Protein 1PQ4 (pdb70)

B-factor: mean 28.03, std 14.91, range [6.1, 89.96]

Structure (mmCIF, N/CA/C/O backbone):
data_1PQ4
#
_entry.id   1PQ4
#
_cell.length_a   64.990
_cell.length_b   78.300
_cell.length_c   68.400
_cell.angle_alpha   90.00
_cell.angle_beta   118.32
_cell.angle_gamma   90.00
#
_symmetry.space_group_name_H-M   'P 1 21 1'
#
loop_
_entity.id
_entity.type
_entity.pdbx_description
1 polymer 'periplasmic binding protein component of an ABC type zinc uptake transporter'
2 non-polymer 'ZINC ION'
3 water water
#
loop_
_atom_site.group_PDB
_atom_site.id
_atom_site.type_symbol
_atom_site.label_atom_id
_atom_site.label_alt_id
_atom_site.label_comp_id
_atom_site.label_asym_id
_atom_site.label_entity_id
_atom_site.label_seq_id
_atom_site.pdbx_PDB_ins_code
_atom_site.Cartn_x
_atom_site.Cartn_y
_atom_site.Cartn_z
_atom_site.occupancy
_atom_site.B_iso_or_equiv
_atom_site.auth_seq_id
_atom_site.auth_comp_id
_atom_site.auth_asym_id
_atom_site.auth_atom_id
_atom_site.pdbx_PDB_model_num
ATOM 1 N N . ASP A 1 1 ? 24.857 -0.275 -1.599 1.00 46.22 47 ASP A N 1
ATOM 2 C CA . ASP A 1 1 ? 23.833 -1.269 -2.025 1.00 47.18 47 ASP A CA 1
ATOM 3 C C . ASP A 1 1 ? 22.591 -1.217 -1.142 1.00 42.11 47 ASP A C 1
ATOM 4 O O . ASP A 1 1 ? 21.494 -1.045 -1.665 1.00 45.81 47 ASP A O 1
ATOM 9 N N . ALA A 1 2 ? 22.748 -1.332 0.179 1.00 31.07 48 ALA A N 1
ATOM 10 C CA . ALA A 1 2 ? 21.583 -1.308 1.069 1.00 28.70 48 ALA A CA 1
ATOM 11 C C . ALA A 1 2 ? 20.779 0.005 1.029 1.00 27.96 48 ALA A C 1
ATOM 12 O O . ALA A 1 2 ? 21.326 1.078 0.805 1.00 24.86 48 ALA A O 1
ATOM 14 N N . MET A 1 3 ? 19.478 -0.092 1.294 1.00 20.35 49 MET A N 1
ATOM 15 C CA . MET A 1 3 ? 18.636 1.082 1.332 1.00 21.09 49 MET A CA 1
ATOM 16 C C . MET A 1 3 ? 18.760 1.732 2.731 1.00 20.83 49 MET A C 1
ATOM 17 O O . MET A 1 3 ? 18.657 1.052 3.742 1.00 18.35 49 MET A O 1
ATOM 22 N N . ASP A 1 4 ? 18.983 3.039 2.775 1.00 17.63 50 ASP A N 1
ATOM 23 C CA . ASP A 1 4 ? 19.036 3.777 4.044 1.00 18.01 50 ASP A CA 1
ATOM 24 C C . ASP A 1 4 ? 17.620 4.112 4.450 1.00 15.49 50 ASP A C 1
ATOM 25 O O . ASP A 1 4 ? 16.904 4.798 3.720 1.00 17.94 50 ASP A O 1
ATOM 30 N N . ILE A 1 5 ? 17.248 3.662 5.643 1.00 16.86 51 ILE A N 1
ATOM 31 C CA . ILE A 1 5 ? 15.900 3.851 6.168 1.00 17.37 51 ILE A CA 1
ATOM 32 C C . ILE A 1 5 ? 16.019 4.349 7.579 1.00 17.95 51 ILE A C 1
ATOM 33 O O . ILE A 1 5 ? 16.851 3.868 8.352 1.00 21.05 51 ILE A O 1
ATOM 38 N N . THR A 1 6 ? 15.189 5.317 7.913 1.00 15.29 52 THR A N 1
ATOM 39 C CA . THR A 1 6 ? 15.175 5.854 9.246 1.00 14.92 52 THR A CA 1
ATOM 40 C C . THR A 1 6 ? 13.854 5.488 9.862 1.00 12.48 52 THR A C 1
ATOM 41 O O . THR A 1 6 ? 12.763 5.502 9.206 1.00 13.22 52 THR A O 1
ATOM 45 N N . VAL A 1 7 ? 13.909 5.122 11.136 1.00 10.89 53 VAL A N 1
ATOM 46 C CA . VAL A 1 7 ? 12.668 4.822 11.826 1.00 10.74 53 VAL A CA 1
ATOM 47 C C . VAL A 1 7 ? 12.591 5.719 13.065 1.00 13.78 53 VAL A C 1
ATOM 48 O O . VAL A 1 7 ? 13.598 6.290 13.483 1.00 16.99 53 VAL A O 1
ATOM 52 N N . SER A 1 8 ? 11.407 5.826 13.641 1.00 14.24 54 SER A N 1
ATOM 53 C CA . SER A 1 8 ? 11.228 6.677 14.812 1.00 13.07 54 SER A CA 1
ATOM 54 C C . SER A 1 8 ? 11.808 6.135 16.110 1.00 15.65 54 SER A C 1
ATOM 55 O O . SER A 1 8 ? 12.535 6.835 16.791 1.00 14.10 54 SER A O 1
ATOM 58 N N . ILE A 1 9 ? 11.550 4.863 16.418 1.00 11.45 55 ILE A N 1
ATOM 59 C CA . ILE A 1 9 ? 11.995 4.351 17.731 1.00 12.27 55 ILE A CA 1
ATOM 60 C C . ILE A 1 9 ? 12.722 3.040 17.616 1.00 15.02 55 ILE A C 1
ATOM 61 O O . ILE A 1 9 ? 12.559 2.316 16.629 1.00 15.49 55 ILE A O 1
ATOM 66 N N . PRO A 1 10 ? 13.555 2.707 18.632 1.00 14.43 56 PRO A N 1
ATOM 67 C CA . PRO A 1 10 ? 14.337 1.468 18.613 1.00 14.43 56 PRO A CA 1
ATOM 68 C C . PRO A 1 10 ? 13.608 0.175 18.246 1.00 10.07 56 PRO A C 1
ATOM 69 O O . PRO A 1 10 ? 14.130 -0.597 17.445 1.00 14.44 56 PRO A O 1
ATOM 73 N N . PRO A 1 11 ? 12.411 -0.073 18.812 1.00 10.73 57 PRO A N 1
ATOM 74 C CA . PRO A 1 11 ? 11.724 -1.331 18.449 1.00 13.94 57 PRO A CA 1
ATOM 75 C C . PRO A 1 11 ? 11.533 -1.470 16.924 1.00 15.92 57 PRO A C 1
ATOM 76 O O . PRO A 1 11 ? 11.528 -2.570 16.382 1.00 13.93 57 PRO A O 1
ATOM 80 N N . GLN A 1 12 ? 11.351 -0.343 16.240 1.00 13.88 58 GLN A N 1
ATOM 81 C CA . GLN A 1 12 ? 11.152 -0.413 14.793 1.00 12.78 58 GLN A CA 1
ATOM 82 C C . GLN A 1 12 ? 12.399 -0.878 14.092 1.00 13.98 58 GLN A C 1
ATOM 83 O O . GLN A 1 12 ? 12.335 -1.396 12.986 1.00 13.57 58 GLN A O 1
ATOM 89 N N . GLN A 1 13 ? 13.557 -0.730 14.728 1.00 11.61 59 GLN A N 1
ATOM 90 C CA . GLN A 1 13 ? 14.758 -1.174 14.053 1.00 12.56 59 GLN A CA 1
ATOM 91 C C . GLN A 1 13 ? 14.722 -2.701 14.047 1.00 12.35 59 GLN A C 1
ATOM 92 O O . GLN A 1 13 ? 15.243 -3.340 13.140 1.00 14.95 59 GLN A O 1
ATOM 98 N N . TYR A 1 14 ? 14.165 -3.272 15.115 1.00 12.08 60 TYR A N 1
ATOM 99 C CA . TYR A 1 14 ? 14.047 -4.724 15.211 1.00 13.58 60 TYR A CA 1
ATOM 100 C C . TYR A 1 14 ? 13.138 -5.230 14.036 1.00 15.44 60 TYR A C 1
ATOM 101 O O . TYR A 1 14 ? 13.452 -6.205 13.355 1.00 13.09 60 TYR A O 1
ATOM 110 N N . PHE A 1 15 ? 12.010 -4.564 13.848 1.00 9.68 61 PHE A N 1
ATOM 111 C CA . PHE A 1 15 ? 11.060 -4.942 12.799 1.00 11.18 61 PHE A CA 1
ATOM 112 C C . PHE A 1 15 ? 11.754 -4.813 11.448 1.00 12.68 61 PHE A C 1
ATOM 113 O O . PHE A 1 15 ? 11.653 -5.695 10.599 1.00 13.09 61 PHE A O 1
ATOM 121 N N . LEU A 1 16 ? 12.444 -3.695 11.232 1.00 14.27 62 LEU A N 1
ATOM 122 C CA . LEU A 1 16 ? 13.118 -3.514 9.955 1.00 13.85 62 LEU A CA 1
ATOM 123 C C . LEU A 1 16 ? 14.208 -4.524 9.703 1.00 20.35 62 LEU A C 1
ATOM 124 O O . LEU A 1 16 ? 14.403 -4.966 8.546 1.00 17.20 62 LEU A O 1
ATOM 129 N N . GLU A 1 17 ? 14.977 -4.835 10.753 1.00 15.25 63 GLU A N 1
ATOM 130 C CA . GLU A 1 17 ? 16.053 -5.839 10.592 1.00 15.05 63 GLU A CA 1
ATOM 131 C C . GLU A 1 17 ? 15.439 -7.193 10.193 1.00 15.78 63 GLU A C 1
ATOM 132 O O . GLU A 1 17 ? 15.977 -7.884 9.357 1.00 14.57 63 GLU A O 1
ATOM 138 N N . LYS A 1 18 ? 14.331 -7.566 10.808 1.00 11.54 64 LYS A N 1
ATOM 139 C CA . LYS A 1 18 ? 13.681 -8.852 10.513 1.00 13.98 64 LYS A CA 1
ATOM 140 C C . LYS A 1 18 ? 13.145 -8.890 9.072 1.00 20.38 64 LYS A C 1
ATOM 141 O O . LYS A 1 18 ? 13.222 -9.898 8.373 1.00 18.66 64 LYS A O 1
ATOM 147 N N . ILE A 1 19 ? 12.612 -7.765 8.635 1.00 14.82 65 ILE A N 1
ATOM 148 C CA . ILE A 1 19 ? 11.997 -7.713 7.298 1.00 14.34 65 ILE A CA 1
ATOM 149 C C . ILE A 1 19 ? 13.013 -7.483 6.200 1.00 16.52 65 ILE A C 1
ATOM 150 O O . ILE A 1 19 ? 12.967 -8.107 5.134 1.00 19.39 65 ILE A O 1
ATOM 155 N N . GLY A 1 20 ? 13.982 -6.622 6.476 1.00 14.49 66 GLY A N 1
ATOM 156 C CA . GLY A 1 20 ? 14.967 -6.260 5.455 1.00 14.99 66 GLY A CA 1
ATOM 157 C C . GLY A 1 20 ? 16.322 -6.922 5.506 1.00 18.82 66 GLY A C 1
ATOM 158 O O . GLY A 1 20 ? 16.973 -7.078 4.466 1.00 18.71 66 GLY A O 1
ATOM 159 N N . GLY A 1 21 ? 16.773 -7.282 6.709 1.00 18.94 67 GLY A N 1
ATOM 160 C CA . GLY A 1 21 ? 18.084 -7.907 6.836 1.00 19.74 67 GLY A CA 1
ATOM 161 C C . GLY A 1 21 ? 19.151 -7.008 6.222 1.00 22.62 67 GLY A C 1
ATOM 162 O O . GLY A 1 21 ? 19.118 -5.810 6.419 1.00 17.66 67 GLY A O 1
ATOM 163 N N . ASP A 1 22 ? 20.081 -7.589 5.465 1.00 20.10 68 ASP A N 1
ATOM 164 C CA . ASP A 1 22 ? 21.176 -6.841 4.853 1.00 21.87 68 ASP A CA 1
ATOM 165 C C . ASP A 1 22 ? 20.772 -5.897 3.738 1.00 20.00 68 ASP A C 1
ATOM 166 O O . ASP A 1 22 ? 21.601 -5.126 3.252 1.00 18.66 68 ASP A O 1
ATOM 171 N N . LEU A 1 23 ? 19.524 -5.969 3.288 1.00 16.76 69 LEU A N 1
ATOM 172 C CA . LEU A 1 23 ? 19.070 -5.064 2.231 1.00 19.34 69 LEU A CA 1
ATOM 173 C C . LEU A 1 23 ? 18.774 -3.647 2.717 1.00 16.72 69 LEU A C 1
ATOM 174 O O . LEU A 1 23 ? 18.516 -2.771 1.908 1.00 17.83 69 LEU A O 1
ATOM 179 N N . VAL A 1 24 ? 18.745 -3.444 4.032 1.00 15.94 70 VAL A N 1
ATOM 180 C CA . VAL A 1 24 ? 18.466 -2.117 4.577 1.00 15.02 70 VAL A CA 1
ATOM 181 C C . VAL A 1 24 ? 19.537 -1.770 5.637 1.00 17.00 70 VAL A C 1
ATOM 182 O O . VAL A 1 24 ? 20.194 -2.637 6.195 1.00 14.17 70 VAL A O 1
ATOM 186 N N . ARG A 1 25 ? 19.708 -0.483 5.880 1.00 14.21 71 ARG A N 1
ATOM 187 C CA . ARG A 1 25 ? 20.659 -0.005 6.875 1.00 12.60 71 ARG A CA 1
ATOM 188 C C . ARG A 1 25 ? 19.786 0.964 7.656 1.00 14.25 71 ARG A C 1
ATOM 189 O O . ARG A 1 25 ? 19.272 1.948 7.113 1.00 16.72 71 ARG A O 1
ATOM 197 N N . VAL A 1 26 ? 19.578 0.646 8.917 1.00 15.74 72 VAL A N 1
ATOM 198 C CA . VAL A 1 26 ? 18.642 1.393 9.741 1.00 13.81 72 VAL A CA 1
ATOM 199 C C . VAL A 1 26 ? 19.223 2.434 10.654 1.00 16.70 72 VAL A C 1
ATOM 200 O O . VAL A 1 26 ? 20.193 2.157 11.382 1.00 13.60 72 VAL A O 1
ATOM 204 N N . SER A 1 27 ? 18.599 3.608 10.644 1.00 14.19 73 SER A N 1
ATOM 205 C CA . SER A 1 27 ? 18.984 4.704 11.553 1.00 16.75 73 SER A CA 1
ATOM 206 C C . SER A 1 27 ? 17.748 4.913 12.441 1.00 16.41 73 SER A C 1
ATOM 207 O O . SER A 1 27 ? 16.629 4.617 12.015 1.00 18.80 73 SER A O 1
ATOM 210 N N . VAL A 1 28 ? 17.941 5.416 13.659 1.00 15.52 74 VAL A N 1
ATOM 211 C CA . VAL A 1 28 ? 16.811 5.617 14.589 1.00 16.07 74 VAL A CA 1
ATOM 212 C C . VAL A 1 28 ? 16.819 7.054 15.118 1.00 17.25 74 VAL A C 1
ATOM 213 O O . VAL A 1 28 ? 17.853 7.574 15.518 1.00 16.74 74 VAL A O 1
ATOM 217 N N . LEU A 1 29 ? 15.641 7.680 15.138 1.00 17.01 75 LEU A N 1
ATOM 218 C CA . LEU A 1 29 ? 15.523 9.071 15.558 1.00 18.13 75 LEU A CA 1
ATOM 219 C C . LEU A 1 29 ? 15.538 9.278 17.073 1.00 18.05 75 LEU A C 1
ATOM 220 O O . LEU A 1 29 ? 16.288 10.125 17.583 1.00 16.96 75 LEU A O 1
ATOM 225 N N . VAL A 1 30 ? 14.684 8.541 17.777 1.00 14.02 76 VAL A N 1
ATOM 226 C CA . VAL A 1 30 ? 14.563 8.671 19.230 1.00 12.23 76 VAL A CA 1
ATOM 227 C C . VAL A 1 30 ? 15.452 7.737 20.062 1.00 15.07 76 VAL A C 1
ATOM 228 O O . VAL A 1 30 ? 15.336 6.505 19.965 1.00 15.00 76 VAL A O 1
ATOM 232 N N . PRO A 1 31 ? 16.317 8.303 20.923 1.00 16.74 77 PRO A N 1
ATOM 233 C CA . PRO A 1 31 ? 17.172 7.439 21.745 1.00 16.43 77 PRO A CA 1
ATOM 234 C C . PRO A 1 31 ? 16.306 6.548 22.627 1.00 15.77 77 PRO A C 1
ATOM 235 O O . PRO A 1 31 ? 15.229 6.967 23.091 1.00 18.38 77 PRO A O 1
ATOM 239 N N . GLY A 1 32 ? 16.800 5.351 22.911 1.00 18.77 78 GLY A N 1
ATOM 240 C CA . GLY A 1 32 ? 16.031 4.428 23.729 1.00 21.99 78 GLY A CA 1
ATOM 241 C C . GLY A 1 32 ? 15.751 4.881 25.151 1.00 26.22 78 GLY A C 1
ATOM 242 O O . GLY A 1 32 ? 14.830 4.358 25.798 1.00 23.30 78 GLY A O 1
ATOM 243 N N . ASN A 1 33 ? 16.515 5.851 25.647 1.00 20.72 79 ASN A N 1
ATOM 244 C CA . ASN A 1 33 ? 16.288 6.318 27.005 1.00 25.59 79 ASN A CA 1
ATOM 245 C C . ASN A 1 33 ? 15.526 7.635 27.093 1.00 25.81 79 ASN A C 1
ATOM 246 O O . ASN A 1 33 ? 15.427 8.194 28.168 1.00 26.29 79 ASN A O 1
ATOM 251 N N . ASN A 1 34 ? 14.989 8.142 25.977 1.00 21.22 80 ASN A N 1
ATOM 252 C CA . ASN A 1 34 ? 14.231 9.394 26.008 1.00 18.56 80 ASN A CA 1
ATOM 253 C C . ASN A 1 34 ? 12.706 9.158 25.918 1.00 20.26 80 ASN A C 1
ATOM 254 O O . ASN A 1 34 ? 12.262 8.157 25.342 1.00 20.01 80 ASN A O 1
ATOM 259 N N . ASP A 1 35 ? 11.916 10.089 26.453 1.00 20.91 81 ASP A N 1
ATOM 260 C CA . ASP A 1 35 ? 10.462 10.027 26.347 1.00 21.46 81 ASP A CA 1
ATOM 261 C C . ASP A 1 35 ? 10.194 10.454 24.891 1.00 23.12 81 ASP A C 1
ATOM 262 O O . ASP A 1 35 ? 10.435 11.608 24.518 1.00 22.21 81 ASP A O 1
ATOM 267 N N . PRO A 1 36 ? 9.666 9.527 24.048 1.00 25.11 82 PRO A N 1
ATOM 268 C CA . PRO A 1 36 ? 9.391 9.830 22.644 1.00 23.84 82 PRO A CA 1
ATOM 269 C C . PRO A 1 36 ? 8.321 10.889 22.451 1.00 22.39 82 PRO A C 1
ATOM 270 O O . PRO A 1 36 ? 8.326 11.610 21.463 1.00 23.05 82 PRO A O 1
ATOM 274 N N . HIS A 1 37 ? 7.403 10.980 23.401 1.00 18.07 83 HIS A N 1
ATOM 275 C CA . HIS A 1 37 ? 6.341 11.961 23.307 1.00 21.73 83 HIS A CA 1
ATOM 276 C C . HIS A 1 37 ? 6.759 13.438 23.413 1.00 23.58 83 HIS A C 1
ATOM 277 O O . HIS A 1 37 ? 5.995 14.315 23.050 1.00 25.17 83 HIS A O 1
ATOM 284 N N . THR A 1 38 ? 7.932 13.714 23.946 1.00 24.19 84 THR A N 1
ATOM 285 C CA . THR A 1 38 ? 8.376 15.089 24.063 1.00 25.58 84 THR A CA 1
ATOM 286 C C . THR A 1 38 ? 9.716 15.258 23.353 1.00 29.06 84 THR A C 1
ATOM 287 O O . THR A 1 38 ? 10.364 16.288 23.484 1.00 27.65 84 THR A O 1
ATOM 291 N N . TYR A 1 39 ? 10.137 14.248 22.595 1.00 26.76 85 TYR A N 1
ATOM 292 C CA . TYR A 1 39 ? 11.406 14.341 21.889 1.00 22.86 85 TYR A CA 1
ATOM 293 C C . TYR A 1 39 ? 11.375 15.343 20.734 1.00 24.10 85 TYR A C 1
ATOM 294 O O . TYR A 1 39 ? 10.383 15.466 20.014 1.00 23.70 85 TYR A O 1
ATOM 303 N N . GLU A 1 40 ? 12.470 16.063 20.556 1.00 25.31 86 GLU A N 1
ATOM 304 C CA . GLU A 1 40 ? 12.546 16.963 19.421 1.00 31.49 86 GLU A CA 1
ATOM 305 C C . GLU A 1 40 ? 13.835 16.580 18.694 1.00 28.86 86 GLU A C 1
ATOM 306 O O . GLU A 1 40 ? 14.911 16.537 19.291 1.00 29.45 86 GLU A O 1
ATOM 312 N N . PRO A 1 41 ? 13.738 16.265 17.397 1.00 24.47 87 PRO A N 1
ATOM 313 C CA . PRO A 1 41 ? 14.958 15.883 16.688 1.00 27.46 87 PRO A CA 1
ATOM 314 C C . PRO A 1 41 ? 16.076 16.926 16.711 1.00 30.28 87 PRO A C 1
ATOM 315 O O . PRO A 1 41 ? 15.832 18.119 16.648 1.00 25.27 87 PRO A O 1
ATOM 319 N N . LYS A 1 42 ? 17.306 16.450 16.850 1.00 31.72 88 LYS A N 1
ATOM 320 C CA . LYS A 1 42 ? 18.465 17.323 16.897 1.00 33.05 88 LYS A CA 1
ATOM 321 C C . LYS A 1 42 ? 18.848 17.774 15.488 1.00 33.81 88 LYS A C 1
ATOM 322 O O . LYS A 1 42 ? 18.628 17.060 14.495 1.00 30.89 88 LYS A O 1
ATOM 328 N N . PRO A 1 43 ? 19.464 18.960 15.380 1.00 33.87 89 PRO A N 1
ATOM 329 C CA . PRO A 1 43 ? 19.863 19.436 14.048 1.00 32.24 89 PRO A CA 1
ATOM 330 C C . PRO A 1 43 ? 20.762 18.441 13.284 1.00 30.80 89 PRO A C 1
ATOM 331 O O . PRO A 1 43 ? 20.585 18.251 12.102 1.00 27.06 89 PRO A O 1
ATOM 335 N N . GLN A 1 44 ? 21.715 17.798 13.965 1.00 29.55 90 GLN A N 1
ATOM 336 C CA . GLN A 1 44 ? 22.584 16.852 13.293 1.00 31.10 90 GLN A CA 1
ATOM 337 C C . GLN A 1 44 ? 21.791 15.680 12.713 1.00 32.92 90 GLN A C 1
ATOM 338 O O . GLN A 1 44 ? 22.212 15.076 11.725 1.00 26.22 90 GLN A O 1
ATOM 344 N N . GLN A 1 45 ? 20.658 15.353 13.345 1.00 29.71 91 GLN A N 1
ATOM 345 C CA . GLN A 1 45 ? 19.810 14.251 12.888 1.00 29.15 91 GLN A CA 1
ATOM 346 C C . GLN A 1 45 ? 19.047 14.657 11.641 1.00 23.60 91 GLN A C 1
ATOM 347 O O . GLN A 1 45 ? 18.966 13.880 10.702 1.00 26.28 91 GLN A O 1
ATOM 353 N N . LEU A 1 46 ? 18.465 15.854 11.649 1.00 24.48 92 LEU A N 1
ATOM 354 C CA . LEU A 1 46 ? 17.714 16.319 10.477 1.00 28.03 92 LEU A CA 1
ATOM 355 C C . LEU A 1 46 ? 18.635 16.393 9.253 1.00 31.63 92 LEU A C 1
ATOM 356 O O . LEU A 1 46 ? 18.196 16.109 8.142 1.00 28.50 92 LEU A O 1
ATOM 361 N N . ALA A 1 47 ? 19.906 16.761 9.462 1.00 29.93 93 ALA A N 1
ATOM 362 C CA . ALA A 1 47 ? 20.878 16.829 8.360 1.00 31.30 93 ALA A CA 1
ATOM 363 C C . ALA A 1 47 ? 21.156 15.438 7.809 1.00 34.84 93 ALA A C 1
ATOM 364 O O . ALA A 1 47 ? 21.253 15.244 6.600 1.00 31.55 93 ALA A O 1
ATOM 366 N N . ALA A 1 48 ? 21.301 14.470 8.704 1.00 28.36 94 ALA A N 1
ATOM 367 C CA . ALA A 1 48 ? 21.595 13.103 8.289 1.00 27.67 94 ALA A CA 1
ATOM 368 C C . ALA A 1 48 ? 20.457 12.521 7.492 1.00 28.11 94 ALA A C 1
ATOM 369 O O . ALA A 1 48 ? 20.653 11.598 6.690 1.00 30.55 94 ALA A O 1
ATOM 371 N N . LEU A 1 49 ? 19.269 13.064 7.702 1.00 25.70 95 LEU A N 1
ATOM 372 C CA . LEU A 1 49 ? 18.073 12.576 7.011 1.00 28.41 95 LEU A CA 1
ATOM 373 C C . LEU A 1 49 ? 18.106 12.725 5.511 1.00 31.80 95 LEU A C 1
ATOM 374 O O . LEU A 1 49 ? 17.322 12.082 4.796 1.00 28.52 95 LEU A O 1
ATOM 379 N N . SER A 1 50 ? 19.001 13.577 5.012 1.00 32.72 96 SER A N 1
ATOM 380 C CA . SER A 1 50 ? 19.048 13.793 3.573 1.00 36.10 96 SER A CA 1
ATOM 381 C C . SER A 1 50 ? 19.444 12.517 2.835 1.00 35.26 96 SER A C 1
ATOM 382 O O . SER A 1 50 ? 19.111 12.357 1.679 1.00 35.42 96 SER A O 1
ATOM 385 N N . GLU A 1 51 ? 20.137 11.610 3.521 1.00 36.44 97 GLU A N 1
ATOM 386 C CA . GLU A 1 51 ? 20.590 10.321 2.977 1.00 34.20 97 GLU A CA 1
ATOM 387 C C . GLU A 1 51 ? 19.468 9.268 2.877 1.00 33.45 97 GLU A C 1
ATOM 388 O O . GLU A 1 51 ? 19.579 8.279 2.137 1.00 29.38 97 GLU A O 1
ATOM 394 N N . ALA A 1 52 ? 18.424 9.447 3.681 1.00 30.87 98 ALA A N 1
ATOM 395 C CA . ALA A 1 52 ? 17.331 8.468 3.765 1.00 26.20 98 ALA A CA 1
ATOM 396 C C . ALA A 1 52 ? 16.466 8.268 2.538 1.00 24.98 98 ALA A C 1
ATOM 397 O O . ALA A 1 52 ? 15.991 9.217 1.928 1.00 24.20 98 ALA A O 1
ATOM 399 N N . GLU A 1 53 ? 16.250 7.009 2.206 1.00 21.37 99 GLU A N 1
ATOM 400 C CA . GLU A 1 53 ? 15.362 6.657 1.106 1.00 24.10 99 GLU A CA 1
ATOM 401 C C . GLU A 1 53 ? 13.924 6.549 1.593 1.00 23.09 99 GLU A C 1
ATOM 402 O O . GLU A 1 53 ? 12.955 6.805 0.849 1.00 23.80 99 GLU A O 1
ATOM 408 N N . ALA A 1 54 ? 13.768 6.165 2.855 1.00 21.95 100 ALA A N 1
ATOM 409 C CA . ALA A 1 54 ? 12.435 6.077 3.426 1.00 20.63 100 ALA A CA 1
ATOM 410 C C . ALA A 1 54 ? 12.469 6.323 4.928 1.00 19.13 100 ALA A C 1
ATOM 411 O O . ALA A 1 54 ? 13.514 6.248 5.587 1.00 18.24 100 ALA A O 1
ATOM 413 N N . TYR A 1 55 ? 11.314 6.611 5.460 1.00 15.96 101 TYR A N 1
ATOM 414 C CA . TYR A 1 55 ? 11.185 6.864 6.884 1.00 17.37 101 TYR A CA 1
ATOM 415 C C . TYR A 1 55 ? 9.976 6.051 7.310 1.00 20.21 101 TYR A C 1
ATOM 416 O O . TYR A 1 55 ? 8.893 6.140 6.696 1.00 18.10 101 TYR A O 1
ATOM 425 N N . VAL A 1 56 ? 10.146 5.228 8.340 1.00 15.27 102 VAL A N 1
ATOM 426 C CA . VAL A 1 56 ? 9.012 4.419 8.788 1.00 12.95 102 VAL A CA 1
ATOM 427 C C . VAL A 1 56 ? 8.330 5.002 10.023 1.00 15.20 102 VAL A C 1
ATOM 428 O O . VAL A 1 56 ? 8.910 5.059 11.106 1.00 16.53 102 VAL A O 1
ATOM 432 N N . LEU A 1 57 ? 7.096 5.466 9.827 1.00 11.19 103 LEU A N 1
ATOM 433 C CA . LEU A 1 57 ? 6.302 6.063 10.875 1.00 13.54 103 LEU A CA 1
ATOM 434 C C . LEU A 1 57 ? 5.564 5.043 11.721 1.00 12.11 103 LEU A C 1
ATOM 435 O O . LEU A 1 57 ? 5.063 4.018 11.209 1.00 11.82 103 LEU A O 1
ATOM 440 N N . ILE A 1 58 ? 5.466 5.331 13.009 1.00 12.87 104 ILE A N 1
ATOM 441 C CA . ILE A 1 58 ? 4.620 4.493 13.847 1.00 15.76 104 ILE A CA 1
ATOM 442 C C . ILE A 1 58 ? 3.188 4.885 13.383 1.00 17.24 104 ILE A C 1
ATOM 443 O O . ILE A 1 58 ? 2.281 4.055 13.279 1.00 16.57 104 ILE A O 1
ATOM 448 N N . GLY A 1 59 ? 2.986 6.175 13.110 1.00 19.40 105 GLY A N 1
ATOM 449 C CA . GLY A 1 59 ? 1.665 6.615 12.674 1.00 19.23 105 GLY A CA 1
ATOM 450 C C . GLY A 1 59 ? 0.777 7.006 13.842 1.00 18.68 105 GLY A C 1
ATOM 451 O O . GLY A 1 59 ? 1.251 7.194 14.962 1.00 18.40 105 GLY A O 1
ATOM 452 N N . LEU A 1 60 ? -0.515 7.101 13.579 1.00 14.66 106 LEU A N 1
ATOM 453 C CA . LEU A 1 60 ? -1.509 7.474 14.581 1.00 18.49 106 LEU A CA 1
ATOM 454 C C . LEU A 1 60 ? -1.165 8.749 15.301 1.00 18.34 106 LEU A C 1
ATOM 455 O O . LEU A 1 60 ? -1.486 8.917 16.471 1.00 21.87 106 LEU A O 1
ATOM 460 N N . GLY A 1 61 ? -0.511 9.664 14.610 1.00 19.06 107 GLY A N 1
ATOM 461 C CA . GLY A 1 61 ? -0.146 10.909 15.261 1.00 16.27 107 GLY A CA 1
ATOM 462 C C . GLY A 1 61 ? 1.119 10.874 16.088 1.00 23.03 107 GLY A C 1
ATOM 463 O O . GLY A 1 61 ? 1.565 11.900 16.598 1.00 20.68 107 GLY A O 1
ATOM 464 N N . PHE A 1 62 ? 1.720 9.707 16.239 1.00 17.48 108 PHE A N 1
ATOM 465 C CA . PHE A 1 62 ? 2.954 9.634 17.057 1.00 17.96 108 PHE A CA 1
ATOM 466 C C . PHE A 1 62 ? 4.024 10.669 16.663 1.00 19.26 108 PHE A C 1
ATOM 467 O O . PHE A 1 62 ? 4.671 11.265 17.518 1.00 22.18 108 PHE A O 1
ATOM 475 N N . GLU A 1 63 ? 4.216 10.851 15.365 1.00 16.84 109 GLU A N 1
ATOM 476 C CA . GLU A 1 63 ? 5.225 11.755 14.814 1.00 19.44 109 GLU A CA 1
ATOM 477 C C . GLU A 1 63 ? 4.716 13.166 14.460 1.00 25.56 109 GLU A C 1
ATOM 478 O O . GLU A 1 63 ? 5.480 13.984 13.935 1.00 27.21 109 GLU A O 1
ATOM 484 N N . GLN A 1 64 ? 3.441 13.433 14.734 1.00 27.18 110 GLN A N 1
ATOM 485 C CA . GLN A 1 64 ? 2.810 14.725 14.397 1.00 31.80 110 GLN A CA 1
ATOM 486 C C . GLN A 1 64 ? 3.718 15.936 14.669 1.00 30.20 110 GLN A C 1
ATOM 487 O O . GLN A 1 64 ? 3.841 16.821 13.833 1.00 30.33 110 GLN A O 1
ATOM 489 N N . PRO A 1 65 ? 4.366 15.976 15.838 1.00 29.54 111 PRO A N 1
ATOM 490 C CA . PRO A 1 65 ? 5.261 17.080 16.215 1.00 34.15 111 PRO A CA 1
ATOM 491 C C . PRO A 1 65 ? 6.489 17.321 15.309 1.00 33.75 111 PRO A C 1
ATOM 492 O O . PRO A 1 65 ? 6.990 18.431 15.225 1.00 35.38 111 PRO A O 1
ATOM 496 N N . TRP A 1 66 ? 6.977 16.281 14.657 1.00 29.15 112 TRP A N 1
ATOM 497 C CA . TRP A 1 66 ? 8.175 16.396 13.840 1.00 27.67 112 TRP A CA 1
ATOM 498 C C . TRP A 1 66 ? 7.872 16.259 12.383 1.00 26.59 112 TRP A C 1
ATOM 499 O O . TRP A 1 66 ? 8.784 16.409 11.559 1.00 25.81 112 TRP A O 1
ATOM 510 N N . LEU A 1 67 ? 6.624 15.937 12.050 1.00 26.19 113 LEU A N 1
ATOM 511 C CA . LEU A 1 67 ? 6.307 15.667 10.656 1.00 28.46 113 LEU A CA 1
ATOM 512 C C . LEU A 1 67 ? 6.768 16.717 9.633 1.00 30.67 113 LEU A C 1
ATOM 513 O O . LEU A 1 67 ? 7.418 16.365 8.632 1.00 26.55 113 LEU A O 1
ATOM 518 N N . GLU A 1 68 ? 6.461 17.991 9.884 1.00 26.79 114 GLU A N 1
ATOM 519 C CA . GLU A 1 68 ? 6.844 19.048 8.949 1.00 29.58 114 GLU A CA 1
ATOM 520 C C . GLU A 1 68 ? 8.349 19.126 8.805 1.00 25.70 114 GLU A C 1
ATOM 521 O O . GLU A 1 68 ? 8.863 19.332 7.698 1.00 24.08 114 GLU A O 1
ATOM 527 N N . LYS A 1 69 ? 9.053 18.931 9.915 1.00 21.85 115 LYS A N 1
ATOM 528 C CA . LYS A 1 69 ? 10.521 19.004 9.886 1.00 23.32 115 LYS A CA 1
ATOM 529 C C . LYS A 1 69 ? 11.128 17.848 9.113 1.00 23.07 115 LYS A C 1
ATOM 530 O O . LYS A 1 69 ? 12.103 18.024 8.397 1.00 22.62 115 LYS A O 1
ATOM 536 N N . LEU A 1 70 ? 10.570 16.651 9.264 1.00 17.80 116 LEU A N 1
ATOM 537 C CA . LEU A 1 70 ? 11.100 15.521 8.488 1.00 18.52 116 LEU A CA 1
ATOM 538 C C . LEU A 1 70 ? 10.948 15.775 6.992 1.00 19.52 116 LEU A C 1
ATOM 539 O O . LEU A 1 70 ? 11.888 15.546 6.223 1.00 24.56 116 LEU A O 1
ATOM 544 N N . LYS A 1 71 ? 9.755 16.196 6.566 1.00 23.62 117 LYS A N 1
ATOM 545 C CA . LYS A 1 71 ? 9.493 16.441 5.144 1.00 27.25 117 LYS A CA 1
ATOM 546 C C . LYS A 1 71 ? 10.395 17.522 4.550 1.00 28.02 117 LYS A C 1
ATOM 547 O O . LYS A 1 71 ? 10.889 17.398 3.434 1.00 24.85 117 LYS A O 1
ATOM 553 N N . ALA A 1 72 ? 10.623 18.581 5.305 1.00 24.98 118 ALA A N 1
ATOM 554 C CA . ALA A 1 72 ? 11.483 19.663 4.845 1.00 25.87 118 ALA A CA 1
ATOM 555 C C . ALA A 1 72 ? 12.933 19.208 4.767 1.00 28.54 118 ALA A C 1
ATOM 556 O O . ALA A 1 72 ? 13.708 19.689 3.918 1.00 25.67 118 ALA A O 1
ATOM 558 N N . ALA A 1 73 ? 13.328 18.291 5.646 1.00 23.95 119 ALA A N 1
ATOM 559 C CA . ALA A 1 73 ? 14.727 17.833 5.641 1.00 27.26 119 ALA A CA 1
ATOM 560 C C . ALA A 1 73 ? 15.045 16.929 4.438 1.00 27.91 119 ALA A C 1
ATOM 561 O O . ALA A 1 73 ? 16.200 16.823 3.973 1.00 28.53 119 ALA A O 1
ATOM 563 N N . ASN A 1 74 ? 14.017 16.263 3.935 1.00 29.37 120 ASN A N 1
ATOM 564 C CA . ASN A 1 74 ? 14.185 15.362 2.807 1.00 29.67 120 ASN A CA 1
ATOM 565 C C . ASN A 1 74 ? 12.838 15.211 2.146 1.00 29.25 120 ASN A C 1
ATOM 566 O O . ASN A 1 74 ? 11.960 14.498 2.636 1.00 27.56 120 ASN A O 1
ATOM 571 N N . ALA A 1 75 ? 12.668 15.881 1.020 1.00 29.39 121 ALA A N 1
ATOM 572 C CA . ALA A 1 75 ? 11.395 15.839 0.318 1.00 32.21 121 ALA A CA 1
ATOM 573 C C . ALA A 1 75 ? 11.266 14.634 -0.587 1.00 31.13 121 ALA A C 1
ATOM 574 O O . ALA A 1 75 ? 10.194 14.340 -1.088 1.00 32.64 121 ALA A O 1
ATOM 576 N N . ASN A 1 76 ? 12.357 13.915 -0.774 1.00 35.15 122 ASN A N 1
ATOM 577 C CA . ASN A 1 76 ? 12.332 12.762 -1.642 1.00 34.65 122 ASN A CA 1
ATOM 578 C C . ASN A 1 76 ? 12.041 11.445 -0.935 1.00 34.67 122 ASN A C 1
ATOM 579 O O . ASN A 1 76 ? 11.525 10.506 -1.555 1.00 31.89 122 ASN A O 1
ATOM 584 N N . MET A 1 77 ? 12.334 11.373 0.357 1.00 30.60 123 MET A N 1
ATOM 585 C CA . MET A 1 77 ? 12.101 10.122 1.070 1.00 29.36 123 MET A CA 1
ATOM 586 C C . MET A 1 77 ? 10.647 9.738 1.217 1.00 27.93 123 MET A C 1
ATOM 587 O O . MET A 1 77 ? 9.774 10.566 1.494 1.00 32.54 123 MET A O 1
ATOM 592 N N . LYS A 1 78 ? 10.396 8.453 1.049 1.00 25.15 124 LYS A N 1
ATOM 593 C CA . LYS A 1 78 ? 9.051 7.940 1.166 1.00 21.95 124 LYS A CA 1
ATOM 594 C C . LYS A 1 78 ? 8.671 7.825 2.637 1.00 22.58 124 LYS A C 1
ATOM 595 O O . LYS A 1 78 ? 9.441 7.315 3.448 1.00 25.59 124 LYS A O 1
ATOM 597 N N . LEU A 1 79 ? 7.495 8.309 2.980 1.00 19.22 125 LEU A N 1
ATOM 598 C CA . LEU A 1 79 ? 6.988 8.172 4.344 1.00 19.47 125 LEU A CA 1
ATOM 599 C C . LEU A 1 79 ? 6.128 6.912 4.375 1.00 23.76 125 LEU A C 1
ATOM 600 O O . LEU A 1 79 ? 5.089 6.834 3.697 1.00 24.11 125 LEU A O 1
ATOM 605 N N . ILE A 1 80 ? 6.548 5.916 5.138 1.00 18.31 126 ILE A N 1
ATOM 606 C CA . ILE A 1 80 ? 5.767 4.680 5.242 1.00 14.93 126 ILE A CA 1
ATOM 607 C C . ILE A 1 80 ? 4.940 4.730 6.513 1.00 20.69 126 ILE A C 1
ATOM 608 O O . ILE A 1 80 ? 5.482 4.742 7.607 1.00 17.77 126 ILE A O 1
ATOM 613 N N . ASP A 1 81 ? 3.616 4.736 6.367 1.00 14.01 127 ASP A N 1
ATOM 614 C CA . ASP A 1 81 ? 2.730 4.795 7.519 1.00 17.00 127 ASP A CA 1
ATOM 615 C C . ASP A 1 81 ? 2.457 3.370 7.994 1.00 17.99 127 ASP A C 1
ATOM 616 O O . ASP A 1 81 ? 1.611 2.659 7.433 1.00 21.05 127 ASP A O 1
ATOM 621 N N . SER A 1 82 ? 3.158 2.933 9.039 1.00 16.94 128 SER A N 1
ATOM 622 C CA . SER A 1 82 ? 2.982 1.537 9.436 1.00 16.88 128 SER A CA 1
ATOM 623 C C . SER A 1 82 ? 1.694 1.207 10.139 1.00 15.31 128 SER A C 1
ATOM 624 O O . SER A 1 82 ? 1.373 0.032 10.304 1.00 18.16 128 SER A O 1
ATOM 627 N N . ALA A 1 83 ? 0.918 2.224 10.516 1.00 14.94 129 ALA A N 1
ATOM 628 C CA . ALA A 1 83 ? -0.339 1.979 11.189 1.00 15.89 129 ALA A CA 1
ATOM 629 C C . ALA A 1 83 ? -1.515 1.784 10.206 1.00 17.76 129 ALA A C 1
ATOM 630 O O . ALA A 1 83 ? -2.664 1.621 10.648 1.00 19.01 129 ALA A O 1
ATOM 632 N N . GLN A 1 84 ? -1.245 1.765 8.905 1.00 17.89 130 GLN A N 1
ATOM 633 C CA . GLN A 1 84 ? -2.381 1.624 7.967 1.00 20.51 130 GLN A CA 1
ATOM 634 C C . GLN A 1 84 ? -3.296 0.440 8.237 1.00 20.45 130 GLN A C 1
ATOM 635 O O . GLN A 1 84 ? -2.851 -0.698 8.433 1.00 18.09 130 GLN A O 1
ATOM 641 N N . GLY A 1 85 ? -4.595 0.738 8.309 1.00 16.36 131 GLY A N 1
ATOM 642 C CA . GLY A 1 85 ? -5.582 -0.305 8.473 1.00 18.67 131 GLY A CA 1
ATOM 643 C C . GLY A 1 85 ? -5.848 -0.695 9.899 1.00 18.09 131 GLY A C 1
ATOM 644 O O . GLY A 1 85 ? -6.754 -1.463 10.164 1.00 21.23 131 GLY A O 1
ATOM 645 N N . ILE A 1 86 ? -5.102 -0.137 10.854 1.00 20.12 132 ILE A N 1
ATOM 646 C CA . ILE A 1 86 ? -5.296 -0.532 12.244 1.00 17.19 132 ILE A CA 1
ATOM 647 C C . ILE A 1 86 ? -6.313 0.325 12.985 1.00 16.87 132 ILE A C 1
ATOM 648 O O . ILE A 1 86 ? -6.236 1.559 12.951 1.00 19.49 132 ILE A O 1
ATOM 653 N N . THR A 1 87 ? -7.250 -0.316 13.690 1.00 15.02 133 THR A N 1
ATOM 654 C CA . THR A 1 87 ? -8.251 0.440 14.449 1.00 18.20 133 THR A CA 1
ATOM 655 C C . THR A 1 87 ? -7.605 0.730 15.821 1.00 23.24 133 THR A C 1
ATOM 656 O O . THR A 1 87 ? -7.306 -0.200 16.575 1.00 21.89 133 THR A O 1
ATOM 660 N N . PRO A 1 88 ? -7.428 2.003 16.172 1.00 22.29 134 PRO A N 1
ATOM 661 C CA . PRO A 1 88 ? -6.801 2.324 17.453 1.00 26.14 134 PRO A CA 1
ATOM 662 C C . PRO A 1 88 ? -7.718 2.370 18.644 1.00 28.51 134 PRO A C 1
ATOM 663 O O . PRO A 1 88 ? -8.937 2.399 18.515 1.00 20.29 134 PRO A O 1
ATOM 667 N N . LEU A 1 89 ? -7.085 2.393 19.815 1.00 21.61 135 LEU A N 1
ATOM 668 C CA . LEU A 1 89 ? -7.793 2.556 21.058 1.00 20.67 135 LEU A CA 1
ATOM 669 C C . LEU A 1 89 ? -7.655 4.061 21.251 1.00 25.97 135 LEU A C 1
ATOM 670 O O . LEU A 1 89 ? -6.750 4.675 20.708 1.00 18.86 135 LEU A O 1
ATOM 675 N N . GLU A 1 90 ? -8.525 4.659 22.045 1.00 35.61 136 GLU A N 1
ATOM 676 C CA . GLU A 1 90 ? -8.393 6.082 22.285 1.00 47.55 136 GLU A CA 1
ATOM 677 C C . GLU A 1 90 ? -7.823 6.331 23.680 1.00 54.18 136 GLU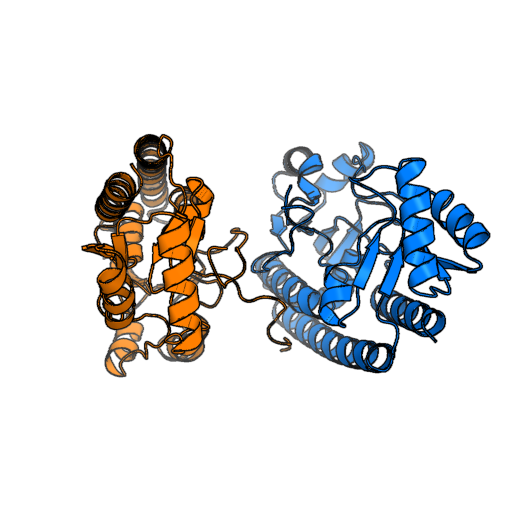 A C 1
ATOM 678 O O . GLU A 1 90 ? -8.010 5.521 24.590 1.00 55.73 136 GLU A O 1
ATOM 684 N N . MET A 1 91 ? -7.070 7.415 23.830 1.00 59.16 137 MET A N 1
ATOM 685 C CA . MET A 1 91 ? -6.540 7.791 25.129 1.00 65.03 137 MET A CA 1
ATOM 686 C C . MET A 1 91 ? -7.458 8.927 25.556 1.00 70.93 137 MET A C 1
ATOM 687 O O . MET A 1 91 ? -7.254 10.086 25.170 1.00 72.53 137 MET A O 1
ATOM 692 N N . GLU A 1 92 ? -8.495 8.569 26.315 1.00 76.26 138 GLU A N 1
ATOM 693 C CA . GLU A 1 92 ? -9.489 9.517 26.827 1.00 80.44 138 GLU A CA 1
ATOM 694 C C . GLU A 1 92 ? -10.344 10.136 25.727 1.00 82.40 138 GLU A C 1
ATOM 695 O O . GLU A 1 92 ? -10.822 11.260 25.877 1.00 84.07 138 GLU A O 1
ATOM 697 N N . LYS A 1 93 ? -10.536 9.406 24.628 1.00 85.16 139 LYS A N 1
ATOM 698 C CA . LYS A 1 93 ? -11.336 9.902 23.505 1.00 87.04 139 LYS A CA 1
ATOM 699 C C . LYS A 1 93 ? -10.684 11.154 22.895 1.00 87.41 139 LYS A C 1
ATOM 700 O O . LYS A 1 93 ? -11.237 11.799 21.996 1.00 87.82 139 LYS A O 1
ATOM 706 N N . MET A 1 128 ? -7.592 12.977 24.295 1.00 73.04 174 MET A N 1
ATOM 707 C CA . MET A 1 128 ? -8.140 13.326 22.978 1.00 72.99 174 MET A CA 1
ATOM 708 C C . MET A 1 128 ? -7.309 12.757 21.800 1.00 69.32 174 MET A C 1
ATOM 709 O O . MET A 1 128 ? -6.347 13.378 21.328 1.00 69.93 174 MET A O 1
ATOM 711 N N . VAL A 1 129 ? -7.679 11.572 21.325 1.00 61.75 175 VAL A N 1
ATOM 712 C CA . VAL A 1 129 ? -6.932 10.997 20.226 1.00 51.53 175 VAL A CA 1
ATOM 713 C C . VAL A 1 129 ? -6.693 9.499 20.328 1.00 41.51 175 VAL A C 1
ATOM 714 O O . VAL A 1 129 ? -7.161 8.815 21.237 1.00 36.89 175 VAL A O 1
ATOM 715 N N . ALA A 1 130 ? -5.937 9.006 19.361 1.00 35.61 176 ALA A N 1
ATOM 716 C CA . ALA A 1 130 ? -5.596 7.607 19.261 1.00 22.11 176 ALA A CA 1
ATOM 717 C C . ALA A 1 130 ? -4.400 7.272 20.150 1.00 20.78 176 ALA A C 1
ATOM 718 O O . ALA A 1 130 ? -3.510 8.086 20.352 1.00 20.14 176 ALA A O 1
ATOM 720 N N . ASP A 1 131 ? -4.398 6.062 20.687 1.00 22.31 177 ASP A N 1
ATOM 721 C CA . ASP A 1 131 ? -3.278 5.598 21.523 1.00 20.35 177 ASP A CA 1
ATOM 722 C C . ASP A 1 131 ? -2.297 5.094 20.487 1.00 15.25 177 ASP A C 1
ATOM 723 O O . ASP A 1 131 ? -2.596 4.183 19.728 1.00 16.64 177 ASP A O 1
ATOM 728 N N . PRO A 1 132 ? -1.092 5.651 20.467 1.00 12.94 178 PRO A N 1
ATOM 729 C CA . PRO A 1 132 ? -0.127 5.211 19.465 1.00 15.53 178 PRO A CA 1
ATOM 730 C C . PRO A 1 132 ? 0.775 4.004 19.797 1.00 11.09 178 PRO A C 1
ATOM 731 O O . PRO A 1 132 ? 1.573 3.609 18.971 1.00 12.35 178 PRO A O 1
ATOM 735 N N . HIS A 1 133 ? 0.588 3.401 20.963 1.00 13.29 179 HIS A N 1
ATOM 736 C CA . HIS A 1 133 ? 1.521 2.362 21.389 1.00 12.99 179 HIS A CA 1
ATOM 737 C C . HIS A 1 133 ? 1.289 1.006 20.758 1.00 11.98 179 HIS A C 1
ATOM 738 O O . HIS A 1 133 ? 1.274 -0.044 21.434 1.00 12.60 179 HIS A O 1
ATOM 745 N N . ILE A 1 134 ? 1.090 1.023 19.445 1.00 10.74 180 ILE A N 1
ATOM 746 C CA . ILE A 1 134 ? 0.759 -0.223 18.755 1.00 13.30 180 ILE A CA 1
ATOM 747 C C . ILE A 1 134 ? 1.954 -1.175 18.564 1.00 11.98 180 ILE A C 1
ATOM 748 O O . ILE A 1 134 ? 1.767 -2.331 18.171 1.00 13.28 180 ILE A O 1
ATOM 753 N N . TRP A 1 135 ? 3.161 -0.712 18.881 1.00 12.27 181 TRP A N 1
ATOM 754 C CA . TRP A 1 135 ? 4.321 -1.572 18.632 1.00 14.22 181 TRP A CA 1
ATOM 755 C C . TRP A 1 135 ? 4.553 -2.609 19.714 1.00 14.75 181 TRP A C 1
ATOM 756 O O . TRP A 1 135 ? 5.501 -3.408 19.617 1.00 15.87 181 TRP A O 1
ATOM 767 N N . LEU A 1 136 ? 3.699 -2.585 20.741 1.00 12.76 182 LEU A N 1
ATOM 768 C CA . LEU A 1 136 ? 3.872 -3.540 21.833 1.00 14.50 182 LEU A CA 1
ATOM 769 C C . LEU A 1 136 ? 2.845 -4.658 21.786 1.00 17.55 182 LEU A C 1
ATOM 770 O O . LEU A 1 136 ? 2.685 -5.405 22.743 1.00 13.85 182 LEU A O 1
ATOM 775 N N . SER A 1 137 ? 2.110 -4.745 20.672 1.00 17.87 183 SER A N 1
ATOM 776 C CA . SER A 1 137 ? 1.123 -5.820 20.471 1.00 14.01 183 SER A CA 1
ATOM 777 C C . SER A 1 137 ? 1.633 -6.727 19.351 1.00 15.80 183 SER A C 1
ATOM 778 O O . SER A 1 137 ? 1.695 -6.291 18.182 1.00 15.14 183 SER A O 1
ATOM 781 N N . PRO A 1 138 ? 2.013 -7.992 19.653 1.00 13.70 184 PRO A N 1
ATOM 782 C CA . PRO A 1 138 ? 2.496 -8.860 18.544 1.00 14.40 184 PRO A CA 1
ATOM 783 C C . PRO A 1 138 ? 1.440 -8.956 17.407 1.00 13.49 184 PRO A C 1
ATOM 784 O O . PRO A 1 138 ? 1.785 -9.032 16.234 1.00 14.90 184 PRO A O 1
ATOM 788 N N . THR A 1 139 ? 0.180 -8.955 17.793 1.00 12.79 185 THR A N 1
ATOM 789 C CA . THR A 1 139 ? -0.921 -9.064 16.816 1.00 17.74 185 THR A CA 1
ATOM 790 C C . THR A 1 139 ? -0.902 -7.871 15.861 1.00 15.37 185 THR A C 1
ATOM 791 O O . THR A 1 139 ? -0.952 -8.035 14.650 1.00 16.86 185 THR A O 1
ATOM 795 N N . LEU A 1 140 ? -0.788 -6.673 16.414 1.00 13.41 186 LEU A N 1
ATOM 796 C CA . LEU A 1 140 ? -0.760 -5.480 15.582 1.00 13.74 186 LEU A CA 1
ATOM 797 C C . LEU A 1 140 ? 0.576 -5.357 14.865 1.00 16.86 186 LEU A C 1
ATOM 798 O O . LEU A 1 140 ? 0.658 -4.777 13.784 1.00 15.06 186 LEU A O 1
ATOM 803 N N . VAL A 1 141 ? 1.641 -5.937 15.418 1.00 13.68 187 VAL A N 1
ATOM 804 C CA . VAL A 1 141 ? 2.898 -5.830 14.691 1.00 12.15 187 VAL A CA 1
ATOM 805 C C . VAL A 1 141 ? 2.857 -6.653 13.414 1.00 9.89 187 VAL A C 1
ATOM 806 O O . VAL A 1 141 ? 3.590 -6.367 12.481 1.00 13.72 187 VAL A O 1
ATOM 810 N N . LYS A 1 142 ? 2.082 -7.744 13.413 1.00 13.04 188 LYS A N 1
ATOM 811 C CA . LYS A 1 142 ? 1.914 -8.475 12.143 1.00 15.43 188 LYS A CA 1
ATOM 812 C C . LYS A 1 142 ? 1.434 -7.526 11.051 1.00 15.80 188 LYS A C 1
ATOM 813 O O . LYS A 1 142 ? 1.895 -7.609 9.935 1.00 13.57 188 LYS A O 1
ATOM 819 N N . ARG A 1 143 ? 0.471 -6.676 11.378 1.00 16.81 189 ARG A N 1
ATOM 820 C CA . ARG A 1 143 ? -0.045 -5.703 10.388 1.00 19.45 189 ARG A CA 1
ATOM 821 C C . ARG A 1 143 ? 1.013 -4.693 10.040 1.00 17.29 189 ARG A C 1
ATOM 822 O O . ARG A 1 143 ? 1.167 -4.362 8.861 1.00 15.89 189 ARG A O 1
ATOM 830 N N . GLN A 1 144 ? 1.758 -4.177 11.051 1.00 14.74 190 GLN A N 1
ATOM 831 C CA . GLN A 1 144 ? 2.803 -3.193 10.720 1.00 12.38 190 GLN A CA 1
ATOM 832 C C . GLN A 1 144 ? 3.843 -3.804 9.814 1.00 14.43 190 GLN A C 1
ATOM 833 O O . GLN A 1 144 ? 4.289 -3.181 8.848 1.00 14.84 190 GLN A O 1
ATOM 839 N N . ALA A 1 145 ? 4.239 -5.035 10.130 1.00 12.75 191 ALA A N 1
ATOM 840 C CA . ALA A 1 145 ? 5.246 -5.704 9.339 1.00 10.95 191 ALA A CA 1
ATOM 841 C C . ALA A 1 145 ? 4.810 -5.899 7.882 1.00 12.50 191 ALA A C 1
ATOM 842 O O . ALA A 1 145 ? 5.628 -5.754 6.970 1.00 14.23 191 ALA A O 1
ATOM 844 N N . THR A 1 146 ? 3.559 -6.314 7.703 1.00 13.48 192 THR A N 1
ATOM 845 C CA . THR A 1 146 ? 3.036 -6.532 6.338 1.00 13.79 192 THR A CA 1
ATOM 846 C C . THR A 1 146 ? 3.092 -5.225 5.518 1.00 15.75 192 THR A C 1
ATOM 847 O O . THR A 1 146 ? 3.568 -5.205 4.402 1.00 16.42 192 THR A O 1
ATOM 851 N N . THR A 1 147 ? 2.666 -4.124 6.127 1.00 15.54 193 THR A N 1
ATOM 852 C CA . THR A 1 147 ? 2.652 -2.816 5.479 1.00 17.36 193 THR A CA 1
ATOM 853 C C . THR A 1 147 ? 4.071 -2.441 5.149 1.00 17.74 193 THR A C 1
ATOM 854 O O . THR A 1 147 ? 4.376 -2.008 4.039 1.00 15.61 193 THR A O 1
ATOM 858 N N . ILE A 1 148 ? 4.982 -2.609 6.107 1.00 14.51 194 ILE A N 1
ATOM 859 C CA . ILE A 1 148 ? 6.358 -2.239 5.811 1.00 13.30 194 ILE A CA 1
ATOM 860 C C . ILE A 1 148 ? 6.983 -3.041 4.660 1.00 12.09 194 ILE A C 1
ATOM 861 O O . ILE A 1 148 ? 7.637 -2.470 3.759 1.00 14.67 194 ILE A O 1
ATOM 866 N N . ALA A 1 149 ? 6.809 -4.364 4.684 1.00 13.34 195 ALA A N 1
ATOM 867 C CA . ALA A 1 149 ? 7.409 -5.207 3.648 1.00 16.33 195 ALA A CA 1
ATOM 868 C C . ALA A 1 149 ? 6.832 -4.823 2.276 1.00 16.29 195 ALA A C 1
ATOM 869 O O . ALA A 1 149 ? 7.561 -4.709 1.303 1.00 19.15 195 ALA A O 1
ATOM 871 N N . LYS A 1 150 ? 5.515 -4.638 2.227 1.00 16.31 196 LYS A N 1
ATOM 872 C CA . LYS A 1 150 ? 4.842 -4.260 0.967 1.00 20.47 196 LYS A CA 1
ATOM 873 C C . LYS A 1 150 ? 5.444 -2.941 0.471 1.00 21.21 196 LYS A C 1
ATOM 874 O O . LYS A 1 150 ? 5.768 -2.809 -0.711 1.00 21.80 196 LYS A O 1
ATOM 880 N N . GLU A 1 151 ? 5.629 -1.953 1.358 1.00 22.25 197 GLU A N 1
ATOM 881 C CA . GLU A 1 151 ? 6.213 -0.704 0.890 1.00 20.87 197 GLU A CA 1
ATOM 882 C C . GLU A 1 151 ? 7.652 -0.820 0.494 1.00 24.98 197 GLU A C 1
ATOM 883 O O . GLU A 1 151 ? 8.076 -0.166 -0.473 1.00 23.71 197 GLU A O 1
ATOM 889 N N . LEU A 1 152 ? 8.433 -1.637 1.210 1.00 22.99 198 LEU A N 1
ATOM 890 C CA . LEU A 1 152 ? 9.856 -1.804 0.852 1.00 18.24 198 LEU A CA 1
ATOM 891 C C . LEU A 1 152 ? 10.005 -2.518 -0.507 1.00 16.33 198 LEU A C 1
ATOM 892 O O . LEU A 1 152 ? 10.973 -2.268 -1.274 1.00 21.11 198 LEU A O 1
ATOM 897 N N . ALA A 1 153 ? 9.096 -3.456 -0.783 1.00 20.58 199 ALA A N 1
ATOM 898 C CA . ALA A 1 153 ? 9.152 -4.184 -2.064 1.00 23.23 199 ALA A CA 1
ATOM 899 C C . ALA A 1 153 ? 8.841 -3.220 -3.232 1.00 27.03 199 ALA A C 1
ATOM 900 O O . ALA A 1 153 ? 9.344 -3.407 -4.331 1.00 28.05 199 ALA A O 1
ATOM 902 N N . GLU A 1 154 ? 8.029 -2.188 -2.970 1.00 29.68 200 GLU A N 1
ATOM 903 C CA . GLU A 1 154 ? 7.693 -1.184 -3.983 1.00 29.17 200 GLU A CA 1
ATOM 904 C C . GLU A 1 154 ? 8.891 -0.283 -4.231 1.00 32.65 200 GLU A C 1
ATOM 905 O O . GLU A 1 154 ? 9.120 0.181 -5.335 1.00 27.76 200 GLU A O 1
ATOM 911 N N . LEU A 1 155 ? 9.678 -0.040 -3.198 1.00 27.70 201 LEU A N 1
ATOM 912 C CA . LEU A 1 155 ? 10.847 0.804 -3.325 1.00 25.25 201 LEU A CA 1
ATOM 913 C C . LEU A 1 155 ? 12.027 0.058 -3.918 1.00 27.68 201 LEU A C 1
ATOM 914 O O . LEU A 1 155 ? 12.918 0.657 -4.549 1.00 27.57 201 LEU A O 1
ATOM 919 N N . ASP A 1 156 ? 12.051 -1.255 -3.728 1.00 21.91 202 ASP A N 1
ATOM 920 C CA . ASP A 1 156 ? 13.204 -2.041 -4.158 1.00 24.70 202 ASP A CA 1
ATOM 921 C C . ASP A 1 156 ? 12.688 -3.361 -4.745 1.00 26.51 202 ASP A C 1
ATOM 922 O O . ASP A 1 156 ? 12.907 -4.450 -4.199 1.00 18.72 202 ASP A O 1
ATOM 927 N N . PRO A 1 157 ? 11.987 -3.265 -5.899 1.00 28.57 203 PRO A N 1
ATOM 928 C CA . PRO A 1 157 ? 11.385 -4.370 -6.644 1.00 25.98 203 PRO A CA 1
ATOM 929 C C . PRO A 1 157 ? 12.305 -5.530 -6.901 1.00 25.58 203 PRO A C 1
ATOM 930 O O . PRO A 1 157 ? 11.849 -6.655 -6.898 1.00 24.20 203 PRO A O 1
ATOM 934 N N . ASP A 1 158 ? 13.589 -5.264 -7.131 1.00 22.45 204 ASP A N 1
ATOM 935 C CA . ASP A 1 158 ? 14.508 -6.352 -7.399 1.00 26.08 204 ASP A CA 1
ATOM 936 C C . ASP A 1 158 ? 14.617 -7.380 -6.282 1.00 30.49 204 ASP A C 1
ATOM 937 O O . ASP A 1 158 ? 15.005 -8.531 -6.547 1.00 24.97 204 ASP A O 1
ATOM 942 N N . ASN A 1 159 ? 14.301 -6.979 -5.046 1.00 25.74 205 ASN A N 1
ATOM 943 C CA . ASN A 1 159 ? 14.421 -7.909 -3.908 1.00 23.76 205 ASN A CA 1
ATOM 944 C C . ASN A 1 159 ? 13.083 -8.294 -3.297 1.00 24.56 205 ASN A C 1
ATOM 945 O O . ASN A 1 159 ? 13.004 -8.815 -2.176 1.00 23.74 205 ASN A O 1
ATOM 950 N N . ARG A 1 160 ? 12.025 -8.050 -4.056 1.00 20.84 206 ARG A N 1
ATOM 951 C CA . ARG A 1 160 ? 10.696 -8.356 -3.609 1.00 20.24 206 ARG A CA 1
ATOM 952 C C . ARG A 1 160 ? 10.585 -9.755 -3.031 1.00 21.09 206 ARG A C 1
ATOM 953 O O . ARG A 1 160 ? 10.002 -9.926 -1.969 1.00 20.54 206 ARG A O 1
ATOM 961 N N . ASP A 1 161 ? 11.147 -10.757 -3.709 1.00 19.59 207 ASP A N 1
ATOM 962 C CA . ASP A 1 161 ? 10.998 -12.111 -3.195 1.00 18.22 207 ASP A CA 1
ATOM 963 C C . ASP A 1 161 ? 11.607 -12.280 -1.805 1.00 20.48 207 ASP A C 1
ATOM 964 O O . ASP A 1 161 ? 11.073 -13.036 -0.970 1.00 20.77 207 ASP A O 1
ATOM 969 N N . GLN A 1 162 ? 12.727 -11.599 -1.560 1.00 19.82 208 GLN A N 1
ATOM 970 C CA . GLN A 1 162 ? 13.397 -11.721 -0.265 1.00 20.16 208 GLN A CA 1
ATOM 971 C C . GLN A 1 162 ? 12.582 -11.006 0.819 1.00 17.98 208 GLN A C 1
ATOM 972 O O . GLN A 1 162 ? 12.431 -11.529 1.914 1.00 17.71 208 GLN A O 1
ATOM 978 N N . TYR A 1 163 ? 12.042 -9.828 0.524 1.00 18.95 209 TYR A N 1
ATOM 979 C CA . TYR A 1 163 ? 11.223 -9.152 1.548 1.00 17.59 209 TYR A CA 1
ATOM 980 C C . TYR A 1 163 ? 10.012 -9.991 1.919 1.00 20.46 209 TYR A C 1
ATOM 981 O O . TYR A 1 163 ? 9.581 -9.992 3.084 1.00 16.27 209 TYR A O 1
ATOM 990 N N . GLU A 1 164 ? 9.409 -10.663 0.927 1.00 16.61 210 GLU A N 1
ATOM 991 C CA . GLU A 1 164 ? 8.241 -11.513 1.184 1.00 17.20 210 GLU A CA 1
ATOM 992 C C . GLU A 1 164 ? 8.595 -12.714 2.018 1.00 12.62 210 GLU A C 1
ATOM 993 O O . GLU A 1 164 ? 7.847 -13.096 2.916 1.00 15.23 210 GLU A O 1
ATOM 999 N N . ALA A 1 165 ? 9.703 -13.362 1.683 1.00 14.22 211 ALA A N 1
ATOM 1000 C CA . ALA A 1 165 ? 10.100 -14.526 2.475 1.00 14.73 211 ALA A CA 1
ATOM 1001 C C . ALA A 1 165 ? 10.464 -14.045 3.902 1.00 13.67 211 ALA A C 1
ATOM 1002 O O . ALA A 1 165 ? 10.110 -14.706 4.923 1.00 15.48 211 ALA A O 1
ATOM 1004 N N . ASN A 1 166 ? 11.198 -12.929 3.983 1.00 12.45 212 ASN A N 1
ATOM 1005 C CA . ASN A 1 166 ? 11.566 -12.428 5.338 1.00 19.99 212 ASN A CA 1
ATOM 1006 C C . ASN A 1 166 ? 10.295 -12.066 6.109 1.00 16.42 212 ASN A C 1
ATOM 1007 O O . ASN A 1 166 ? 10.214 -12.290 7.303 1.00 18.37 212 ASN A O 1
ATOM 1012 N N . LEU A 1 167 ? 9.286 -11.521 5.427 1.00 14.24 213 LEU A N 1
ATOM 1013 C CA . LEU A 1 167 ? 8.041 -11.148 6.117 1.00 11.82 213 LEU A CA 1
ATOM 1014 C C . LEU A 1 167 ? 7.382 -12.388 6.651 1.00 16.73 213 LEU A C 1
ATOM 1015 O O . LEU A 1 167 ? 6.918 -12.438 7.803 1.00 12.94 213 LEU A O 1
ATOM 1020 N N . ALA A 1 168 ? 7.317 -13.404 5.794 1.00 15.25 214 ALA A N 1
ATOM 1021 C CA . ALA A 1 168 ? 6.669 -14.660 6.218 1.00 14.29 214 ALA A CA 1
ATOM 1022 C C . ALA A 1 168 ? 7.361 -15.238 7.471 1.00 13.50 214 ALA A C 1
ATOM 1023 O O . ALA A 1 168 ? 6.682 -15.717 8.391 1.00 11.89 214 ALA A O 1
ATOM 1025 N N . ALA A 1 169 ? 8.698 -15.199 7.485 1.00 14.61 215 ALA A N 1
ATOM 1026 C CA . ALA A 1 169 ? 9.455 -15.692 8.627 1.00 14.64 215 ALA A CA 1
ATOM 1027 C C . ALA A 1 169 ? 9.077 -14.881 9.862 1.00 15.81 215 ALA A C 1
ATOM 1028 O O . ALA A 1 169 ? 8.776 -15.417 10.935 1.00 16.26 215 ALA A O 1
ATOM 1030 N N . PHE A 1 170 ? 9.092 -13.559 9.725 1.00 13.57 216 PHE A N 1
ATOM 1031 C CA . PHE A 1 170 ? 8.730 -12.737 10.889 1.00 11.61 216 PHE A CA 1
ATOM 1032 C C . PHE A 1 170 ? 7.269 -12.942 11.329 1.00 11.12 216 PHE A C 1
ATOM 1033 O O . PHE A 1 170 ? 7.013 -12.975 12.526 1.00 12.42 216 PHE A O 1
ATOM 1041 N N . LEU A 1 171 ? 6.287 -13.077 10.408 1.00 13.56 217 LEU A N 1
ATOM 1042 C CA . LEU A 1 171 ? 4.899 -13.294 10.877 1.00 11.01 217 LEU A CA 1
ATOM 1043 C C . LEU A 1 171 ? 4.772 -14.605 11.666 1.00 15.46 217 LEU A C 1
ATOM 1044 O O . LEU A 1 171 ? 4.038 -14.677 12.650 1.00 15.62 217 LEU A O 1
ATOM 1049 N N . ALA A 1 172 ? 5.485 -15.649 11.235 1.00 16.16 218 ALA A N 1
ATOM 1050 C CA . ALA A 1 172 ? 5.404 -16.943 11.956 1.00 16.95 218 ALA A CA 1
ATOM 1051 C C . ALA A 1 172 ? 6.035 -16.811 13.361 1.00 15.88 218 ALA A C 1
ATOM 1052 O O . ALA A 1 172 ? 5.563 -17.413 14.332 1.00 15.18 218 ALA A O 1
ATOM 1054 N N . GLU A 1 173 ? 7.138 -16.069 13.451 1.00 14.48 219 GLU A N 1
ATOM 1055 C CA . GLU A 1 173 ? 7.777 -15.824 14.738 1.00 15.62 219 GLU A CA 1
ATOM 1056 C C . GLU A 1 173 ? 6.790 -15.062 15.616 1.00 15.22 219 GLU A C 1
ATOM 1057 O O . GLU A 1 173 ? 6.688 -15.305 16.816 1.00 15.34 219 GLU A O 1
ATOM 1063 N N . LEU A 1 174 ? 6.090 -14.092 15.035 1.00 15.15 220 LEU A N 1
ATOM 1064 C CA . LEU A 1 174 ? 5.145 -13.321 15.850 1.00 14.25 220 LEU A CA 1
ATOM 1065 C C . LEU A 1 174 ? 4.020 -14.198 16.421 1.00 16.93 220 LEU A C 1
ATOM 1066 O O . LEU A 1 174 ? 3.562 -13.961 17.542 1.00 14.35 220 LEU A O 1
ATOM 1071 N N . GLU A 1 175 ? 3.520 -15.171 15.641 1.00 17.53 221 GLU A N 1
ATOM 1072 C CA . GLU A 1 175 ? 2.449 -16.041 16.146 1.00 18.22 221 GLU A CA 1
ATOM 1073 C C . GLU A 1 175 ? 2.984 -16.895 17.263 1.00 15.31 221 GLU A C 1
ATOM 1074 O O . GLU A 1 175 ? 2.320 -17.118 18.264 1.00 17.36 221 GLU A O 1
ATOM 1080 N N . ARG A 1 176 ? 4.199 -17.375 17.096 1.00 18.23 222 ARG A N 1
ATOM 1081 C CA . ARG A 1 176 ? 4.815 -18.206 18.141 1.00 19.93 222 ARG A CA 1
ATOM 1082 C C . ARG A 1 176 ? 5.012 -17.358 19.428 1.00 19.52 222 ARG A C 1
ATOM 1083 O O . ARG A 1 176 ? 4.655 -17.777 20.521 1.00 17.78 222 ARG A O 1
ATOM 1091 N N . LEU A 1 177 ? 5.494 -16.125 19.269 1.00 16.91 223 LEU A N 1
ATOM 1092 C CA . LEU A 1 177 ? 5.650 -15.219 20.415 1.00 13.41 223 LEU A CA 1
ATOM 1093 C C . LEU A 1 177 ? 4.309 -14.963 21.073 1.00 13.09 223 LEU A C 1
ATOM 1094 O O . LEU A 1 177 ? 4.171 -14.982 22.304 1.00 19.07 223 LEU A O 1
ATOM 1099 N N . ASN A 1 178 ? 3.287 -14.714 20.249 1.00 15.86 224 ASN A N 1
ATOM 1100 C CA . ASN A 1 178 ? 1.958 -14.475 20.779 1.00 16.63 224 ASN A CA 1
ATOM 1101 C C . ASN A 1 178 ? 1.437 -15.633 21.642 1.00 21.44 224 ASN A C 1
ATOM 1102 O O . ASN A 1 178 ? 0.819 -15.421 22.709 1.00 20.54 224 ASN A O 1
ATOM 1107 N N . GLN A 1 179 ? 1.621 -16.859 21.157 1.00 18.02 225 GLN A N 1
ATOM 1108 C CA . GLN A 1 179 ? 1.194 -18.045 21.919 1.00 22.32 225 GLN A CA 1
ATOM 1109 C C . GLN A 1 179 ? 1.997 -18.131 23.242 1.00 20.43 225 GLN A C 1
ATOM 1110 O O . GLN A 1 179 ? 1.454 -18.454 24.313 1.00 22.52 225 GLN A O 1
ATOM 1116 N N . GLU A 1 180 ? 3.295 -17.876 23.142 1.00 17.48 226 GLU A N 1
ATOM 1117 C CA . GLU A 1 180 ? 4.177 -17.950 24.303 1.00 24.59 226 GLU A CA 1
ATOM 1118 C C . GLU A 1 180 ? 3.752 -16.925 25.362 1.00 25.27 226 GLU A C 1
ATOM 1119 O O . GLU A 1 180 ? 3.650 -17.251 26.543 1.00 21.17 226 GLU A O 1
ATOM 1125 N N . LEU A 1 181 ? 3.495 -15.684 24.953 1.00 17.97 227 LEU A N 1
ATOM 1126 C CA . LEU A 1 181 ? 3.072 -14.660 25.927 1.00 16.02 227 LEU A CA 1
ATOM 1127 C C . LEU A 1 181 ? 1.724 -15.017 26.533 1.00 18.85 227 LEU A C 1
ATOM 1128 O O . LEU A 1 181 ? 1.504 -14.832 27.732 1.00 18.84 227 LEU A O 1
ATOM 1133 N N . GLY A 1 182 ? 0.822 -15.554 25.713 1.00 22.65 228 GLY A N 1
ATOM 1134 C CA . GLY A 1 182 ? -0.485 -15.945 26.214 1.00 18.79 228 GLY A CA 1
ATOM 1135 C C . GLY A 1 182 ? -0.372 -17.065 27.251 1.00 21.94 228 GLY A C 1
ATOM 1136 O O . GLY A 1 182 ? -1.127 -17.091 28.227 1.00 20.82 228 GLY A O 1
ATOM 1137 N N . GLN A 1 183 ? 0.573 -17.988 27.060 1.00 23.67 229 GLN A N 1
ATOM 1138 C CA . GLN A 1 183 ? 0.749 -19.087 28.009 1.00 27.46 229 GLN A CA 1
ATOM 1139 C C . GLN A 1 183 ? 1.252 -18.539 29.367 1.00 25.51 229 GLN A C 1
ATOM 1140 O O . GLN A 1 183 ? 0.815 -18.957 30.434 1.00 24.35 229 GLN A O 1
ATOM 1146 N N . ILE A 1 184 ? 2.181 -17.610 29.307 1.00 21.67 230 ILE A N 1
ATOM 1147 C CA . ILE A 1 184 ? 2.699 -16.971 30.515 1.00 21.78 230 ILE A CA 1
ATOM 1148 C C . ILE A 1 184 ? 1.601 -16.217 31.263 1.00 21.50 230 ILE A C 1
ATOM 1149 O O . ILE A 1 184 ? 1.497 -16.327 32.478 1.00 22.57 230 ILE A O 1
ATOM 1154 N N . LEU A 1 185 ? 0.752 -15.472 30.544 1.00 17.39 231 LEU A N 1
ATOM 1155 C CA . LEU A 1 185 ? -0.253 -14.639 31.201 1.00 18.39 231 LEU A CA 1
ATOM 1156 C C . LEU A 1 185 ? -1.646 -15.198 31.439 1.00 24.17 231 LEU A C 1
ATOM 1157 O O . LEU A 1 185 ? -2.369 -14.681 32.278 1.00 25.70 231 LEU A O 1
ATOM 1162 N N . GLN A 1 186 ? -2.068 -16.228 30.725 1.00 26.51 232 GLN A N 1
ATOM 1163 C CA . GLN A 1 186 ? -3.449 -16.653 30.963 1.00 34.80 232 GLN A CA 1
ATOM 1164 C C . GLN A 1 186 ? -3.852 -17.163 32.353 1.00 30.16 232 GLN A C 1
ATOM 1165 O O . GLN A 1 186 ? -4.968 -16.892 32.788 1.00 28.58 232 GLN A O 1
ATOM 1171 N N . PRO A 1 187 ? -2.935 -17.819 33.099 1.00 28.89 233 PRO A N 1
ATOM 1172 C CA . PRO A 1 187 ? -3.330 -18.324 34.421 1.00 29.83 233 PRO A CA 1
ATOM 1173 C C . PRO A 1 187 ? -3.377 -17.343 35.595 1.00 31.59 233 PRO A C 1
ATOM 1174 O O . PRO A 1 187 ? -3.820 -17.698 36.662 1.00 34.21 233 PRO A O 1
ATOM 1178 N N . LEU A 1 188 ? -2.930 -16.115 35.411 1.00 28.03 234 LEU A N 1
ATOM 1179 C CA . LEU A 1 188 ? -2.959 -15.160 36.511 1.00 27.14 234 LEU A CA 1
ATOM 1180 C C . LEU A 1 188 ? -4.349 -14.859 37.030 1.00 26.50 234 LEU A C 1
ATOM 1181 O O . LEU A 1 188 ? -5.249 -14.571 36.268 1.00 29.27 234 LEU A O 1
ATOM 1186 N N . PRO A 1 189 ? -4.555 -14.938 38.353 1.00 32.66 235 PRO A N 1
ATOM 1187 C CA . PRO A 1 189 ? -5.889 -14.632 38.893 1.00 27.14 235 PRO A CA 1
ATOM 1188 C C . PRO A 1 189 ? -5.992 -13.120 38.973 1.00 30.39 235 PRO A C 1
ATOM 1189 O O . PRO A 1 189 ? -7.075 -12.580 38.888 1.00 36.75 235 PRO A O 1
ATOM 1193 N N . GLN A 1 190 ? -4.856 -12.452 39.172 1.00 23.21 236 GLN A N 1
ATOM 1194 C CA . GLN A 1 190 ? -4.794 -10.998 39.277 1.00 29.19 236 GLN A CA 1
ATOM 1195 C C . GLN A 1 190 ? -4.446 -10.500 37.871 1.00 29.98 236 GLN A C 1
ATOM 1196 O O . GLN A 1 190 ? -3.382 -10.807 37.306 1.00 28.77 236 GLN A O 1
ATOM 1202 N N . ARG A 1 191 ? -5.355 -9.740 37.296 1.00 21.58 237 ARG A N 1
ATOM 1203 C CA . ARG A 1 191 ? -5.139 -9.270 35.928 1.00 27.72 237 ARG A CA 1
ATOM 1204 C C . ARG A 1 191 ? -4.659 -7.828 35.854 1.00 23.56 237 ARG A C 1
ATOM 1205 O O . ARG A 1 191 ? -4.296 -7.323 34.797 1.00 19.55 237 ARG A O 1
ATOM 1213 N N . LYS A 1 192 ? -4.644 -7.170 36.989 1.00 23.41 238 LYS A N 1
ATOM 1214 C CA . LYS A 1 192 ? -4.272 -5.762 37.043 1.00 23.68 238 LYS A CA 1
ATOM 1215 C C . LYS A 1 192 ? -2.786 -5.515 37.284 1.00 23.26 238 LYS A C 1
ATOM 1216 O O . LYS A 1 192 ? -2.155 -6.306 37.992 1.00 25.56 238 LYS A O 1
ATOM 1222 N N . PHE A 1 193 ? -2.208 -4.472 36.660 1.00 19.39 239 PHE A N 1
ATOM 1223 C CA . PHE A 1 193 ? -0.792 -4.107 36.946 1.00 18.25 239 PHE A CA 1
ATOM 1224 C C . PHE A 1 193 ? -0.706 -2.582 36.910 1.00 19.15 239 PHE A C 1
ATOM 1225 O O . PHE A 1 193 ? -1.433 -1.922 36.170 1.00 19.40 239 PHE A O 1
ATOM 1233 N N . ILE A 1 194 ? 0.143 -2.015 37.758 1.00 19.67 240 ILE A N 1
ATOM 1234 C CA . ILE A 1 194 ? 0.275 -0.546 37.832 1.00 16.39 240 ILE A CA 1
ATOM 1235 C C . ILE A 1 194 ? 1.574 -0.178 37.193 1.00 18.28 240 ILE A C 1
ATOM 1236 O O . ILE A 1 194 ? 2.594 -0.774 37.488 1.00 15.44 240 ILE A O 1
ATOM 1241 N N . VAL A 1 195 ? 1.542 0.841 36.344 1.00 12.53 241 VAL A N 1
ATOM 1242 C CA . VAL A 1 195 ? 2.715 1.303 35.633 1.00 15.70 241 VAL A CA 1
ATOM 1243 C C . VAL A 1 195 ? 2.670 2.802 35.678 1.00 14.78 241 VAL A C 1
ATOM 1244 O O . VAL A 1 195 ? 1.631 3.404 35.939 1.00 21.39 241 VAL A O 1
ATOM 1248 N N . PHE A 1 196 ? 3.805 3.401 35.441 1.00 15.85 242 PHE A N 1
ATOM 1249 C CA . PHE A 1 196 ? 3.798 4.838 35.492 1.00 15.72 242 PHE A CA 1
ATOM 1250 C C . PHE A 1 196 ? 3.183 5.380 34.206 1.00 18.12 242 PHE A C 1
ATOM 1251 O O . PHE A 1 196 ? 2.115 5.959 34.249 1.00 19.35 242 PHE A O 1
ATOM 1259 N N . HIS A 1 197 ? 3.857 5.143 33.078 1.00 16.64 243 HIS A N 1
ATOM 1260 C CA . HIS A 1 197 ? 3.391 5.678 31.776 1.00 17.46 243 HIS A CA 1
ATOM 1261 C C . HIS A 1 197 ? 2.600 4.576 31.060 1.00 14.94 243 HIS A C 1
ATOM 1262 O O . HIS A 1 197 ? 3.096 3.457 30.888 1.00 14.98 243 HIS A O 1
ATOM 1269 N N . PRO A 1 198 ? 1.362 4.889 30.629 1.00 16.88 244 PRO A N 1
ATOM 1270 C CA . PRO A 1 198 ? 0.509 3.906 29.968 1.00 16.71 244 PRO A CA 1
ATOM 1271 C C . PRO A 1 198 ? 0.896 3.593 28.549 1.00 19.27 244 PRO A C 1
ATOM 1272 O O . PRO A 1 198 ? 0.288 4.056 27.596 1.00 19.90 244 PRO A O 1
ATOM 1276 N N . SER A 1 199 ? 1.931 2.818 28.375 1.00 14.84 245 SER A N 1
ATOM 1277 C CA . SER A 1 199 ? 2.243 2.475 27.005 1.00 17.95 245 SER A CA 1
ATOM 1278 C C . SER A 1 199 ? 1.784 1.060 26.694 1.00 14.73 245 SER A C 1
ATOM 1279 O O . SER A 1 199 ? 2.064 0.541 25.608 1.00 15.06 245 SER A O 1
ATOM 1282 N N . TRP A 1 200 ? 1.070 0.427 27.624 1.00 12.68 246 TRP A N 1
ATOM 1283 C CA . TRP A 1 200 ? 0.741 -0.987 27.426 1.00 14.39 246 TRP A CA 1
ATOM 1284 C C . TRP A 1 200 ? -0.733 -1.314 27.168 1.00 15.52 246 TRP A C 1
ATOM 1285 O O . TRP A 1 200 ? -1.149 -2.459 27.388 1.00 15.34 246 TRP A O 1
ATOM 1296 N N . ALA A 1 201 ? -1.525 -0.346 26.692 1.00 14.37 247 ALA A N 1
ATOM 1297 C CA . ALA A 1 201 ? -2.957 -0.639 26.495 1.00 14.35 247 ALA A CA 1
ATOM 1298 C C . ALA A 1 201 ? -3.207 -1.738 25.436 1.00 8.25 247 ALA A C 1
ATOM 1299 O O . ALA A 1 201 ? -4.087 -2.560 25.587 1.00 13.73 247 ALA A O 1
ATOM 1301 N N . TYR A 1 202 ? -2.444 -1.751 24.344 1.00 10.80 248 TYR A N 1
ATOM 1302 C CA . TYR A 1 202 ? -2.688 -2.772 23.323 1.00 14.02 248 TYR A CA 1
ATOM 1303 C C . TYR A 1 202 ? -2.234 -4.132 23.819 1.00 17.79 248 TYR A C 1
ATOM 1304 O O . TYR A 1 202 ? -2.901 -5.145 23.647 1.00 13.42 248 TYR A O 1
ATOM 1313 N N . PHE A 1 203 ? -1.068 -4.131 24.456 1.00 16.18 249 PHE A N 1
ATOM 1314 C CA . PHE A 1 203 ? -0.505 -5.371 25.012 1.00 13.49 249 PHE A CA 1
ATOM 1315 C C . PHE A 1 203 ? -1.522 -5.905 26.002 1.00 7.23 249 PHE A C 1
ATOM 1316 O O . PHE A 1 203 ? -1.872 -7.088 26.013 1.00 13.76 249 PHE A O 1
ATOM 1324 N N . ALA A 1 204 ? -2.060 -5.016 26.814 1.00 10.58 250 ALA A N 1
ATOM 1325 C CA . ALA A 1 204 ? -3.014 -5.444 27.833 1.00 9.47 250 ALA A CA 1
ATOM 1326 C C . ALA A 1 204 ? -4.322 -6.014 27.209 1.00 16.23 250 ALA A C 1
ATOM 1327 O O . ALA A 1 204 ? -4.893 -7.022 27.694 1.00 16.20 250 ALA A O 1
ATOM 1329 N N . ARG A 1 205 ? -4.779 -5.374 26.136 1.00 17.19 251 ARG A N 1
ATOM 1330 C CA . ARG A 1 205 ? -6.014 -5.850 25.493 1.00 20.25 251 ARG A CA 1
ATOM 1331 C C . ARG A 1 205 ? -5.743 -7.245 24.945 1.00 21.29 251 ARG A C 1
ATOM 1332 O O . ARG A 1 205 ? -6.557 -8.140 25.119 1.00 24.70 251 ARG A O 1
ATOM 1340 N N . ASP A 1 206 ? -4.583 -7.433 24.326 1.00 17.64 252 ASP A N 1
ATOM 1341 C CA . ASP A 1 206 ? -4.242 -8.727 23.743 1.00 15.84 252 ASP A CA 1
ATOM 1342 C C . ASP A 1 206 ? -4.297 -9.891 24.716 1.00 23.25 252 ASP A C 1
ATOM 1343 O O . ASP A 1 206 ? -4.741 -10.994 24.357 1.00 21.36 252 ASP A O 1
ATOM 1348 N N . TYR A 1 207 ? -3.805 -9.641 25.927 1.00 16.85 253 TYR A N 1
ATOM 1349 C CA . TYR A 1 207 ? -3.712 -10.666 26.945 1.00 18.43 253 TYR A CA 1
ATOM 1350 C C . TYR A 1 207 ? -4.651 -10.505 28.108 1.00 19.56 253 TYR A C 1
ATOM 1351 O O . TYR A 1 207 ? -4.417 -11.062 29.171 1.00 20.52 253 TYR A O 1
ATOM 1360 N N . ASN A 1 208 ? -5.700 -9.725 27.929 1.00 15.89 254 ASN A N 1
ATOM 1361 C CA . ASN A 1 208 ? -6.707 -9.575 28.971 1.00 16.03 254 ASN A CA 1
ATOM 1362 C C . ASN A 1 208 ? -6.164 -9.151 30.332 1.00 21.60 254 ASN A C 1
ATOM 1363 O O . ASN A 1 208 ? -6.446 -9.773 31.354 1.00 21.68 254 ASN A O 1
ATOM 1368 N N . LEU A 1 209 ? -5.371 -8.091 30.321 1.00 19.21 255 LEU A N 1
ATOM 1369 C CA . LEU A 1 209 ? -4.804 -7.528 31.538 1.00 21.51 255 LEU A CA 1
ATOM 1370 C C . LEU A 1 209 ? -5.452 -6.171 31.643 1.00 22.51 255 LEU A C 1
ATOM 1371 O O . LEU A 1 209 ? -6.067 -5.687 30.681 1.00 19.10 255 LEU A O 1
ATOM 1376 N N . VAL A 1 210 ? -5.328 -5.564 32.819 1.00 21.25 256 VAL A N 1
ATOM 1377 C CA . VAL A 1 210 ? -5.872 -4.247 33.066 1.00 21.74 256 VAL A CA 1
ATOM 1378 C C . VAL A 1 210 ? -4.692 -3.395 33.472 1.00 20.71 256 VAL A C 1
ATOM 1379 O O . VAL A 1 210 ? -4.058 -3.646 34.485 1.00 18.38 256 VAL A O 1
ATOM 1383 N N . GLN A 1 211 ? -4.383 -2.397 32.671 1.00 15.30 257 GLN A N 1
ATOM 1384 C CA . GLN A 1 211 ? -3.251 -1.543 32.978 1.00 15.83 257 GLN A CA 1
ATOM 1385 C C . GLN A 1 211 ? -3.781 -0.402 33.818 1.00 21.91 257 GLN A C 1
ATOM 1386 O O . GLN A 1 211 ? -4.745 0.220 33.427 1.00 19.90 257 GLN A O 1
ATOM 1392 N N . ILE A 1 212 ? -3.163 -0.123 34.960 1.00 18.03 258 ILE A N 1
ATOM 1393 C CA . ILE A 1 212 ? -3.596 0.973 35.837 1.00 20.54 258 ILE A CA 1
ATOM 1394 C C . ILE A 1 212 ? -2.438 1.965 35.787 1.00 20.01 258 ILE A C 1
ATOM 1395 O O . ILE A 1 212 ? -1.339 1.714 36.303 1.00 20.43 258 ILE A O 1
ATOM 1400 N N . PRO A 1 213 ? -2.653 3.097 35.138 1.00 18.54 259 PRO A N 1
ATOM 1401 C CA . PRO A 1 213 ? -1.548 4.047 35.064 1.00 19.93 259 PRO A CA 1
ATOM 1402 C C . PRO A 1 213 ? -1.476 5.033 36.199 1.00 19.06 259 PRO A C 1
ATOM 1403 O O . PRO A 1 213 ? -2.495 5.395 36.790 1.00 21.64 259 PRO A O 1
ATOM 1407 N N . ILE A 1 214 ? -0.258 5.447 36.509 1.00 16.13 260 ILE A N 1
ATOM 1408 C CA . ILE A 1 214 ? -0.044 6.439 37.563 1.00 19.62 260 ILE A CA 1
ATOM 1409 C C . ILE A 1 214 ? -0.046 7.851 36.921 1.00 22.78 260 ILE A C 1
ATOM 1410 O O . ILE A 1 214 ? -0.636 8.784 37.462 1.00 26.83 260 ILE A O 1
ATOM 1415 N N . GLU A 1 215 ? 0.666 8.028 35.816 1.00 20.32 261 GLU A N 1
ATOM 1416 C CA . GLU A 1 215 ? 0.668 9.362 35.202 1.00 30.72 261 GLU A CA 1
ATOM 1417 C C . GLU A 1 215 ? -0.737 9.733 34.754 1.00 36.29 261 GLU A C 1
ATOM 1418 O O . GLU A 1 215 ? -1.541 8.868 34.421 1.00 39.72 261 GLU A O 1
ATOM 1424 N N . VAL A 1 216 ? -1.045 11.021 34.773 1.00 43.05 262 VAL A N 1
ATOM 1425 C CA . VAL A 1 216 ? -2.353 11.498 34.331 1.00 51.49 262 VAL A CA 1
ATOM 1426 C C . VAL A 1 216 ? -2.123 12.571 33.284 1.00 53.49 262 VAL A C 1
ATOM 1427 O O . VAL A 1 216 ? -1.447 13.561 33.555 1.00 55.64 262 VAL A O 1
ATOM 1431 N N . GLU A 1 217 ? -2.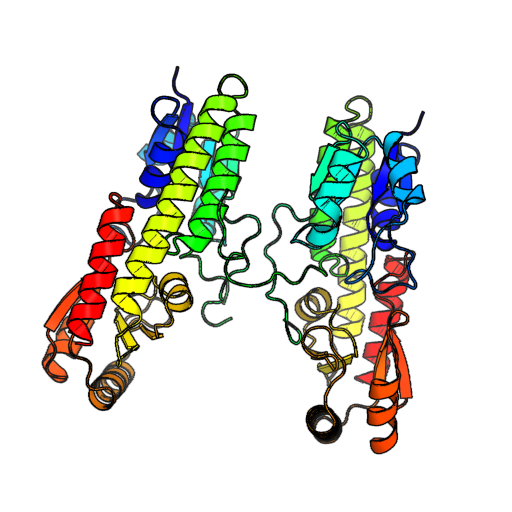662 12.356 32.086 1.00 56.90 263 GLU A N 1
ATOM 1432 C CA . GLU A 1 217 ? -2.498 13.320 31.015 1.00 56.76 263 GLU A CA 1
ATOM 1433 C C . GLU A 1 217 ? -1.049 13.728 30.840 1.00 57.80 263 GLU A C 1
ATOM 1434 O O . GLU A 1 217 ? -0.734 14.918 30.757 1.00 59.00 263 GLU A O 1
ATOM 1435 N N . GLY A 1 218 ? -0.160 12.743 30.804 1.00 55.84 264 GLY A N 1
ATOM 1436 C CA . GLY A 1 218 ? 1.252 13.030 30.632 1.00 52.79 264 GLY A CA 1
ATOM 1437 C C . GLY A 1 218 ? 1.833 13.798 31.802 1.00 52.53 264 GLY A C 1
ATOM 1438 O O . GLY A 1 218 ? 2.934 14.343 31.716 1.00 51.56 264 GLY A O 1
ATOM 1439 N N . GLN A 1 219 ? 1.112 13.813 32.915 1.00 52.25 265 GLN A N 1
ATOM 1440 C CA . GLN A 1 219 ? 1.566 14.544 34.089 1.00 55.66 265 GLN A CA 1
ATOM 1441 C C . GLN A 1 219 ? 1.658 13.712 35.390 1.00 52.06 265 GLN A C 1
ATOM 1442 O O . GLN A 1 219 ? 0.928 12.745 35.592 1.00 47.22 265 GLN A O 1
ATOM 1448 N N . GLU A 1 220 ? 2.579 14.104 36.258 1.00 52.02 266 GLU A N 1
ATOM 1449 C CA . GLU A 1 220 ? 2.766 13.470 37.553 1.00 54.19 266 GLU A CA 1
ATOM 1450 C C . GLU A 1 220 ? 1.415 13.515 38.288 1.00 56.05 266 GLU A C 1
ATOM 1451 O O . GLU A 1 220 ? 0.628 14.426 38.083 1.00 57.09 266 GLU A O 1
ATOM 1457 N N . PRO A 1 221 ? 1.130 12.544 39.164 1.00 57.66 267 PRO A N 1
ATOM 1458 C CA . PRO A 1 221 ? -0.154 12.565 39.871 1.00 59.98 267 PRO A CA 1
ATOM 1459 C C . PRO A 1 221 ? -0.283 13.679 40.906 1.00 63.65 267 PRO A C 1
ATOM 1460 O O . PRO A 1 221 ? 0.717 14.166 41.424 1.00 61.94 267 PRO A O 1
ATOM 1464 N N . SER A 1 222 ? -1.527 14.057 41.205 1.00 67.63 268 SER A N 1
ATOM 1465 C CA . SER A 1 222 ? -1.816 15.059 42.230 1.00 69.27 268 SER A CA 1
ATOM 1466 C C . SER A 1 222 ? -1.499 14.361 43.547 1.00 69.58 268 SER A C 1
ATOM 1467 O O . SER A 1 222 ? -1.268 13.147 43.576 1.00 65.68 268 SER A O 1
ATOM 1470 N N . ALA A 1 223 ? -1.489 15.117 44.636 1.00 70.21 269 ALA A N 1
ATOM 1471 C CA . ALA A 1 223 ? -1.212 14.520 45.934 1.00 69.74 269 ALA A CA 1
ATOM 1472 C C . ALA A 1 223 ? -2.401 13.644 46.305 1.00 68.03 269 ALA A C 1
ATOM 1473 O O . ALA A 1 223 ? -2.242 12.590 46.923 1.00 64.17 269 ALA A O 1
ATOM 1475 N N . GLN A 1 224 ? -3.590 14.086 45.905 1.00 68.70 270 GLN A N 1
ATOM 1476 C CA . GLN A 1 224 ? -4.823 13.350 46.180 1.00 71.43 270 GLN A CA 1
ATOM 1477 C C . GLN A 1 224 ? -4.825 12.074 45.354 1.00 70.80 270 GLN A C 1
ATOM 1478 O O . GLN A 1 224 ? -4.929 10.962 45.888 1.00 69.82 270 GLN A O 1
ATOM 1484 N N . GLU A 1 225 ? -4.722 12.254 44.039 1.00 69.43 271 GLU A N 1
ATOM 1485 C CA . GLU A 1 225 ? -4.703 11.140 43.097 1.00 66.18 271 GLU A CA 1
ATOM 1486 C C . GLU A 1 225 ? -3.727 10.062 43.555 1.00 63.10 271 GLU A C 1
ATOM 1487 O O . GLU A 1 225 ? -4.041 8.872 43.539 1.00 59.60 271 GLU A O 1
ATOM 1493 N N . LEU A 1 226 ? -2.540 10.489 43.973 1.00 60.28 272 LEU A N 1
ATOM 1494 C CA . LEU A 1 226 ? -1.529 9.557 44.434 1.00 59.77 272 LEU A CA 1
ATOM 1495 C C . LEU A 1 226 ? -2.112 8.668 45.529 1.00 59.82 272 LEU A C 1
ATOM 1496 O O . LEU A 1 226 ? -1.944 7.449 45.523 1.00 59.16 272 LEU A O 1
ATOM 1501 N N . LYS A 1 227 ? -2.813 9.284 46.469 1.00 63.21 273 LYS A N 1
ATOM 1502 C CA . LYS A 1 227 ? -3.413 8.539 47.566 1.00 63.28 273 LYS A CA 1
ATOM 1503 C C . LYS A 1 227 ? -4.474 7.609 47.023 1.00 61.58 273 LYS A C 1
ATOM 1504 O O . LYS A 1 227 ? -4.481 6.417 47.327 1.00 60.39 273 LYS A O 1
ATOM 1506 N N . GLN A 1 228 ? -5.370 8.166 46.217 1.00 60.23 274 GLN A N 1
ATOM 1507 C CA . GLN A 1 228 ? -6.446 7.391 45.626 1.00 62.03 274 GLN A CA 1
ATOM 1508 C C . GLN A 1 228 ? -5.856 6.182 44.897 1.00 60.53 274 GLN A C 1
ATOM 1509 O O . GLN A 1 228 ? -6.380 5.063 44.968 1.00 57.29 274 GLN A O 1
ATOM 1515 N N . LEU A 1 229 ? -4.745 6.422 44.209 1.00 56.82 275 LEU A N 1
ATOM 1516 C CA . LEU A 1 229 ? -4.058 5.380 43.476 1.00 53.99 275 LEU A CA 1
ATOM 1517 C C . LEU A 1 229 ? -3.506 4.381 44.475 1.00 51.69 275 LEU A C 1
ATOM 1518 O O . LEU A 1 229 ? -3.494 3.177 44.225 1.00 49.10 275 LEU A O 1
ATOM 1523 N N . ILE A 1 230 ? -3.047 4.886 45.615 1.00 51.46 276 ILE A N 1
ATOM 1524 C CA . ILE A 1 230 ? -2.516 4.021 46.666 1.00 50.72 276 ILE A CA 1
ATOM 1525 C C . ILE A 1 230 ? -3.606 3.083 47.214 1.00 50.64 276 ILE A C 1
ATOM 1526 O O . ILE A 1 230 ? -3.364 1.883 47.421 1.00 45.34 276 ILE A O 1
ATOM 1531 N N . ASP A 1 231 ? -4.800 3.629 47.439 1.00 54.33 277 ASP A N 1
ATOM 1532 C CA . ASP A 1 231 ? -5.920 2.827 47.942 1.00 59.49 277 ASP A CA 1
ATOM 1533 C C . ASP A 1 231 ? -6.268 1.766 46.910 1.00 59.42 277 ASP A C 1
ATOM 1534 O O . ASP A 1 231 ? -6.324 0.578 47.224 1.00 60.68 277 ASP A O 1
ATOM 1539 N N . THR A 1 232 ? -6.487 2.215 45.675 1.00 59.12 278 THR A N 1
ATOM 1540 C CA . THR A 1 232 ? -6.782 1.335 44.545 1.00 56.35 278 THR A CA 1
ATOM 1541 C C . THR A 1 232 ? -5.850 0.128 44.572 1.00 53.07 278 THR A C 1
ATOM 1542 O O . THR A 1 232 ? -6.272 -1.013 44.450 1.00 51.16 278 THR A O 1
ATOM 1546 N N . ALA A 1 233 ? -4.569 0.421 44.728 1.00 52.91 279 ALA A N 1
ATOM 1547 C CA . ALA A 1 233 ? -3.529 -0.587 44.753 1.00 55.66 279 ALA A CA 1
ATOM 1548 C C . ALA A 1 233 ? -3.630 -1.470 45.989 1.00 58.16 279 ALA A C 1
ATOM 1549 O O . ALA A 1 233 ? -3.332 -2.677 45.934 1.00 57.68 279 ALA A O 1
ATOM 1551 N N . LYS A 1 234 ? -4.028 -0.866 47.110 1.00 56.21 280 LYS A N 1
ATOM 1552 C CA . LYS A 1 234 ? -4.168 -1.627 48.348 1.00 55.55 280 LYS A CA 1
ATOM 1553 C C . LYS A 1 234 ? -5.375 -2.553 48.200 1.00 54.51 280 LYS A C 1
ATOM 1554 O O . LYS A 1 234 ? -5.268 -3.756 48.439 1.00 54.55 280 LYS A O 1
ATOM 1556 N N . GLU A 1 235 ? -6.504 -1.990 47.771 1.00 50.06 281 GLU A N 1
ATOM 1557 C CA . GLU A 1 235 ? -7.742 -2.755 47.612 1.00 51.22 281 GLU A CA 1
ATOM 1558 C C . GLU A 1 235 ? -7.654 -3.893 46.599 1.00 52.32 281 GLU A C 1
ATOM 1559 O O . GLU A 1 235 ? -8.566 -4.706 46.517 1.00 52.61 281 GLU A O 1
ATOM 1561 N N . ASN A 1 236 ? -6.566 -3.943 45.828 1.00 52.19 282 ASN A N 1
ATOM 1562 C CA . ASN A 1 236 ? -6.373 -4.989 44.825 1.00 49.89 282 ASN A CA 1
ATOM 1563 C C . ASN A 1 236 ? -5.170 -5.861 45.160 1.00 47.34 282 ASN A C 1
ATOM 1564 O O . ASN A 1 236 ? -4.746 -6.684 44.357 1.00 48.30 282 ASN A O 1
ATOM 1569 N N . ASN A 1 237 ? -4.617 -5.688 46.351 1.00 48.56 283 ASN A N 1
ATOM 1570 C CA . ASN A 1 237 ? -3.458 -6.477 46.759 1.00 49.25 283 ASN A CA 1
ATOM 1571 C C . ASN A 1 237 ? -2.303 -6.503 45.757 1.00 47.17 283 ASN A C 1
ATOM 1572 O O . ASN A 1 237 ? -1.634 -7.534 45.621 1.00 47.43 283 ASN A O 1
ATOM 1577 N N . LEU A 1 238 ? -2.025 -5.391 45.077 1.00 45.20 284 LEU A N 1
ATOM 1578 C CA . LEU A 1 238 ? -0.917 -5.412 44.109 1.00 45.64 284 LEU A CA 1
ATOM 1579 C C . LEU A 1 238 ? 0.460 -5.589 44.789 1.00 43.46 284 LEU A C 1
ATOM 1580 O O . LEU A 1 238 ? 0.754 -4.993 45.815 1.00 47.62 284 LEU A O 1
ATOM 1585 N N . THR A 1 239 ? 1.282 -6.432 44.195 1.00 37.30 285 THR A N 1
ATOM 1586 C CA . THR A 1 239 ? 2.588 -6.813 44.717 1.00 37.08 285 THR A CA 1
ATOM 1587 C C . THR A 1 239 ? 3.804 -6.060 44.194 1.00 36.61 285 THR A C 1
ATOM 1588 O O . THR A 1 239 ? 4.896 -6.111 44.775 1.00 33.40 285 THR A O 1
ATOM 1592 N N . MET A 1 240 ? 3.619 -5.371 43.081 1.00 32.19 286 MET A N 1
ATOM 1593 C CA . MET A 1 240 ? 4.734 -4.718 42.461 1.00 32.31 286 MET A CA 1
ATOM 1594 C C . MET A 1 240 ? 4.257 -3.483 41.763 1.00 26.75 286 MET A C 1
ATOM 1595 O O . MET A 1 240 ? 3.096 -3.409 41.354 1.00 27.20 286 MET A O 1
ATOM 1600 N N . VAL A 1 241 ? 5.128 -2.496 41.644 1.00 20.10 287 VAL A N 1
ATOM 1601 C CA . VAL A 1 241 ? 4.735 -1.286 40.941 1.00 21.27 287 VAL A CA 1
ATOM 1602 C C . VAL A 1 241 ? 5.782 -1.142 39.855 1.00 21.53 287 VAL A C 1
ATOM 1603 O O . VAL A 1 241 ? 6.982 -1.284 40.123 1.00 25.23 287 VAL A O 1
ATOM 1607 N N . PHE A 1 242 ? 5.333 -0.915 38.620 1.00 15.44 288 PHE A N 1
ATOM 1608 C CA . PHE A 1 242 ? 6.282 -0.804 37.539 1.00 15.69 288 PHE A CA 1
ATOM 1609 C C . PHE A 1 242 ? 6.508 0.637 37.162 1.00 16.18 288 PHE A C 1
ATOM 1610 O O . PHE A 1 242 ? 5.618 1.462 37.264 1.00 23.66 288 PHE A O 1
ATOM 1618 N N . GLY A 1 243 ? 7.731 0.921 36.756 1.00 14.50 289 GLY A N 1
ATOM 1619 C CA . GLY A 1 243 ? 8.070 2.264 36.303 1.00 15.91 289 GLY A CA 1
ATOM 1620 C C . GLY A 1 243 ? 8.706 2.013 34.950 1.00 19.63 289 GLY A C 1
ATOM 1621 O O . GLY A 1 243 ? 8.865 0.871 34.522 1.00 20.05 289 GLY A O 1
ATOM 1622 N N . GLU A 1 244 ? 9.072 3.067 34.265 1.00 22.60 290 GLU A N 1
ATOM 1623 C CA . GLU A 1 244 ? 9.674 2.923 32.947 1.00 24.72 290 GLU A CA 1
ATOM 1624 C C . GLU A 1 244 ? 10.975 3.696 32.963 1.00 28.44 290 GLU A C 1
ATOM 1625 O O . GLU A 1 244 ? 11.074 4.739 33.634 1.00 29.18 290 GLU A O 1
ATOM 1631 N N . THR A 1 245 ? 11.971 3.197 32.234 1.00 31.67 291 THR A N 1
ATOM 1632 C CA . THR A 1 245 ? 13.290 3.849 32.203 1.00 37.68 291 THR A CA 1
ATOM 1633 C C . THR A 1 245 ? 13.281 5.262 31.702 1.00 35.07 291 THR A C 1
ATOM 1634 O O . THR A 1 245 ? 14.101 6.057 32.119 1.00 35.89 291 THR A O 1
ATOM 1638 N N . GLN A 1 246 ? 12.361 5.568 30.788 1.00 27.17 292 GLN A N 1
ATOM 1639 C CA . GLN A 1 246 ? 12.321 6.907 30.194 1.00 22.47 292 GLN A CA 1
ATOM 1640 C C . GLN A 1 246 ? 11.641 7.953 31.054 1.00 19.99 292 GLN A C 1
ATOM 1641 O O . GLN A 1 246 ? 11.615 9.110 30.689 1.00 20.99 292 GLN A O 1
ATOM 1647 N N . PHE A 1 247 ? 11.063 7.550 32.178 1.00 18.89 293 PHE A N 1
ATOM 1648 C CA . PHE A 1 247 ? 10.379 8.516 33.027 1.00 24.21 293 PHE A CA 1
ATOM 1649 C C . PHE A 1 247 ? 10.882 8.342 34.449 1.00 26.06 293 PHE A C 1
ATOM 1650 O O . PHE A 1 247 ? 11.411 7.299 34.809 1.00 31.36 293 PHE A O 1
ATOM 1658 N N . SER A 1 248 ? 10.724 9.374 35.256 1.00 28.55 294 SER A N 1
ATOM 1659 C CA . SER A 1 248 ? 11.155 9.305 36.637 1.00 31.55 294 SER A CA 1
ATOM 1660 C C . SER A 1 248 ? 10.357 8.182 37.310 1.00 26.50 294 SER A C 1
ATOM 1661 O O . SER A 1 248 ? 9.165 7.998 37.010 1.00 25.25 294 SER A O 1
ATOM 1664 N N . THR A 1 249 ? 10.997 7.425 38.188 1.00 23.09 295 THR A N 1
ATOM 1665 C CA . THR A 1 249 ? 10.268 6.363 38.898 1.00 22.01 295 THR A CA 1
ATOM 1666 C C . THR A 1 249 ? 9.914 6.833 40.300 1.00 20.78 295 THR A C 1
ATOM 1667 O O . THR A 1 249 ? 9.469 6.041 41.118 1.00 21.82 295 THR A O 1
ATOM 1671 N N . LYS A 1 250 ? 10.096 8.129 40.569 1.00 24.93 296 LYS A N 1
ATOM 1672 C CA . LYS A 1 250 ? 9.822 8.669 41.898 1.00 25.10 296 LYS A CA 1
ATOM 1673 C C . LYS A 1 250 ? 8.437 8.307 42.447 1.00 25.49 296 LYS A C 1
ATOM 1674 O O . LYS A 1 250 ? 8.336 7.825 43.569 1.00 20.66 296 LYS A O 1
ATOM 1680 N N . SER A 1 251 ? 7.352 8.510 41.694 1.00 24.29 297 SER A N 1
ATOM 1681 C CA . SER A 1 251 ? 6.066 8.140 42.275 1.00 24.30 297 SER A CA 1
ATOM 1682 C C . SER A 1 251 ? 5.800 6.646 42.350 1.00 20.62 297 SER A C 1
ATOM 1683 O O . SER A 1 251 ? 5.086 6.199 43.246 1.00 23.05 297 SER A O 1
ATOM 1686 N N . SER A 1 252 ? 6.382 5.858 41.457 1.00 17.88 298 SER A N 1
ATOM 1687 C CA . SER A 1 252 ? 6.197 4.423 41.525 1.00 23.84 298 SER A CA 1
ATOM 1688 C C . SER A 1 252 ? 6.843 3.940 42.831 1.00 18.91 298 SER A C 1
ATOM 1689 O O . SER A 1 252 ? 6.297 3.092 43.512 1.00 18.70 298 SER A O 1
ATOM 1692 N N . GLU A 1 253 ? 8.013 4.507 43.142 1.00 19.03 299 GLU A N 1
ATOM 1693 C CA . GLU A 1 253 ? 8.754 4.141 44.364 1.00 20.07 299 GLU A CA 1
ATOM 1694 C C . GLU A 1 253 ? 7.985 4.538 45.625 1.00 17.62 299 GLU A C 1
ATOM 1695 O O . GLU A 1 253 ? 7.924 3.783 46.582 1.00 21.01 299 GLU A O 1
ATOM 1701 N N . ALA A 1 254 ? 7.363 5.704 45.602 1.00 17.57 300 ALA A N 1
ATOM 1702 C CA . ALA A 1 254 ? 6.622 6.159 46.778 1.00 18.51 300 ALA A CA 1
ATOM 1703 C C . ALA A 1 254 ? 5.416 5.276 46.971 1.00 21.73 300 ALA A C 1
ATOM 1704 O O . ALA A 1 254 ? 5.078 4.910 48.090 1.00 21.50 300 ALA A O 1
ATOM 1706 N N . ILE A 1 255 ? 4.749 4.926 45.872 1.00 23.63 301 ILE A N 1
ATOM 1707 C CA . ILE A 1 255 ? 3.593 4.069 45.975 1.00 22.63 301 ILE A CA 1
ATOM 1708 C C . ILE A 1 255 ? 3.979 2.718 46.489 1.00 23.87 301 ILE A C 1
ATOM 1709 O O . ILE A 1 255 ? 3.300 2.177 47.369 1.00 25.63 301 ILE A O 1
ATOM 1714 N N . ALA A 1 256 ? 5.066 2.169 45.952 1.00 22.11 302 ALA A N 1
ATOM 1715 C CA . ALA A 1 256 ? 5.492 0.852 46.364 1.00 20.11 302 ALA A CA 1
ATOM 1716 C C . ALA A 1 256 ? 5.810 0.851 47.859 1.00 24.25 302 ALA A C 1
ATOM 1717 O O . ALA A 1 256 ? 5.483 -0.084 48.570 1.00 23.90 302 ALA A O 1
ATOM 1719 N N . ALA A 1 257 ? 6.448 1.908 48.330 1.00 23.29 303 ALA A N 1
ATOM 1720 C CA . ALA A 1 257 ? 6.810 1.970 49.757 1.00 28.96 303 ALA A CA 1
ATOM 1721 C C . ALA A 1 257 ? 5.571 2.061 50.637 1.00 27.29 303 ALA A C 1
ATOM 1722 O O . ALA A 1 257 ? 5.558 1.565 51.765 1.00 40.54 303 ALA A O 1
ATOM 1724 N N . GLU A 1 258 ? 4.546 2.741 50.143 1.00 34.98 304 GLU A N 1
ATOM 1725 C CA . GLU A 1 258 ? 3.307 2.925 50.900 1.00 37.56 304 GLU A CA 1
ATOM 1726 C C . GLU A 1 258 ? 2.358 1.756 50.918 1.00 41.84 304 GLU A C 1
ATOM 1727 O O . GLU A 1 258 ? 1.623 1.576 51.891 1.00 42.00 304 GLU A O 1
ATOM 1733 N N . ILE A 1 259 ? 2.332 0.965 49.846 1.00 43.38 305 ILE A N 1
ATOM 1734 C CA . ILE A 1 259 ? 1.407 -0.171 49.818 1.00 41.43 305 ILE A CA 1
ATOM 1735 C C . ILE A 1 259 ? 2.084 -1.508 49.973 1.00 38.82 305 ILE A C 1
ATOM 1736 O O . ILE A 1 259 ? 1.457 -2.519 49.715 1.00 45.38 305 ILE A O 1
ATOM 1741 N N . GLY A 1 260 ? 3.358 -1.519 50.365 1.00 29.50 306 GLY A N 1
ATOM 1742 C CA . GLY A 1 260 ? 4.032 -2.782 50.574 1.00 26.94 306 GLY A CA 1
ATOM 1743 C C . GLY A 1 260 ? 4.394 -3.604 49.351 1.00 36.79 306 GLY A C 1
ATOM 1744 O O . GLY A 1 260 ? 4.305 -4.831 49.410 1.00 36.89 306 GLY A O 1
ATOM 1745 N N . ALA A 1 261 ? 4.825 -2.947 48.262 1.00 33.63 307 ALA A N 1
ATOM 1746 C CA . ALA A 1 261 ? 5.229 -3.641 47.020 1.00 37.89 307 ALA A CA 1
ATOM 1747 C C . ALA A 1 261 ? 6.699 -3.406 46.636 1.00 35.92 307 ALA A C 1
ATOM 1748 O O . ALA A 1 261 ? 7.386 -2.604 47.254 1.00 42.31 307 ALA A O 1
ATOM 1750 N N . GLY A 1 262 ? 7.164 -4.096 45.598 1.00 33.40 308 GLY A N 1
ATOM 1751 C CA . GLY A 1 262 ? 8.516 -3.912 45.083 1.00 27.93 308 GLY A CA 1
ATOM 1752 C C . GLY A 1 262 ? 8.438 -2.999 43.819 1.00 27.58 308 GLY A C 1
ATOM 1753 O O . GLY A 1 262 ? 7.328 -2.642 43.412 1.00 24.99 308 GLY A O 1
ATOM 1754 N N . VAL A 1 263 ? 9.574 -2.625 43.220 1.00 24.51 309 VAL A N 1
ATOM 1755 C CA . VAL A 1 263 ? 9.605 -1.731 42.044 1.00 22.68 309 VAL A CA 1
ATOM 1756 C C . VAL A 1 263 ? 10.403 -2.330 40.890 1.00 27.32 309 VAL A C 1
ATOM 1757 O O . VAL A 1 263 ? 11.586 -2.637 41.038 1.00 27.54 309 VAL A O 1
ATOM 1761 N N . GLU A 1 264 ? 9.773 -2.501 39.729 1.00 22.27 310 GLU A N 1
ATOM 1762 C CA . GLU A 1 264 ? 10.486 -3.079 38.568 1.00 22.83 310 GLU A CA 1
ATOM 1763 C C . GLU A 1 264 ? 10.359 -2.130 37.395 1.00 22.95 310 GLU A C 1
ATOM 1764 O O . GLU A 1 264 ? 9.424 -1.321 37.366 1.00 22.89 310 GLU A O 1
ATOM 1770 N N . LEU A 1 265 ? 11.292 -2.231 36.453 1.00 21.26 311 LEU A N 1
ATOM 1771 C CA . LEU A 1 265 ? 11.288 -1.398 35.265 1.00 23.99 311 LEU A CA 1
ATOM 1772 C C . LEU A 1 265 ? 10.735 -2.148 34.079 1.00 24.24 311 LEU A C 1
ATOM 1773 O O . LEU A 1 265 ? 10.992 -3.343 33.911 1.00 24.20 311 LEU A O 1
ATOM 1778 N N . LEU A 1 266 ? 9.943 -1.463 33.264 1.00 21.08 312 LEU A N 1
ATOM 1779 C CA . LEU A 1 266 ? 9.462 -2.089 32.019 1.00 19.69 312 LEU A CA 1
ATOM 1780 C C . LEU A 1 266 ? 10.029 -1.105 30.992 1.00 24.10 312 LEU A C 1
ATOM 1781 O O . LEU A 1 266 ? 10.101 0.111 31.259 1.00 27.97 312 LEU A O 1
ATOM 1786 N N . ASP A 1 267 ? 10.509 -1.594 29.867 1.00 17.62 313 ASP A N 1
ATOM 1787 C CA . ASP A 1 267 ? 11.080 -0.688 28.876 1.00 15.33 313 ASP A CA 1
ATOM 1788 C C . ASP A 1 267 ? 10.238 -0.773 27.593 1.00 16.05 313 ASP A C 1
ATOM 1789 O O . ASP A 1 267 ? 10.380 -1.720 26.813 1.00 17.79 313 ASP A O 1
ATOM 1794 N N . PRO A 1 268 ? 9.345 0.183 27.380 1.00 14.75 314 PRO A N 1
ATOM 1795 C CA . PRO A 1 268 ? 8.541 0.108 26.139 1.00 13.40 314 PRO A CA 1
ATOM 1796 C C . PRO A 1 268 ? 9.362 0.364 24.861 1.00 14.78 314 PRO A C 1
ATOM 1797 O O . PRO A 1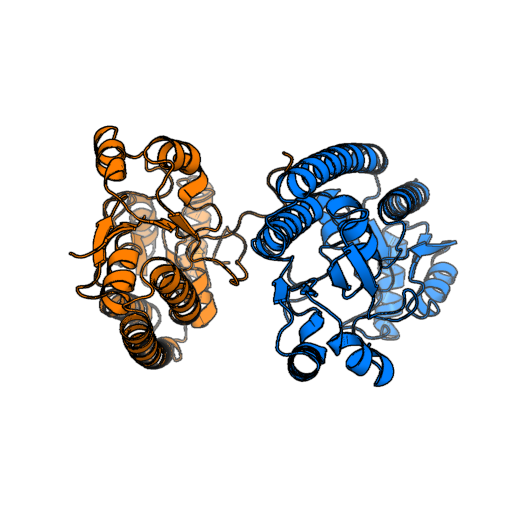 268 ? 8.897 0.061 23.758 1.00 15.55 314 PRO A O 1
ATOM 1801 N N . LEU A 1 269 ? 10.594 0.888 24.998 1.00 12.24 315 LEU A N 1
ATOM 1802 C CA . LEU A 1 269 ? 11.419 1.216 23.829 1.00 14.20 315 LEU A CA 1
ATOM 1803 C C . LEU A 1 269 ? 12.616 0.309 23.604 1.00 14.92 315 LEU A C 1
ATOM 1804 O O . LEU A 1 269 ? 13.525 0.649 22.837 1.00 14.38 315 LEU A O 1
ATOM 1809 N N . ALA A 1 270 ? 12.620 -0.846 24.246 1.00 14.49 316 ALA A N 1
ATOM 1810 C CA . ALA A 1 270 ? 13.730 -1.793 24.066 1.00 12.83 316 ALA A CA 1
ATOM 1811 C C . ALA A 1 270 ? 13.892 -2.195 22.591 1.00 17.18 316 ALA A C 1
ATOM 1812 O O . ALA A 1 270 ? 12.898 -2.502 21.927 1.00 15.35 316 ALA A O 1
ATOM 1814 N N . ALA A 1 271 ? 15.132 -2.234 22.100 1.00 11.92 317 ALA A N 1
ATOM 1815 C CA . ALA A 1 271 ? 15.386 -2.620 20.719 1.00 13.43 317 ALA A CA 1
ATOM 1816 C C . ALA A 1 271 ? 15.329 -4.147 20.568 1.00 17.45 317 ALA A C 1
ATOM 1817 O O . ALA A 1 271 ? 15.038 -4.643 19.495 1.00 15.81 317 ALA A O 1
ATOM 1819 N N . ASP A 1 272 ? 15.596 -4.881 21.651 1.00 10.21 318 ASP A N 1
ATOM 1820 C CA . ASP A 1 272 ? 15.626 -6.376 21.629 1.00 17.12 318 ASP A CA 1
ATOM 1821 C C . ASP A 1 272 ? 14.191 -6.691 21.934 1.00 17.67 318 ASP A C 1
ATOM 1822 O O . ASP A 1 272 ? 13.849 -7.265 22.961 1.00 16.52 318 ASP A O 1
ATOM 1827 N N . TRP A 1 273 ? 13.330 -6.308 20.978 1.00 16.62 319 TRP A N 1
ATOM 1828 C CA . TRP A 1 273 ? 11.877 -6.347 21.147 1.00 15.07 319 TRP A CA 1
ATOM 1829 C C . TRP A 1 273 ? 11.217 -7.624 21.591 1.00 10.93 319 TRP A C 1
ATOM 1830 O O . TRP A 1 273 ? 10.365 -7.598 22.464 1.00 12.11 319 TRP A O 1
ATOM 1841 N N . SER A 1 274 ? 11.583 -8.734 20.966 1.00 12.03 320 SER A N 1
ATOM 1842 C CA . SER A 1 274 ? 10.939 -9.996 21.311 1.00 14.86 320 SER A CA 1
ATOM 1843 C C . SER A 1 274 ? 11.316 -10.486 22.720 1.00 13.45 320 SER A C 1
ATOM 1844 O O . SER A 1 274 ? 10.462 -10.850 23.529 1.00 15.54 320 SER A O 1
ATOM 1847 N N . SER A 1 275 ? 12.604 -10.507 23.017 1.00 15.69 321 SER A N 1
ATOM 1848 C CA . SER A 1 275 ? 12.999 -10.952 24.355 1.00 19.39 321 SER A CA 1
ATOM 1849 C C . SER A 1 275 ? 12.522 -9.962 25.402 1.00 15.73 321 SER A C 1
ATOM 1850 O O . SER A 1 275 ? 12.171 -10.359 26.499 1.00 16.19 321 SER A O 1
ATOM 1853 N N . ASN A 1 276 ? 12.465 -8.663 25.080 1.00 12.33 322 ASN A N 1
ATOM 1854 C CA . ASN A 1 276 ? 11.928 -7.694 26.070 1.00 12.46 322 ASN A CA 1
ATOM 1855 C C . ASN A 1 276 ? 10.468 -7.980 26.383 1.00 16.05 322 ASN A C 1
ATOM 1856 O O . ASN A 1 276 ? 10.053 -7.962 27.549 1.00 15.40 322 ASN A O 1
ATOM 1861 N N . LEU A 1 277 ? 9.656 -8.267 25.354 1.00 15.86 323 LEU A N 1
ATOM 1862 C CA . LEU A 1 277 ? 8.243 -8.531 25.612 1.00 13.50 323 LEU A CA 1
ATOM 1863 C C . LEU A 1 277 ? 8.063 -9.776 26.497 1.00 17.84 323 LEU A C 1
ATOM 1864 O O . LEU A 1 277 ? 7.157 -9.821 27.312 1.00 14.75 323 LEU A O 1
ATOM 1869 N N . LYS A 1 278 ? 8.900 -10.788 26.301 1.00 14.87 324 LYS A N 1
ATOM 1870 C CA . LYS A 1 278 ? 8.781 -11.976 27.142 1.00 21.22 324 LYS A CA 1
ATOM 1871 C C . LYS A 1 278 ? 9.193 -11.627 28.569 1.00 16.10 324 LYS A C 1
ATOM 1872 O O . LYS A 1 278 ? 8.566 -12.076 29.520 1.00 19.75 324 LYS A O 1
ATOM 1878 N N . ALA A 1 279 ? 10.230 -10.811 28.725 1.00 19.36 325 ALA A N 1
ATOM 1879 C CA . ALA A 1 279 ? 10.627 -10.412 30.088 1.00 17.33 325 ALA A CA 1
ATOM 1880 C C . ALA A 1 279 ? 9.492 -9.630 30.738 1.00 20.45 325 ALA A C 1
ATOM 1881 O O . ALA A 1 279 ? 9.219 -9.789 31.942 1.00 20.44 325 ALA A O 1
ATOM 1883 N N . VAL A 1 280 ? 8.820 -8.766 29.955 1.00 17.23 326 VAL A N 1
ATOM 1884 C CA . VAL A 1 280 ? 7.709 -7.981 30.495 1.00 13.33 326 VAL A CA 1
ATOM 1885 C C . VAL A 1 280 ? 6.597 -8.864 31.011 1.00 15.02 326 VAL A C 1
ATOM 1886 O O . VAL A 1 280 ? 6.058 -8.666 32.133 1.00 17.15 326 VAL A O 1
ATOM 1890 N N . ALA A 1 281 ? 6.259 -9.859 30.210 1.00 14.91 327 ALA A N 1
ATOM 1891 C CA . ALA A 1 281 ? 5.192 -10.773 30.586 1.00 18.66 327 ALA A CA 1
ATOM 1892 C C . ALA A 1 281 ? 5.582 -11.550 31.880 1.00 13.48 327 ALA A C 1
ATOM 1893 O O . ALA A 1 281 ? 4.770 -11.724 32.794 1.00 18.34 327 ALA A O 1
ATOM 1895 N N . GLN A 1 282 ? 6.821 -12.022 31.927 1.00 15.28 328 GLN A N 1
ATOM 1896 C CA . GLN A 1 282 ? 7.290 -12.743 33.122 1.00 19.30 328 GLN A CA 1
ATOM 1897 C C . GLN A 1 282 ? 7.274 -11.830 34.351 1.00 17.89 328 GLN A C 1
ATOM 1898 O O . GLN A 1 282 ? 6.939 -12.277 35.476 1.00 16.59 328 GLN A O 1
ATOM 1904 N N . LYS A 1 283 ? 7.657 -10.560 34.157 1.00 14.34 329 LYS A N 1
ATOM 1905 C CA . LYS A 1 283 ? 7.594 -9.622 35.292 1.00 17.61 329 LYS A CA 1
ATOM 1906 C C . LYS A 1 283 ? 6.200 -9.435 35.799 1.00 19.33 329 LYS A C 1
ATOM 1907 O O . LYS A 1 283 ? 5.940 -9.364 37.014 1.00 18.91 329 LYS A O 1
ATOM 1913 N N . ILE A 1 284 ? 5.258 -9.350 34.873 1.00 19.29 330 ILE A N 1
ATOM 1914 C CA . ILE A 1 284 ? 3.886 -9.163 35.294 1.00 16.20 330 ILE A CA 1
ATOM 1915 C C . ILE A 1 284 ? 3.380 -10.423 35.969 1.00 18.08 330 ILE A C 1
ATOM 1916 O O . ILE A 1 284 ? 2.682 -10.356 36.982 1.00 14.83 330 ILE A O 1
ATOM 1921 N N . ALA A 1 285 ? 3.712 -11.568 35.388 1.00 12.86 331 ALA A N 1
ATOM 1922 C CA . ALA A 1 285 ? 3.264 -12.824 35.992 1.00 19.51 331 ALA A CA 1
ATOM 1923 C C . ALA A 1 285 ? 3.872 -12.965 37.411 1.00 24.69 331 ALA A C 1
ATOM 1924 O O . ALA A 1 285 ? 3.190 -13.357 38.361 1.00 24.33 331 ALA A O 1
ATOM 1926 N N . ASN A 1 286 ? 5.146 -12.640 37.556 1.00 27.66 332 ASN A N 1
ATOM 1927 C CA . ASN A 1 286 ? 5.766 -12.769 38.868 1.00 34.27 332 ASN A CA 1
ATOM 1928 C C . ASN A 1 286 ? 5.106 -11.896 39.902 1.00 34.80 332 ASN A C 1
ATOM 1929 O O . ASN A 1 286 ? 5.014 -12.258 41.073 1.00 34.68 332 ASN A O 1
ATOM 1934 N N . ALA A 1 287 ? 4.636 -10.745 39.467 1.00 33.68 333 ALA A N 1
ATOM 1935 C CA . ALA A 1 287 ? 4.030 -9.814 40.381 1.00 36.88 333 ALA A CA 1
ATOM 1936 C C . ALA A 1 287 ? 2.623 -10.163 40.783 1.00 39.51 333 ALA A C 1
ATOM 1937 O O . ALA A 1 287 ? 2.196 -9.788 41.860 1.00 40.46 333 ALA A O 1
ATOM 1939 N N . ASN A 1 288 ? 1.883 -10.860 39.933 1.00 44.10 334 ASN A N 1
ATOM 1940 C CA . ASN A 1 288 ? 0.499 -11.156 40.291 1.00 51.81 334 ASN A CA 1
ATOM 1941 C C . ASN A 1 288 ? 0.425 -12.519 40.922 1.00 54.56 334 ASN A C 1
ATOM 1942 O O . ASN A 1 288 ? -0.653 -12.982 41.300 1.00 59.43 334 ASN A O 1
ATOM 1947 N N . SER A 1 289 ? 1.588 -13.150 41.038 1.00 58.38 335 SER A N 1
ATOM 1948 C CA . SER A 1 289 ? 1.680 -14.482 41.604 1.00 60.79 335 SER A CA 1
ATOM 1949 C C . SER A 1 289 ? 1.798 -14.395 43.098 1.00 64.45 335 SER A C 1
ATOM 1950 O O . SER A 1 289 ? 1.749 -13.277 43.643 1.00 28.05 335 SER A O 1
ATOM 1952 N N . ASP B 1 1 ? -12.703 3.497 -25.492 1.00 56.45 47 ASP B N 1
ATOM 1953 C CA . ASP B 1 1 ? -11.454 4.258 -25.193 1.00 53.53 47 ASP B CA 1
ATOM 1954 C C . ASP B 1 1 ? -11.342 4.408 -23.662 1.00 50.00 47 ASP B C 1
ATOM 1955 O O . ASP B 1 1 ? -10.247 4.437 -23.103 1.00 51.95 47 ASP B O 1
ATOM 1960 N N . ALA B 1 2 ? -12.482 4.482 -22.985 1.00 37.92 48 ALA B N 1
ATOM 1961 C CA . ALA B 1 2 ? -12.503 4.624 -21.532 1.00 32.67 48 ALA B CA 1
ATOM 1962 C C . ALA B 1 2 ? -12.028 3.35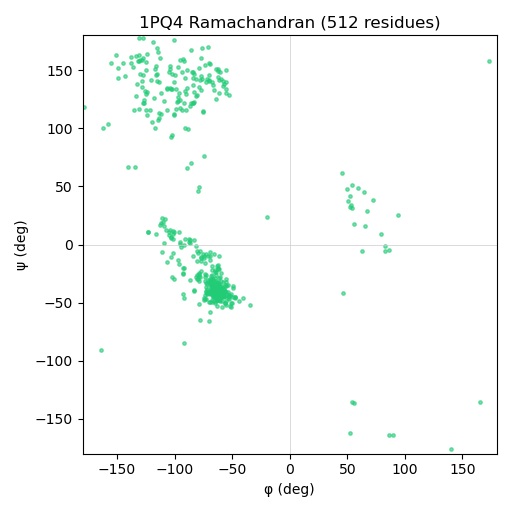3 -20.826 1.00 27.70 48 ALA B C 1
ATOM 1963 O O . ALA B 1 2 ? -12.134 2.268 -21.364 1.00 27.11 48 ALA B O 1
ATOM 1965 N N . MET B 1 3 ? -11.523 3.483 -19.608 1.00 20.92 49 MET B N 1
ATOM 1966 C CA . MET B 1 3 ? -11.137 2.306 -18.827 1.00 22.96 49 MET B CA 1
ATOM 1967 C C . MET B 1 3 ? -12.354 1.725 -18.101 1.00 22.24 49 MET B C 1
ATOM 1968 O O . MET B 1 3 ? -13.141 2.463 -17.482 1.00 21.33 49 MET B O 1
ATOM 1973 N N . ASP B 1 4 ? -12.476 0.404 -18.121 1.00 20.05 50 ASP B N 1
ATOM 1974 C CA . ASP B 1 4 ? -13.558 -0.306 -17.425 1.00 17.36 50 ASP B CA 1
ATOM 1975 C C . ASP B 1 4 ? -13.084 -0.472 -15.992 1.00 19.16 50 ASP B C 1
ATOM 1976 O O . ASP B 1 4 ? -12.001 -1.010 -15.734 1.00 21.63 50 ASP B O 1
ATOM 1981 N N . ILE B 1 5 ? -13.871 0.067 -15.074 1.00 17.24 51 ILE B N 1
ATOM 1982 C CA . ILE B 1 5 ? -13.535 0.009 -13.673 1.00 19.23 51 ILE B CA 1
ATOM 1983 C C . ILE B 1 5 ? -14.756 -0.547 -12.956 1.00 21.00 51 ILE B C 1
ATOM 1984 O O . ILE B 1 5 ? -15.897 -0.249 -13.332 1.00 20.37 51 ILE B O 1
ATOM 1989 N N . THR B 1 6 ? -14.529 -1.402 -11.967 1.00 18.53 52 THR B N 1
ATOM 1990 C CA . THR B 1 6 ? -15.671 -1.922 -11.220 1.00 18.44 52 THR B CA 1
ATOM 1991 C C . THR B 1 6 ? -15.504 -1.404 -9.819 1.00 18.52 52 THR B C 1
ATOM 1992 O O . THR B 1 6 ? -14.373 -1.229 -9.366 1.00 16.36 52 THR B O 1
ATOM 1996 N N . VAL B 1 7 ? -16.610 -1.121 -9.141 1.00 13.22 53 VAL B N 1
ATOM 1997 C CA . VAL B 1 7 ? -16.481 -0.638 -7.786 1.00 12.82 53 VAL B CA 1
ATOM 1998 C C . VAL B 1 7 ? -17.439 -1.495 -6.996 1.00 15.62 53 VAL B C 1
ATOM 1999 O O . VAL B 1 7 ? -18.327 -2.125 -7.587 1.00 15.89 53 VAL B O 1
ATOM 2003 N N . SER B 1 8 ? -17.289 -1.525 -5.671 1.00 12.88 54 SER B N 1
ATOM 2004 C CA . SER B 1 8 ? -18.183 -2.359 -4.861 1.00 16.64 54 SER B CA 1
ATOM 2005 C C . SER B 1 8 ? -19.616 -1.870 -4.700 1.00 17.82 54 SER B C 1
ATOM 2006 O O . SER B 1 8 ? -20.549 -2.655 -4.849 1.00 15.99 54 SER B O 1
ATOM 2009 N N . ILE B 1 9 ? -19.806 -0.585 -4.383 1.00 12.90 55 ILE B N 1
ATOM 2010 C CA . ILE B 1 9 ? -21.162 -0.111 -4.100 1.00 9.87 55 ILE B CA 1
ATOM 2011 C C . ILE B 1 9 ? -21.553 1.127 -4.890 1.00 11.88 55 ILE B C 1
ATOM 2012 O O . ILE B 1 9 ? -20.663 1.857 -5.330 1.00 14.49 55 ILE B O 1
ATOM 2017 N N . PRO B 1 10 ? -22.892 1.398 -5.049 1.00 12.13 56 PRO B N 1
ATOM 2018 C CA . PRO B 1 10 ? -23.351 2.552 -5.836 1.00 11.81 56 PRO B CA 1
ATOM 2019 C C . PRO B 1 10 ? -22.716 3.917 -5.547 1.00 12.35 56 PRO B C 1
ATOM 2020 O O . PRO B 1 10 ? -22.338 4.618 -6.479 1.00 14.67 56 PRO B O 1
ATOM 2024 N N . PRO B 1 11 ? -22.564 4.306 -4.256 1.00 13.71 57 PRO B N 1
ATOM 2025 C CA . PRO B 1 11 ? -21.947 5.616 -3.978 1.00 13.34 57 PRO B CA 1
ATOM 2026 C C . PRO B 1 11 ? -20.599 5.755 -4.673 1.00 12.93 57 PRO B C 1
ATOM 2027 O O . PRO B 1 11 ? -20.228 6.832 -5.084 1.00 14.34 57 PRO B O 1
ATOM 2031 N N . GLN B 1 12 ? -19.844 4.665 -4.778 1.00 11.75 58 GLN B N 1
ATOM 2032 C CA . GLN B 1 12 ? -18.547 4.763 -5.415 1.00 10.86 58 GLN B CA 1
ATOM 2033 C C . GLN B 1 12 ? -18.618 5.135 -6.898 1.00 13.86 58 GLN B C 1
ATOM 2034 O O . GLN B 1 12 ? -17.666 5.669 -7.445 1.00 14.08 58 GLN B O 1
ATOM 2040 N N . GLN B 1 13 ? -19.739 4.809 -7.538 1.00 15.35 59 GLN B N 1
ATOM 2041 C CA . GLN B 1 13 ? -19.931 5.159 -8.952 1.00 14.45 59 GLN B CA 1
ATOM 2042 C C . GLN B 1 13 ? -19.996 6.706 -9.030 1.00 10.74 59 GLN B C 1
ATOM 2043 O O . GLN B 1 13 ? -19.486 7.286 -9.973 1.00 13.53 59 GLN B O 1
ATOM 2049 N N . TYR B 1 14 ? -20.614 7.337 -8.032 1.00 12.33 60 TYR B N 1
ATOM 2050 C CA . TYR B 1 14 ? -20.649 8.798 -7.988 1.00 10.97 60 TYR B CA 1
ATOM 2051 C C . TYR B 1 14 ? -19.215 9.343 -7.890 1.00 14.56 60 TYR B C 1
ATOM 2052 O O . TYR B 1 14 ? -18.812 10.311 -8.602 1.00 10.21 60 TYR B O 1
ATOM 2061 N N . PHE B 1 15 ? -18.408 8.737 -7.007 1.00 12.10 61 PHE B N 1
ATOM 2062 C CA . PHE B 1 15 ? -17.029 9.242 -6.839 1.00 14.66 61 PHE B CA 1
ATOM 2063 C C . PHE B 1 15 ? -16.228 9.061 -8.141 1.00 16.94 61 PHE B C 1
ATOM 2064 O O . PHE B 1 15 ? -15.497 9.955 -8.581 1.00 13.95 61 PHE B O 1
ATOM 2072 N N . LEU B 1 16 ? -16.334 7.879 -8.753 1.00 10.47 62 LEU B N 1
ATOM 2073 C CA . LEU B 1 16 ? -15.568 7.646 -9.966 1.00 13.45 62 LEU B CA 1
ATOM 2074 C C . LEU B 1 16 ? -16.016 8.562 -11.124 1.00 12.85 62 LEU B C 1
ATOM 2075 O O . LEU B 1 16 ? -15.185 8.994 -11.905 1.00 16.92 62 LEU B O 1
ATOM 2080 N N . GLU B 1 17 ? -17.315 8.839 -11.215 1.00 13.95 63 GLU B N 1
ATOM 2081 C CA . GLU B 1 17 ? -17.832 9.715 -12.295 1.00 14.99 63 GLU B CA 1
ATOM 2082 C C . GLU B 1 17 ? -17.218 11.124 -12.127 1.00 16.75 63 GLU B C 1
ATOM 2083 O O . GLU B 1 17 ? -16.792 11.728 -13.084 1.00 16.50 63 GLU B O 1
ATOM 2089 N N . LYS B 1 18 ? -17.129 11.587 -10.888 1.00 16.45 64 LYS B N 1
ATOM 2090 C CA . LYS B 1 18 ? -16.560 12.892 -10.555 1.00 16.99 64 LYS B CA 1
ATOM 2091 C C . LYS B 1 18 ? -15.046 12.967 -10.848 1.00 16.28 64 LYS B C 1
ATOM 2092 O O . LYS B 1 18 ? -14.532 13.945 -11.381 1.00 19.29 64 LYS B O 1
ATOM 2098 N N . ILE B 1 19 ? -14.334 11.911 -10.523 1.00 14.17 65 ILE B N 1
ATOM 2099 C CA . ILE B 1 19 ? -12.897 11.900 -10.724 1.00 13.61 65 ILE B CA 1
ATOM 2100 C C . ILE B 1 19 ? -12.474 11.529 -12.140 1.00 19.25 65 ILE B C 1
ATOM 2101 O O . ILE B 1 19 ? -11.529 12.086 -12.682 1.00 18.52 65 ILE B O 1
ATOM 2106 N N . GLY B 1 20 ? -13.178 10.575 -12.736 1.00 15.33 66 GLY B N 1
ATOM 2107 C CA . GLY B 1 20 ? -12.780 10.101 -14.052 1.00 16.59 66 GLY B CA 1
ATOM 2108 C C . GLY B 1 20 ? -13.604 10.622 -15.194 1.00 19.23 66 GLY B C 1
ATOM 2109 O O . GLY B 1 20 ? -13.102 10.752 -16.303 1.00 21.01 66 GLY B O 1
ATOM 2110 N N . GLY B 1 21 ? -14.860 10.938 -14.939 1.00 17.30 67 GLY B N 1
ATOM 2111 C CA . GLY B 1 21 ? -15.685 11.437 -16.023 1.00 20.08 67 GLY B CA 1
ATOM 2112 C C . GLY B 1 21 ? -15.671 10.473 -17.198 1.00 22.07 67 GLY B C 1
ATOM 2113 O O . GLY B 1 21 ? -15.735 9.279 -17.009 1.00 18.30 67 GLY B O 1
ATOM 2114 N N . ASP B 1 22 ? -15.529 10.987 -18.411 1.00 23.33 68 ASP B N 1
ATOM 2115 C CA . ASP B 1 22 ? -15.561 10.139 -19.602 1.00 25.24 68 ASP B CA 1
ATOM 2116 C C . ASP B 1 22 ? -14.399 9.215 -19.800 1.00 20.85 68 ASP B C 1
ATOM 2117 O O . ASP B 1 22 ? -14.409 8.396 -20.727 1.00 21.84 68 ASP B O 1
ATOM 2122 N N . LEU B 1 23 ? -13.389 9.335 -18.953 1.00 17.03 69 LEU B N 1
ATOM 2123 C CA . LEU B 1 23 ? -12.204 8.514 -19.067 1.00 14.90 69 LEU B CA 1
ATOM 2124 C C . LEU B 1 23 ? -12.395 7.140 -18.484 1.00 19.22 69 LEU B C 1
ATOM 2125 O O . LEU B 1 23 ? -11.570 6.250 -18.714 1.00 22.00 69 LEU B O 1
ATOM 2130 N N . VAL B 1 24 ? -13.468 6.982 -17.715 1.00 17.66 70 VAL B N 1
ATOM 2131 C CA . VAL B 1 24 ? -13.774 5.697 -17.091 1.00 17.33 70 VAL B CA 1
ATOM 2132 C C . VAL B 1 24 ? -15.213 5.255 -17.406 1.00 16.21 70 VAL B C 1
ATOM 2133 O O . VAL B 1 24 ? -16.050 6.073 -17.756 1.00 16.01 70 VAL B O 1
ATOM 2137 N N . ARG B 1 25 ? -15.483 3.959 -17.250 1.00 17.83 71 ARG B N 1
ATOM 2138 C CA . ARG B 1 25 ? -16.820 3.408 -17.472 1.00 18.21 71 ARG B CA 1
ATOM 2139 C C . ARG B 1 25 ? -16.979 2.490 -16.260 1.00 18.57 71 ARG B C 1
ATOM 2140 O O . ARG B 1 25 ? -16.255 1.513 -16.115 1.00 19.67 71 ARG B O 1
ATOM 2148 N N . VAL B 1 26 ? -17.937 2.816 -15.402 1.00 17.95 72 VAL B N 1
ATOM 2149 C CA . VAL B 1 26 ? -18.105 2.109 -14.136 1.00 15.06 72 VAL B CA 1
ATOM 2150 C C . VAL B 1 26 ? -19.245 1.103 -14.029 1.00 17.68 72 VAL B C 1
ATOM 2151 O O . VAL B 1 26 ? -20.362 1.389 -14.424 1.00 18.61 72 VAL B O 1
ATOM 2155 N N . SER B 1 27 ? -18.926 -0.063 -13.464 1.00 18.73 73 SER B N 1
ATOM 2156 C CA . SER B 1 27 ? -19.895 -1.097 -13.157 1.00 20.50 73 SER B CA 1
ATOM 2157 C C . SER B 1 27 ? -19.880 -1.225 -11.615 1.00 20.13 73 SER B C 1
ATOM 2158 O O . SER B 1 27 ? -18.845 -1.084 -10.958 1.00 21.52 73 SER B O 1
ATOM 2161 N N . VAL B 1 28 ? -21.033 -1.507 -11.047 1.00 18.65 74 VAL B N 1
ATOM 2162 C CA . VAL B 1 28 ? -21.158 -1.629 -9.603 1.00 18.11 74 VAL B CA 1
ATOM 2163 C C . VAL B 1 28 ? -21.433 -3.075 -9.276 1.00 19.65 74 VAL B C 1
ATOM 2164 O O . VAL B 1 28 ? -22.310 -3.662 -9.891 1.00 18.35 74 VAL B O 1
ATOM 2168 N N . LEU B 1 29 ? -20.682 -3.642 -8.322 1.00 16.09 75 LEU B N 1
ATOM 2169 C CA . LEU B 1 29 ? -20.876 -5.044 -7.966 1.00 17.54 75 LEU B CA 1
ATOM 2170 C C . LEU B 1 29 ? -22.127 -5.313 -7.140 1.00 20.15 75 LEU B C 1
ATOM 2171 O O . LEU B 1 29 ? -22.922 -6.202 -7.452 1.00 19.86 75 LEU B O 1
ATOM 2176 N N . VAL B 1 30 ? -22.339 -4.524 -6.096 1.00 16.53 76 VAL B N 1
ATOM 2177 C CA . VAL B 1 30 ? -23.479 -4.725 -5.211 1.00 18.74 76 VAL B CA 1
ATOM 2178 C C . VAL B 1 30 ? -24.647 -3.828 -5.527 1.00 20.85 76 VAL B C 1
ATOM 2179 O O . VAL B 1 30 ? -24.499 -2.612 -5.509 1.00 25.03 76 VAL B O 1
ATOM 2183 N N . PRO B 1 31 ? -25.830 -4.407 -5.809 1.00 19.37 77 PRO B N 1
ATOM 2184 C CA . PRO B 1 31 ? -27.044 -3.642 -6.117 1.00 24.14 77 PRO B CA 1
ATOM 2185 C C . PRO B 1 31 ? -27.411 -2.778 -4.882 1.00 21.14 77 PRO B C 1
ATOM 2186 O O . PRO B 1 31 ? -27.292 -3.221 -3.743 1.00 24.94 77 PRO B O 1
ATOM 2190 N N . GLY B 1 32 ? -27.927 -1.589 -5.108 1.00 19.85 78 GLY B N 1
ATOM 2191 C CA . GLY B 1 32 ? -28.246 -0.740 -3.972 1.00 23.57 78 GLY B CA 1
ATOM 2192 C C . GLY B 1 32 ? -29.353 -1.221 -3.047 1.00 28.37 78 GLY B C 1
ATOM 2193 O O . GLY B 1 32 ? -29.548 -0.640 -1.991 1.00 27.14 78 GLY B O 1
ATOM 2194 N N . ASN B 1 33 ? -30.075 -2.281 -3.399 1.00 25.26 79 ASN B N 1
ATOM 2195 C CA . ASN B 1 33 ? -31.165 -2.703 -2.535 1.00 25.03 79 ASN B CA 1
ATOM 2196 C C . ASN B 1 33 ? -30.791 -3.915 -1.719 1.00 25.29 79 ASN B C 1
ATOM 2197 O O . ASN B 1 33 ? -31.601 -4.459 -0.982 1.00 26.78 79 ASN B O 1
ATOM 2202 N N . ASN B 1 34 ? -29.540 -4.309 -1.826 1.00 21.83 80 ASN B N 1
ATOM 2203 C CA . ASN B 1 34 ? -29.041 -5.462 -1.088 1.00 22.04 80 ASN B CA 1
ATOM 2204 C C . ASN B 1 34 ? -28.184 -5.046 0.109 1.00 24.10 80 ASN B C 1
ATOM 2205 O O . ASN B 1 34 ? -27.527 -4.022 0.066 1.00 21.95 80 ASN B O 1
ATOM 2210 N N . ASP B 1 35 ? -28.176 -5.869 1.148 1.00 19.62 81 ASP B N 1
ATOM 2211 C CA . ASP B 1 35 ? -27.316 -5.619 2.290 1.00 18.16 81 ASP B CA 1
ATOM 2212 C C . ASP B 1 35 ? -25.952 -6.021 1.783 1.00 20.75 81 ASP B C 1
ATOM 2213 O O . ASP B 1 35 ? -25.699 -7.191 1.495 1.00 20.91 81 ASP B O 1
ATOM 2218 N N . PRO B 1 36 ? -25.028 -5.060 1.679 1.00 19.01 82 PRO B N 1
ATOM 2219 C CA . PRO B 1 36 ? -23.701 -5.369 1.180 1.00 18.10 82 PRO B CA 1
ATOM 2220 C C . PRO B 1 36 ? -22.872 -6.307 2.063 1.00 21.62 82 PRO B C 1
ATOM 2221 O O . PRO B 1 36 ? -21.987 -6.976 1.566 1.00 23.24 82 PRO B O 1
ATOM 2225 N N . HIS B 1 37 ? -23.196 -6.410 3.347 1.00 16.38 83 HIS B N 1
ATOM 2226 C CA . HIS B 1 37 ? -22.374 -7.231 4.236 1.00 22.58 83 HIS B CA 1
ATOM 2227 C C . HIS B 1 37 ? -22.604 -8.730 4.106 1.00 25.60 83 HIS B C 1
ATOM 2228 O O . HIS B 1 37 ? -21.828 -9.522 4.642 1.00 31.54 83 HIS B O 1
ATOM 2235 N N . THR B 1 38 ? -23.680 -9.125 3.447 1.00 25.93 84 THR B N 1
ATOM 2236 C CA . THR B 1 38 ? -23.943 -10.550 3.284 1.00 27.24 84 THR B CA 1
ATOM 2237 C C . THR B 1 38 ? -24.061 -10.882 1.805 1.00 30.32 84 THR B C 1
ATOM 2238 O O . THR B 1 38 ? -24.458 -11.984 1.431 1.00 30.49 84 THR B O 1
ATOM 2242 N N . TYR B 1 39 ? -23.704 -9.927 0.956 1.00 27.77 85 TYR B N 1
ATOM 2243 C CA . TYR B 1 39 ? -23.815 -10.122 -0.478 1.00 28.04 85 TYR B CA 1
ATOM 2244 C C . TYR B 1 39 ? -22.808 -11.123 -1.025 1.00 30.16 85 TYR B C 1
ATOM 2245 O O . TYR B 1 39 ? -21.647 -11.128 -0.637 1.00 29.23 85 TYR B O 1
ATOM 2254 N N . GLU B 1 40 ? -23.260 -11.931 -1.972 1.00 30.91 86 GLU B N 1
ATOM 2255 C CA . GLU B 1 40 ? -22.386 -12.921 -2.596 1.00 36.78 86 GLU B CA 1
ATOM 2256 C C . GLU B 1 40 ? -22.493 -12.613 -4.066 1.00 33.50 86 GLU B C 1
ATOM 2257 O O . GLU B 1 40 ? -23.585 -12.699 -4.664 1.00 34.04 86 GLU B O 1
ATOM 2263 N N . PRO B 1 41 ? -21.378 -12.191 -4.671 1.00 32.23 87 PRO B N 1
ATOM 2264 C CA . PRO B 1 41 ? -21.379 -11.856 -6.098 1.00 30.87 87 PRO B CA 1
ATOM 2265 C C . PRO B 1 41 ? -21.838 -13.020 -7.002 1.00 39.05 87 PRO B C 1
ATOM 2266 O O . PRO B 1 41 ? -21.488 -14.180 -6.763 1.00 33.95 87 PRO B O 1
ATOM 2270 N N . LYS B 1 42 ? -22.659 -12.687 -8.003 1.00 44.14 88 LYS B N 1
ATOM 2271 C CA . LYS B 1 42 ? -23.186 -13.653 -8.969 1.00 51.52 88 LYS B CA 1
ATOM 2272 C C . LYS B 1 42 ? -22.047 -14.274 -9.808 1.00 52.42 88 LYS B C 1
ATOM 2273 O O . LYS B 1 42 ? -21.006 -13.635 -10.050 1.00 43.87 88 LYS B O 1
ATOM 2279 N N . PRO B 1 43 ? -22.240 -15.533 -10.267 1.00 54.10 89 PRO B N 1
ATOM 2280 C CA . PRO B 1 43 ? -21.208 -16.200 -11.072 1.00 48.14 89 PRO B CA 1
ATOM 2281 C C . PRO B 1 43 ? -20.944 -15.326 -12.256 1.00 42.18 89 PRO B C 1
ATOM 2282 O O . PRO B 1 43 ? -19.794 -15.095 -12.618 1.00 41.27 89 PRO B O 1
ATOM 2286 N N . GLN B 1 44 ? -22.035 -14.791 -12.795 1.00 41.07 90 GLN B N 1
ATOM 2287 C CA . GLN B 1 44 ? -21.991 -13.931 -13.954 1.00 40.25 90 GLN B CA 1
ATOM 2288 C C . GLN B 1 44 ? -21.335 -12.589 -13.759 1.00 42.41 90 GLN B C 1
ATOM 2289 O O . GLN B 1 44 ? -20.777 -12.034 -14.720 1.00 42.20 90 GLN B O 1
ATOM 2290 N N . GLN B 1 45 ? -21.402 -12.032 -12.547 1.00 36.91 91 GLN B N 1
ATOM 2291 C CA . GLN B 1 45 ? -20.748 -10.745 -12.343 1.00 31.93 91 GLN B CA 1
ATOM 2292 C C . GLN B 1 45 ? -19.284 -10.982 -12.334 1.00 30.31 91 GLN B C 1
ATOM 2293 O O . GLN B 1 45 ? -18.503 -10.158 -12.821 1.00 32.01 91 GLN B O 1
ATOM 2299 N N . LEU B 1 46 ? -18.888 -12.121 -11.771 1.00 29.24 92 LEU B N 1
ATOM 2300 C CA . LEU B 1 46 ? -17.469 -12.424 -11.697 1.00 27.64 92 LEU B CA 1
ATOM 2301 C C . LEU B 1 46 ? -16.939 -12.567 -13.105 1.00 27.98 92 LEU B C 1
ATOM 2302 O O . LEU B 1 46 ? -15.801 -12.216 -13.401 1.00 30.14 92 LEU B O 1
ATOM 2307 N N . ALA B 1 47 ? -17.782 -13.065 -13.989 1.00 29.57 93 ALA B N 1
ATOM 2308 C CA . ALA B 1 47 ? -17.367 -13.243 -15.365 1.00 26.89 93 ALA B CA 1
ATOM 2309 C C . ALA B 1 47 ? -17.029 -11.895 -15.992 1.00 28.28 93 ALA B C 1
ATOM 2310 O O . ALA B 1 47 ? -15.995 -11.748 -16.653 1.00 36.36 93 ALA B O 1
ATOM 2312 N N . ALA B 1 48 ? -17.874 -10.897 -15.772 1.00 27.93 94 ALA B N 1
ATOM 2313 C CA . ALA B 1 48 ? -17.617 -9.589 -16.368 1.00 31.01 94 ALA B CA 1
ATOM 2314 C C . ALA B 1 48 ? -16.323 -8.973 -15.871 1.00 30.65 94 ALA B C 1
ATOM 2315 O O . ALA B 1 48 ? -15.761 -8.125 -16.540 1.00 32.49 94 ALA B O 1
ATOM 2317 N N . LEU B 1 49 ? -15.820 -9.407 -14.719 1.00 30.04 95 LEU B N 1
ATOM 2318 C CA . LEU B 1 49 ? -14.579 -8.828 -14.208 1.00 31.29 95 LEU B CA 1
ATOM 2319 C C . LEU B 1 49 ? -13.382 -9.052 -15.105 1.00 34.37 95 LEU B C 1
ATOM 2320 O O . LEU B 1 49 ? -12.376 -8.344 -15.002 1.00 34.52 95 LEU B O 1
ATOM 2325 N N . SER B 1 50 ? -13.458 -10.041 -15.986 1.00 32.86 96 SER B N 1
ATOM 2326 C CA . SER B 1 50 ? -12.316 -10.282 -16.845 1.00 31.83 96 SER B CA 1
ATOM 2327 C C . SER B 1 50 ? -12.033 -9.062 -17.725 1.00 31.92 96 SER B C 1
ATOM 2328 O O . SER B 1 50 ? -10.934 -8.914 -18.211 1.00 36.70 96 SER B O 1
ATOM 2331 N N . GLU B 1 51 ? -13.016 -8.190 -17.933 1.00 28.35 97 GLU B N 1
ATOM 2332 C CA . GLU B 1 51 ? -12.780 -7.010 -18.760 1.00 33.13 97 GLU B CA 1
ATOM 2333 C C . GLU B 1 51 ? -12.393 -5.769 -17.940 1.00 35.06 97 GLU B C 1
ATOM 2334 O O . GLU B 1 51 ? -12.110 -4.715 -18.496 1.00 30.66 97 GLU B O 1
ATOM 2340 N N . ALA B 1 52 ? -12.361 -5.889 -16.623 1.00 29.67 98 ALA B N 1
ATOM 2341 C CA . ALA B 1 52 ? -12.047 -4.726 -15.807 1.00 29.40 98 ALA B CA 1
ATOM 2342 C C . ALA B 1 52 ? -10.558 -4.394 -15.760 1.00 26.41 98 ALA B C 1
ATOM 2343 O O . ALA B 1 52 ? -9.725 -5.286 -15.723 1.00 27.17 98 ALA B O 1
ATOM 2345 N N . GLU B 1 53 ? -10.218 -3.112 -15.782 1.00 21.79 99 GLU B N 1
ATOM 2346 C CA . GLU B 1 53 ? -8.833 -2.732 -15.648 1.00 21.47 99 GLU B CA 1
ATOM 2347 C C . GLU B 1 53 ? -8.508 -2.463 -14.187 1.00 19.25 99 GLU B C 1
ATOM 2348 O O . GLU B 1 53 ? -7.380 -2.598 -13.769 1.00 22.61 99 GLU B O 1
ATOM 2354 N N . ALA B 1 54 ? -9.498 -2.098 -13.393 1.00 17.59 100 ALA B N 1
ATOM 2355 C CA . ALA B 1 54 ? -9.211 -1.864 -11.980 1.00 20.20 100 ALA B CA 1
ATOM 2356 C C . ALA B 1 54 ? -10.474 -2.068 -11.196 1.00 15.71 100 ALA B C 1
ATOM 2357 O O . ALA B 1 54 ? -11.568 -1.983 -11.750 1.00 19.37 100 ALA B O 1
ATOM 2359 N N . TYR B 1 55 ? -10.315 -2.382 -9.911 1.00 16.48 101 TYR B N 1
ATOM 2360 C CA . TYR B 1 55 ? -11.463 -2.581 -9.018 1.00 17.05 101 TYR B CA 1
ATOM 2361 C C . TYR B 1 55 ? -11.217 -1.608 -7.867 1.00 17.73 101 TYR B C 1
ATOM 2362 O O . TYR B 1 55 ? -10.139 -1.596 -7.315 1.00 17.12 101 TYR B O 1
ATOM 2371 N N . VAL B 1 56 ? -12.203 -0.798 -7.522 1.00 16.52 102 VAL B N 1
ATOM 2372 C CA . VAL B 1 56 ? -12.001 0.158 -6.449 1.00 13.64 102 VAL B CA 1
ATOM 2373 C C . VAL B 1 56 ? -12.637 -0.394 -5.212 1.00 16.09 102 VAL B C 1
ATOM 2374 O O . VAL B 1 56 ? -13.849 -0.503 -5.122 1.00 15.11 102 VAL B O 1
ATOM 2378 N N . LEU B 1 57 ? -11.792 -0.755 -4.256 1.00 16.78 103 LEU B N 1
ATOM 2379 C CA . LEU B 1 57 ? -12.275 -1.285 -2.978 1.00 16.36 103 LEU B CA 1
ATOM 2380 C C . LEU B 1 57 ? -12.622 -0.144 -1.975 1.00 15.33 103 LEU B C 1
ATOM 2381 O O . LEU B 1 57 ? -11.977 0.911 -1.963 1.00 18.32 103 LEU B O 1
ATOM 2386 N N . ILE B 1 58 ? -13.611 -0.405 -1.131 1.00 14.40 104 ILE B N 1
ATOM 2387 C CA . ILE B 1 58 ? -13.946 0.474 -0.017 1.00 14.50 104 ILE B CA 1
ATOM 2388 C C . ILE B 1 58 ? -12.748 0.220 0.966 1.00 18.22 104 ILE B C 1
ATOM 2389 O O . ILE B 1 58 ? -12.227 1.121 1.594 1.00 18.28 104 ILE B O 1
ATOM 2394 N N . GLY B 1 59 ? -12.329 -1.034 1.066 1.00 15.50 105 GLY B N 1
ATOM 2395 C CA . GLY B 1 59 ? -11.225 -1.396 1.939 1.00 18.59 105 GLY B CA 1
ATOM 2396 C C . GLY B 1 59 ? -11.703 -1.669 3.358 1.00 16.17 105 GLY B C 1
ATOM 2397 O O . GLY B 1 59 ? -12.897 -1.870 3.605 1.00 16.49 105 GLY B O 1
ATOM 2398 N N . LEU B 1 60 ? -10.756 -1.687 4.294 1.00 18.52 106 LEU B N 1
ATOM 2399 C CA . LEU B 1 60 ? -11.076 -1.925 5.684 1.00 18.36 106 LEU B CA 1
ATOM 2400 C C . LEU B 1 60 ? -11.857 -3.216 5.878 1.00 20.48 106 LEU B C 1
ATOM 2401 O O . LEU B 1 60 ? -12.710 -3.311 6.772 1.00 22.68 106 LEU B O 1
ATOM 2406 N N . GLY B 1 61 ? -11.589 -4.190 5.021 1.00 17.50 107 GLY B N 1
ATOM 2407 C CA . GLY B 1 61 ? -12.252 -5.464 5.172 1.00 19.40 107 GLY B CA 1
ATOM 2408 C C . GLY B 1 61 ? -13.631 -5.576 4.595 1.00 22.62 107 GLY B C 1
ATOM 2409 O O . GLY B 1 61 ? -14.245 -6.653 4.625 1.00 24.71 107 GLY B O 1
ATOM 2410 N N . PHE B 1 62 ? -14.121 -4.480 4.027 1.00 19.06 108 PHE B N 1
ATOM 2411 C CA . PHE B 1 62 ? -15.451 -4.492 3.438 1.00 17.94 108 PHE B CA 1
ATOM 2412 C C . PHE B 1 62 ? -15.636 -5.618 2.437 1.00 16.54 108 PHE B C 1
ATOM 2413 O O . PHE B 1 62 ? -16.649 -6.276 2.439 1.00 19.76 108 PHE B O 1
ATOM 2421 N N . GLU B 1 63 ? -14.647 -5.816 1.587 1.00 13.95 109 GLU B N 1
ATOM 2422 C CA . GLU B 1 63 ? -14.707 -6.816 0.530 1.00 21.68 109 GLU B CA 1
ATOM 2423 C C . GLU B 1 63 ? -14.127 -8.182 0.937 1.00 24.68 109 GLU B C 1
ATOM 2424 O O . GLU B 1 63 ? -14.134 -9.103 0.130 1.00 23.22 109 GLU B O 1
ATOM 2430 N N . GLN B 1 64 ? -13.642 -8.285 2.177 1.00 29.07 110 GLN B N 1
ATOM 2431 C CA . GLN B 1 64 ? -13.017 -9.515 2.706 1.00 37.29 110 GLN B CA 1
ATOM 2432 C C . GLN B 1 64 ? -13.640 -10.818 2.190 1.00 36.81 110 GLN B C 1
ATOM 2433 O O . GLN B 1 64 ? -12.952 -11.677 1.681 1.00 40.03 110 GLN B O 1
ATOM 2435 N N . PRO B 1 65 ? -14.955 -10.966 2.301 1.00 39.57 111 PRO B N 1
ATOM 2436 C CA . PRO B 1 65 ? -15.610 -12.189 1.835 1.00 41.56 111 PRO B CA 1
ATOM 2437 C C . PRO B 1 65 ? -15.419 -12.562 0.355 1.00 43.14 111 PRO B C 1
ATOM 2438 O O . PRO B 1 65 ? -15.402 -13.747 0.022 1.00 41.10 111 PRO B O 1
ATOM 2442 N N . TRP B 1 66 ? -15.283 -11.570 -0.526 1.00 38.03 112 TRP B N 1
ATOM 2443 C CA . TRP B 1 66 ? -15.149 -11.868 -1.943 1.00 37.39 112 TRP B CA 1
ATOM 2444 C C . TRP B 1 66 ? -13.778 -11.621 -2.510 1.00 31.73 112 TRP B C 1
ATOM 2445 O O . TRP B 1 66 ? -13.591 -11.852 -3.696 1.00 31.34 112 TRP B O 1
ATOM 2456 N N . LEU B 1 67 ? -12.818 -11.191 -1.689 1.00 25.53 113 LEU B N 1
ATOM 2457 C CA . LEU B 1 67 ? -11.521 -10.841 -2.239 1.00 29.00 113 LEU B CA 1
ATOM 2458 C C . LEU B 1 67 ? -10.894 -11.874 -3.133 1.00 27.79 113 LEU B C 1
ATOM 2459 O O . LEU B 1 67 ? -10.495 -11.562 -4.258 1.00 28.54 113 LEU B O 1
ATOM 2464 N N . GLU B 1 68 ? -10.786 -13.099 -2.619 1.00 27.36 114 GLU B N 1
ATOM 2465 C CA . GLU B 1 68 ? -10.186 -14.184 -3.365 1.00 29.02 114 GLU B CA 1
ATOM 2466 C C . GLU B 1 68 ? -10.886 -14.402 -4.702 1.00 24.11 114 GLU B C 1
ATOM 2467 O O . GLU B 1 68 ? -10.223 -14.639 -5.691 1.00 27.47 114 GLU B O 1
ATOM 2473 N N . LYS B 1 69 ? -12.214 -14.306 -4.731 1.00 25.06 115 LYS B N 1
ATOM 2474 C CA . LYS B 1 69 ? -12.944 -14.494 -5.985 1.00 27.08 115 LYS B CA 1
ATOM 2475 C C . LYS B 1 69 ? -12.645 -13.395 -6.984 1.00 25.63 115 LYS B C 1
ATOM 2476 O O . LYS B 1 69 ? -12.540 -13.657 -8.167 1.00 21.83 115 LYS B O 1
ATOM 2482 N N . LEU B 1 70 ? -12.477 -12.163 -6.506 1.00 25.66 116 LEU B N 1
ATOM 2483 C CA . LEU B 1 70 ? -12.145 -11.061 -7.400 1.00 22.48 116 LEU B CA 1
ATOM 2484 C C . LEU B 1 70 ? -10.793 -11.289 -8.023 1.00 19.21 116 LEU B C 1
ATOM 2485 O O . LEU B 1 70 ? -10.622 -11.139 -9.218 1.00 26.79 116 LEU B O 1
ATOM 2490 N N . LYS B 1 71 ? -9.814 -11.628 -7.192 1.00 22.97 117 LYS B N 1
ATOM 2491 C CA . LYS B 1 71 ? -8.482 -11.817 -7.694 1.00 25.74 117 LYS B CA 1
ATOM 2492 C C . LYS B 1 71 ? -8.374 -12.988 -8.664 1.00 31.19 117 LYS B C 1
ATOM 2493 O O . LYS B 1 71 ? -7.551 -12.952 -9.571 1.00 31.07 117 LYS B O 1
ATOM 2499 N N . ALA B 1 72 ? -9.186 -14.023 -8.472 1.00 28.25 118 ALA B N 1
ATOM 2500 C CA . ALA B 1 72 ? -9.113 -15.177 -9.374 1.00 26.85 118 ALA B CA 1
ATOM 2501 C C . ALA B 1 72 ? -9.880 -14.876 -10.630 1.00 28.29 118 ALA B C 1
ATOM 2502 O O . ALA B 1 72 ? -9.579 -15.411 -11.696 1.00 29.58 118 ALA B O 1
ATOM 2504 N N . ALA B 1 73 ? -10.885 -14.022 -10.518 1.00 25.26 119 ALA B N 1
ATOM 2505 C CA . ALA B 1 73 ? -11.669 -13.684 -11.705 1.00 27.56 119 ALA B CA 1
ATOM 2506 C C . ALA B 1 73 ? -10.837 -12.897 -12.734 1.00 26.85 119 ALA B C 1
ATOM 2507 O O . ALA B 1 73 ? -11.063 -13.014 -13.925 1.00 27.75 119 ALA B O 1
ATOM 2509 N N . ASN B 1 74 ? -9.854 -12.130 -12.273 1.00 28.31 120 ASN B N 1
ATOM 2510 C CA . ASN B 1 74 ? -9.015 -11.308 -13.168 1.00 30.29 120 ASN B CA 1
ATOM 2511 C C . ASN B 1 74 ? -7.768 -10.944 -12.407 1.00 33.47 120 ASN B C 1
ATOM 2512 O O . ASN B 1 74 ? -7.770 -10.028 -11.561 1.00 31.65 120 ASN B O 1
ATOM 2517 N N . ALA B 1 75 ? -6.705 -11.682 -12.689 1.00 30.93 121 ALA B N 1
ATOM 2518 C CA . ALA B 1 75 ? -5.447 -11.491 -12.000 1.00 37.03 121 ALA B CA 1
ATOM 2519 C C . ALA B 1 75 ? -4.707 -10.250 -12.449 1.00 37.13 121 ALA B C 1
ATOM 2520 O O . ALA B 1 75 ? -3.731 -9.856 -11.812 1.00 41.31 121 ALA B O 1
ATOM 2522 N N . ASN B 1 76 ? -5.147 -9.639 -13.542 1.00 38.18 122 ASN B N 1
ATOM 2523 C CA . ASN B 1 76 ? -4.471 -8.440 -14.006 1.00 41.15 122 ASN B CA 1
ATOM 2524 C C . ASN B 1 76 ? -5.108 -7.128 -13.593 1.00 38.78 122 ASN B C 1
ATOM 2525 O O . ASN B 1 76 ? -4.492 -6.082 -13.728 1.00 42.91 122 ASN B O 1
ATOM 2530 N N . MET B 1 77 ? -6.333 -7.161 -13.096 1.00 33.22 123 MET B N 1
ATOM 2531 C CA . MET B 1 77 ? -6.919 -5.903 -12.706 1.00 31.30 123 MET B CA 1
ATOM 2532 C C . MET B 1 77 ? -6.247 -5.409 -11.428 1.00 28.92 123 MET B C 1
ATOM 2533 O O . MET B 1 77 ? -5.898 -6.178 -10.524 1.00 29.46 123 MET B O 1
ATOM 2538 N N . LYS B 1 78 ? -6.004 -4.111 -11.393 1.00 25.47 124 LYS B N 1
ATOM 2539 C CA . LYS B 1 78 ? -5.389 -3.470 -10.234 1.00 22.99 124 LYS B CA 1
ATOM 2540 C C . LYS B 1 78 ? -6.449 -3.274 -9.162 1.00 22.76 124 LYS B C 1
ATOM 2541 O O . LYS B 1 78 ? -7.582 -2.835 -9.447 1.00 24.03 124 LYS B O 1
ATOM 2543 N N . LEU B 1 79 ? -6.094 -3.593 -7.931 1.00 19.40 125 LEU B N 1
ATOM 2544 C CA . LEU B 1 79 ? -7.014 -3.393 -6.819 1.00 20.89 125 LEU B CA 1
ATOM 2545 C C . LEU B 1 79 ? -6.592 -2.077 -6.226 1.00 21.19 125 LEU B C 1
ATOM 2546 O O . LEU B 1 79 ? -5.442 -1.923 -5.873 1.00 23.82 125 LEU B O 1
ATOM 2551 N N . ILE B 1 80 ? -7.522 -1.126 -6.138 1.00 18.35 126 ILE B N 1
ATOM 2552 C CA . ILE B 1 80 ? -7.224 0.201 -5.577 1.00 17.19 126 ILE B CA 1
ATOM 2553 C C . ILE B 1 80 ? -7.887 0.236 -4.206 1.00 16.63 126 ILE B C 1
ATOM 2554 O O . ILE B 1 80 ? -9.110 0.161 -4.085 1.00 15.10 126 ILE B O 1
ATOM 2559 N N . ASP B 1 81 ? -7.075 0.345 -3.171 1.00 17.69 127 ASP B N 1
ATOM 2560 C CA . ASP B 1 81 ? -7.614 0.350 -1.804 1.00 17.61 127 ASP B CA 1
ATOM 2561 C C . ASP B 1 81 ? -7.859 1.813 -1.460 1.00 20.48 127 ASP B C 1
ATOM 2562 O O . ASP B 1 81 ? -6.940 2.551 -1.082 1.00 17.90 127 ASP B O 1
ATOM 2567 N N . SER B 1 82 ? -9.109 2.224 -1.564 1.00 15.97 128 SER B N 1
ATOM 2568 C CA . SER B 1 82 ? -9.464 3.627 -1.320 1.00 15.69 128 SER B CA 1
ATOM 2569 C C . SER B 1 82 ? -9.418 4.057 0.161 1.00 22.40 128 SER B C 1
ATOM 2570 O O . SER B 1 82 ? -9.537 5.238 0.443 1.00 16.11 128 SER B O 1
ATOM 2573 N N . ALA B 1 83 ? -9.240 3.106 1.086 1.00 19.07 129 ALA B N 1
ATOM 2574 C CA . ALA B 1 83 ? -9.189 3.435 2.517 1.00 16.65 129 ALA B CA 1
ATOM 2575 C C . ALA B 1 83 ? -7.776 3.814 2.983 1.00 19.75 129 ALA B C 1
ATOM 2576 O O . ALA B 1 83 ? -7.526 4.086 4.149 1.00 18.44 129 ALA B O 1
ATOM 2578 N N . GLN B 1 84 ? -6.853 3.863 2.050 1.00 19.68 130 GLN B N 1
ATOM 2579 C CA . GLN B 1 84 ? -5.481 4.156 2.415 1.00 22.94 130 GLN B CA 1
ATOM 2580 C C . GLN B 1 84 ? -5.344 5.471 3.200 1.00 23.60 130 GLN B C 1
ATOM 2581 O O . GLN B 1 84 ? -5.877 6.505 2.829 1.00 18.99 130 GLN B O 1
ATOM 2587 N N . GLY B 1 85 ? -4.647 5.424 4.322 1.00 22.74 131 GLY B N 1
ATOM 2588 C CA . GLY B 1 85 ? -4.465 6.643 5.067 1.00 19.34 131 GLY B CA 1
ATOM 2589 C C . GLY B 1 85 ? -5.647 7.066 5.921 1.00 24.00 131 GLY B C 1
ATOM 2590 O O . GLY B 1 85 ? -5.657 8.166 6.459 1.00 27.50 131 GLY B O 1
ATOM 2591 N N . ILE B 1 86 ? -6.658 6.225 6.067 1.00 20.82 132 ILE B N 1
ATOM 2592 C CA . ILE B 1 86 ? -7.772 6.652 6.890 1.00 15.45 132 ILE B CA 1
ATOM 2593 C C . ILE B 1 86 ? -7.726 5.884 8.200 1.00 17.33 132 ILE B C 1
ATOM 2594 O O . ILE B 1 86 ? -7.547 4.698 8.170 1.00 20.28 132 ILE B O 1
ATOM 2599 N N . THR B 1 87 ? -7.906 6.560 9.332 1.00 16.99 133 THR B N 1
ATOM 2600 C CA . THR B 1 87 ? -7.883 5.875 10.622 1.00 19.48 133 THR B CA 1
ATOM 2601 C C . THR B 1 87 ? -9.300 5.457 10.905 1.00 13.19 133 THR B C 1
ATOM 2602 O O . THR B 1 87 ? -10.163 6.291 11.112 1.00 15.34 133 THR B O 1
ATOM 2606 N N . PRO B 1 88 ? -9.551 4.154 10.977 1.00 14.04 134 PRO B N 1
ATOM 2607 C CA . PRO B 1 88 ? -10.932 3.729 11.217 1.00 16.40 134 PRO B CA 1
ATOM 2608 C C . PRO B 1 88 ? -11.424 3.849 12.622 1.00 19.66 134 PRO B C 1
ATOM 2609 O O . PRO B 1 88 ? -10.632 3.974 13.574 1.00 19.19 134 PRO B O 1
ATOM 2613 N N . LEU B 1 89 ? -12.747 3.846 12.722 1.00 13.74 135 LEU B N 1
ATOM 2614 C CA . LEU B 1 89 ? -13.439 3.827 13.996 1.00 14.19 135 LEU B CA 1
ATOM 2615 C C . LEU B 1 89 ? -13.661 2.327 14.214 1.00 14.90 135 LEU B C 1
ATOM 2616 O O . LEU B 1 89 ? -13.648 1.549 13.260 1.00 17.44 135 LEU B O 1
ATOM 2621 N N . GLU B 1 90 ? -13.892 1.920 15.454 1.00 17.24 136 GLU B N 1
ATOM 2622 C CA . GLU B 1 90 ? -14.165 0.511 15.725 1.00 21.43 136 GLU B CA 1
ATOM 2623 C C . GLU B 1 90 ? -15.642 0.248 15.428 1.00 18.03 136 GLU B C 1
ATOM 2624 O O . GLU B 1 90 ? -16.454 1.112 15.690 1.00 21.24 136 GLU B O 1
ATOM 2630 N N . MET B 1 91 ? -15.987 -0.914 14.870 1.00 19.58 137 MET B N 1
ATOM 2631 C CA . MET B 1 91 ? -17.382 -1.237 14.552 1.00 29.11 137 MET B CA 1
ATOM 2632 C C . MET B 1 91 ? -18.120 -1.595 15.830 1.00 40.06 137 MET B C 1
ATOM 2633 O O . MET B 1 91 ? -17.574 -2.264 16.701 1.00 39.35 137 MET B O 1
ATOM 2638 N N . GLU B 1 92 ? -19.378 -1.170 15.916 1.00 51.82 138 GLU B N 1
ATOM 2639 C CA . GLU B 1 92 ? -20.228 -1.464 17.067 1.00 61.35 138 GLU B CA 1
ATOM 2640 C C . GLU B 1 92 ? -21.442 -0.542 17.031 1.00 66.08 138 GLU B C 1
ATOM 2641 O O . GLU B 1 92 ? -22.078 -0.353 15.984 1.00 68.08 138 GLU B O 1
ATOM 2647 N N . LYS B 1 93 ? -21.771 0.022 18.188 1.00 69.44 139 LYS B N 1
ATOM 2648 C CA . LYS B 1 93 ? -22.875 0.962 18.278 1.00 70.14 139 LYS B CA 1
ATOM 2649 C C . LYS B 1 93 ? -22.241 2.315 18.002 1.00 71.68 139 LYS B C 1
ATOM 2650 O O . LYS B 1 93 ? -21.153 2.597 18.530 1.00 76.38 139 LYS B O 1
ATOM 2652 N N . HIS B 1 94 ? -22.888 3.123 17.158 1.00 67.98 140 HIS B N 1
ATOM 2653 C CA . HIS B 1 94 ? -22.422 4.477 16.818 1.00 67.41 140 HIS B CA 1
ATOM 2654 C C . HIS B 1 94 ? -20.942 4.763 16.464 1.00 68.04 140 HIS B C 1
ATOM 2655 O O . HIS B 1 94 ? -20.692 5.545 15.549 1.00 72.91 140 HIS B O 1
ATOM 2657 N N . ASP B 1 95 ? -19.969 4.181 17.172 1.00 64.38 141 ASP B N 1
ATOM 2658 C CA . ASP B 1 95 ? -18.559 4.460 16.886 1.00 62.07 141 ASP B CA 1
ATOM 2659 C C . ASP B 1 95 ? -17.606 3.658 17.792 1.00 65.58 141 ASP B C 1
ATOM 2660 O O . ASP B 1 95 ? -16.430 4.021 17.989 1.00 64.42 141 ASP B O 1
ATOM 2662 N N . GLU B 1 121 ? 0.106 -14.295 6.236 1.00 65.08 167 GLU B N 1
ATOM 2663 C CA . GLU B 1 121 ? 0.698 -15.530 6.759 1.00 64.97 167 GLU B CA 1
ATOM 2664 C C . GLU B 1 121 ? 0.643 -15.581 8.294 1.00 64.47 167 GLU B C 1
ATOM 2665 O O . GLU B 1 121 ? 1.448 -16.274 8.935 1.00 64.29 167 GLU B O 1
ATOM 2667 N N . LYS B 1 122 ? -0.309 -14.834 8.860 1.00 65.27 168 LYS B N 1
ATOM 2668 C CA . LYS B 1 122 ? -0.561 -14.770 10.311 1.00 65.49 168 LYS B CA 1
ATOM 2669 C C . LYS B 1 122 ? -1.601 -13.682 10.609 1.00 67.10 168 LYS B C 1
ATOM 2670 O O . LYS B 1 122 ? -1.801 -12.759 9.798 1.00 66.92 168 LYS B O 1
ATOM 2672 N N . ALA B 1 123 ? -2.271 -13.788 11.762 1.00 66.66 169 ALA B N 1
ATOM 2673 C CA . ALA B 1 123 ? -3.278 -12.796 12.111 1.00 65.55 169 ALA B CA 1
ATOM 2674 C C . ALA B 1 123 ? -3.763 -12.704 13.565 1.00 65.04 169 ALA B C 1
ATOM 2675 O O . ALA B 1 123 ? -3.210 -11.972 14.386 1.00 62.50 169 ALA B O 1
ATOM 2677 N N . LYS B 1 124 ? -4.815 -13.454 13.860 1.00 67.22 170 LYS B N 1
ATOM 2678 C CA . LYS B 1 124 ? -5.473 -13.437 15.166 1.00 68.13 170 LYS B CA 1
ATOM 2679 C C . LYS B 1 124 ? -6.592 -12.414 14.919 1.00 69.21 170 LYS B C 1
ATOM 2680 O O . LYS B 1 124 ? -7.092 -11.756 15.845 1.00 69.21 170 LYS B O 1
ATOM 2682 N N . GLY B 1 125 ? -6.961 -12.297 13.638 1.00 67.64 171 GLY B N 1
ATOM 2683 C CA . GLY B 1 125 ? -8.013 -11.389 13.178 1.00 67.98 171 GLY B CA 1
ATOM 2684 C C . GLY B 1 125 ? -7.736 -9.969 13.660 1.00 68.46 171 GLY B C 1
ATOM 2685 O O . GLY B 1 125 ? -8.686 -9.215 13.944 1.00 69.89 171 GLY B O 1
ATOM 2686 N N . ALA B 1 126 ? -6.447 -9.604 13.734 1.00 64.04 172 ALA B N 1
ATOM 2687 C CA . ALA B 1 126 ? -6.039 -8.279 14.221 1.00 60.68 172 ALA B CA 1
ATOM 2688 C C . ALA B 1 126 ? -6.723 -8.083 15.569 1.00 60.57 172 ALA B C 1
ATOM 2689 O O . ALA B 1 126 ? -7.175 -9.058 16.193 1.00 64.38 172 ALA B O 1
ATOM 2691 N N . LEU B 1 127 ? -6.809 -6.841 16.029 1.00 56.26 173 LEU B N 1
ATOM 2692 C CA . LEU B 1 127 ? -7.446 -6.594 17.310 1.00 51.81 173 LEU B CA 1
ATOM 2693 C C . LEU B 1 127 ? -8.929 -6.301 17.102 1.00 47.90 173 LEU B C 1
ATOM 2694 O O . LEU B 1 127 ? -9.763 -7.200 17.163 1.00 52.91 173 LEU B O 1
ATOM 2699 N N . MET B 1 128 ? -9.251 -5.049 16.821 1.00 43.42 174 MET B N 1
ATOM 2700 C CA . MET B 1 128 ? -10.639 -4.636 16.659 1.00 39.43 174 MET B CA 1
ATOM 2701 C C . MET B 1 128 ? -11.165 -4.567 15.227 1.00 33.60 174 MET B C 1
ATOM 2702 O O . MET B 1 128 ? -10.413 -4.345 14.283 1.00 36.71 174 MET B O 1
ATOM 2707 N N . VAL B 1 129 ? -12.470 -4.741 15.068 1.00 29.07 175 VAL B N 1
ATOM 2708 C CA . VAL B 1 129 ? -13.053 -4.725 13.724 1.00 23.02 175 VAL B CA 1
ATOM 2709 C C . VAL B 1 129 ? -13.263 -3.280 13.297 1.00 17.93 175 VAL B C 1
ATOM 2710 O O . VAL B 1 129 ? -13.833 -2.471 14.041 1.00 17.70 175 VAL B O 1
ATOM 2714 N N . ALA B 1 130 ? -12.744 -2.941 12.122 1.00 16.86 176 ALA B N 1
ATOM 2715 C CA . ALA B 1 130 ? -12.872 -1.569 11.628 1.00 19.09 176 ALA B CA 1
ATOM 2716 C C . ALA B 1 130 ? -14.289 -1.365 11.100 1.00 17.66 176 ALA B C 1
ATOM 2717 O O . ALA B 1 130 ? -14.896 -2.297 10.595 1.00 14.47 176 ALA B O 1
ATOM 2719 N N . ASP B 1 131 ? -14.826 -0.169 11.279 1.00 14.50 177 ASP B N 1
ATOM 2720 C CA . ASP B 1 131 ? -16.180 0.144 10.744 1.00 12.85 177 ASP B CA 1
ATOM 2721 C C . ASP B 1 131 ? -15.807 0.568 9.318 1.00 14.11 177 ASP B C 1
ATOM 2722 O O . ASP B 1 131 ? -15.066 1.530 9.119 1.00 15.66 177 ASP B O 1
ATOM 2727 N N . PRO B 1 132 ? -16.347 -0.113 8.304 1.00 13.64 178 PRO B N 1
ATOM 2728 C CA . PRO B 1 132 ? -15.995 0.217 6.926 1.00 14.30 178 PRO B CA 1
ATOM 2729 C C . PRO B 1 132 ? -16.835 1.323 6.285 1.00 11.48 178 PRO B C 1
ATOM 2730 O O . PRO B 1 132 ? -16.583 1.682 5.148 1.00 14.39 178 PRO B O 1
ATOM 2734 N N . HIS B 1 133 ? -17.770 1.899 7.032 1.00 11.83 179 HIS B N 1
ATOM 2735 C CA . HIS B 1 133 ? -18.717 2.856 6.407 1.00 11.82 179 HIS B CA 1
ATOM 2736 C C . HIS B 1 133 ? -18.140 4.271 6.174 1.00 13.56 179 HIS B C 1
ATOM 2737 O O . HIS B 1 133 ? -18.793 5.293 6.474 1.00 12.37 179 HIS B O 1
ATOM 2744 N N . ILE B 1 134 ? -16.953 4.310 5.568 1.00 12.23 180 ILE B N 1
ATOM 2745 C CA . ILE B 1 134 ? -16.252 5.568 5.371 1.00 11.72 180 ILE B CA 1
ATOM 2746 C C . ILE B 1 134 ? -16.772 6.441 4.225 1.00 17.29 180 ILE B C 1
ATOM 2747 O O . ILE B 1 134 ? -16.403 7.619 4.116 1.00 16.73 180 ILE B O 1
ATOM 2752 N N . TRP B 1 135 ? -17.628 5.869 3.386 1.00 12.22 181 TRP B N 1
ATOM 2753 C CA . TRP B 1 135 ? -18.154 6.616 2.219 1.00 13.22 181 TRP B CA 1
ATOM 2754 C C . TRP B 1 135 ? -19.268 7.623 2.570 1.00 14.74 181 TRP B C 1
ATOM 2755 O O . TRP B 1 135 ? -19.692 8.410 1.713 1.00 14.77 181 TRP B O 1
ATOM 2766 N N . LEU B 1 136 ? -19.709 7.645 3.822 1.00 10.90 182 LEU B N 1
ATOM 2767 C CA . LEU B 1 136 ? -20.760 8.563 4.209 1.00 10.21 182 LEU B CA 1
ATOM 2768 C C . LEU B 1 136 ? -20.218 9.785 4.947 1.00 13.73 182 LEU B C 1
ATOM 2769 O O . LEU B 1 136 ? -20.982 10.536 5.533 1.00 19.22 182 LEU B O 1
ATOM 2774 N N . SER B 1 137 ? -18.903 9.947 4.916 1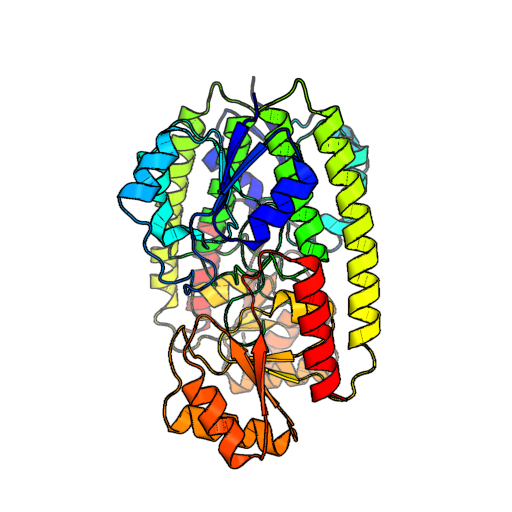.00 14.98 183 SER B N 1
ATOM 2775 C CA . SER B 1 137 ? -18.233 11.093 5.540 1.00 12.11 183 SER B CA 1
ATOM 2776 C C . SER B 1 137 ? -17.598 11.951 4.427 1.00 9.83 183 SER B C 1
ATOM 2777 O O . SER B 1 137 ? -16.669 11.540 3.771 1.00 13.59 183 SER B O 1
ATOM 2780 N N . PRO B 1 138 ? -18.098 13.169 4.219 1.00 16.79 184 PRO B N 1
ATOM 2781 C CA . PRO B 1 138 ? -17.507 14.013 3.178 1.00 17.54 184 PRO B CA 1
ATOM 2782 C C . PRO B 1 138 ? -16.016 14.229 3.393 1.00 18.17 184 PRO B C 1
ATOM 2783 O O . PRO B 1 138 ? -15.237 14.282 2.437 1.00 17.92 184 PRO B O 1
ATOM 2787 N N . THR B 1 139 ? -15.623 14.394 4.654 1.00 15.53 185 THR B N 1
ATOM 2788 C CA . THR B 1 139 ? -14.202 14.620 4.981 1.00 16.30 185 THR B CA 1
ATOM 2789 C C . THR B 1 139 ? -13.375 13.441 4.599 1.00 13.05 185 THR B C 1
ATOM 2790 O O . THR B 1 139 ? -12.323 13.577 4.004 1.00 15.65 185 THR B O 1
ATOM 2794 N N . LEU B 1 140 ? -13.860 12.249 4.923 1.00 12.09 186 LEU B N 1
ATOM 2795 C CA . LEU B 1 140 ? -13.122 11.072 4.540 1.00 11.82 186 LEU B CA 1
ATOM 2796 C C . LEU B 1 140 ? -13.155 10.810 3.020 1.00 16.45 186 LEU B C 1
ATOM 2797 O O . LEU B 1 140 ? -12.226 10.245 2.437 1.00 15.83 186 LEU B O 1
ATOM 2802 N N . VAL B 1 141 ? -14.233 11.211 2.360 1.00 12.68 187 VAL B N 1
ATOM 2803 C CA . VAL B 1 141 ? -14.310 10.963 0.923 1.00 11.47 187 VAL B CA 1
ATOM 2804 C C . VAL B 1 141 ? -13.246 11.820 0.240 1.00 11.20 187 VAL B C 1
ATOM 2805 O O . VAL B 1 141 ? -12.714 11.458 -0.797 1.00 14.23 187 VAL B O 1
ATOM 2809 N N . LYS B 1 142 ? -12.861 12.940 0.858 1.00 13.88 188 LYS B N 1
ATOM 2810 C CA . LYS B 1 142 ? -11.802 13.731 0.224 1.00 15.05 188 LYS B CA 1
ATOM 2811 C C . LYS B 1 142 ? -10.550 12.866 0.103 1.00 17.23 188 LYS B C 1
ATOM 2812 O O . LYS B 1 142 ? -9.831 12.957 -0.886 1.00 15.92 188 LYS B O 1
ATOM 2818 N N . ARG B 1 143 ? -10.267 12.051 1.118 1.00 16.27 189 ARG B N 1
ATOM 2819 C CA . ARG B 1 143 ? -9.069 11.225 1.048 1.00 17.66 189 ARG B CA 1
ATOM 2820 C C . ARG B 1 143 ? -9.237 10.070 0.055 1.00 11.17 189 ARG B C 1
ATOM 2821 O O . ARG B 1 143 ? -8.321 9.745 -0.743 1.00 13.10 189 ARG B O 1
ATOM 2829 N N . GLN B 1 144 ? -10.400 9.435 0.099 1.00 14.47 190 GLN B N 1
ATOM 2830 C CA . GLN B 1 144 ? -10.694 8.340 -0.853 1.00 12.07 190 GLN B CA 1
ATOM 2831 C C . GLN B 1 144 ? -10.531 8.847 -2.291 1.00 13.58 190 GLN B C 1
ATOM 2832 O O . GLN B 1 144 ? -9.922 8.192 -3.121 1.00 13.63 190 GLN B O 1
ATOM 2838 N N . ALA B 1 145 ? -11.160 9.980 -2.603 1.00 14.30 191 ALA B N 1
ATOM 2839 C CA . ALA B 1 145 ? -11.059 10.520 -3.964 1.00 14.24 191 ALA B CA 1
ATOM 2840 C C . ALA B 1 145 ? -9.593 10.786 -4.360 1.00 14.65 191 ALA B C 1
ATOM 2841 O O . ALA B 1 145 ? -9.184 10.526 -5.491 1.00 13.66 191 ALA B O 1
ATOM 2843 N N . THR B 1 146 ? -8.792 11.297 -3.426 1.00 15.87 192 THR B N 1
ATOM 2844 C CA . THR B 1 146 ? -7.386 11.596 -3.729 1.00 13.94 192 THR B CA 1
ATOM 2845 C C . THR B 1 146 ? -6.601 10.356 -4.074 1.00 15.78 192 THR B C 1
ATOM 2846 O O . THR B 1 146 ? -5.824 10.333 -5.022 1.00 17.17 192 THR B O 1
ATOM 2850 N N . THR B 1 147 ? -6.852 9.303 -3.298 1.00 15.65 193 THR B N 1
ATOM 2851 C CA . THR B 1 147 ? -6.204 8.013 -3.505 1.00 18.38 193 THR B CA 1
ATOM 2852 C C . THR B 1 147 ? -6.643 7.424 -4.847 1.00 15.26 193 THR B C 1
ATOM 2853 O O . THR B 1 147 ? -5.823 6.953 -5.615 1.00 14.55 193 THR B O 1
ATOM 2857 N N . ILE B 1 148 ? -7.940 7.484 -5.127 1.00 15.57 194 ILE B N 1
ATOM 2858 C CA . ILE B 1 148 ? -8.428 6.923 -6.391 1.00 16.76 194 ILE B CA 1
ATOM 2859 C C . ILE B 1 148 ? -7.818 7.693 -7.567 1.00 17.62 194 ILE B C 1
ATOM 2860 O O . ILE B 1 148 ? -7.312 7.102 -8.523 1.00 16.20 194 ILE B O 1
ATOM 2865 N N . ALA B 1 149 ? -7.857 9.024 -7.491 1.00 14.60 195 ALA B N 1
ATOM 2866 C CA . ALA B 1 149 ? -7.302 9.858 -8.553 1.00 15.72 195 ALA B CA 1
ATOM 2867 C C . ALA B 1 149 ? -5.839 9.488 -8.816 1.00 18.82 195 ALA B C 1
ATOM 2868 O O . ALA B 1 149 ? -5.426 9.283 -9.946 1.00 20.11 195 ALA B O 1
ATOM 2870 N N . LYS B 1 150 ? -5.050 9.458 -7.756 1.00 17.26 196 LYS B N 1
ATOM 2871 C CA . LYS B 1 150 ? -3.638 9.132 -7.891 1.00 23.08 196 LYS B CA 1
ATOM 2872 C C . LYS B 1 150 ? -3.428 7.776 -8.595 1.00 22.37 196 LYS B C 1
ATOM 2873 O O . LYS B 1 150 ? -2.655 7.661 -9.551 1.00 21.65 196 LYS B O 1
ATOM 2879 N N . GLU B 1 151 ? -4.145 6.752 -8.138 1.00 18.18 197 GLU B N 1
ATOM 2880 C CA . GLU B 1 151 ? -3.987 5.438 -8.745 1.00 20.79 197 GLU B CA 1
ATOM 2881 C C . GLU B 1 151 ? -4.493 5.382 -10.174 1.00 22.82 197 GLU B C 1
ATOM 2882 O O . GLU B 1 151 ? -3.926 4.683 -10.997 1.00 23.19 197 GLU B O 1
ATOM 2888 N N . LEU B 1 152 ? -5.550 6.112 -10.496 1.00 23.11 198 LEU B N 1
ATOM 2889 C CA . LEU B 1 152 ? -5.992 6.088 -11.880 1.00 24.81 198 LEU B CA 1
ATOM 2890 C C . LEU B 1 152 ? -4.928 6.729 -12.759 1.00 26.58 198 LEU B C 1
ATOM 2891 O O . LEU B 1 152 ? -4.691 6.284 -13.892 1.00 21.60 198 LEU B O 1
ATOM 2896 N N . ALA B 1 153 ? -4.280 7.776 -12.246 1.00 25.63 199 ALA B N 1
ATOM 2897 C CA . ALA B 1 153 ? -3.266 8.452 -13.064 1.00 28.56 199 ALA B CA 1
ATOM 2898 C C . ALA B 1 153 ? -2.037 7.526 -13.279 1.00 28.07 199 ALA B C 1
ATOM 2899 O O . ALA B 1 153 ? -1.347 7.631 -14.287 1.00 23.32 199 ALA B O 1
ATOM 2901 N N . GLU B 1 154 ? -1.799 6.612 -12.344 1.00 30.38 200 GLU B N 1
ATOM 2902 C CA . GLU B 1 154 ? -0.705 5.659 -12.462 1.00 33.25 200 GLU B CA 1
ATOM 2903 C C . GLU B 1 154 ? -1.075 4.720 -13.585 1.00 33.39 200 GLU B C 1
ATOM 2904 O O . GLU B 1 154 ? -0.223 4.386 -14.395 1.00 33.91 200 GLU B O 1
ATOM 2910 N N . LEU B 1 155 ? -2.347 4.303 -13.646 1.00 27.65 201 LEU B N 1
ATOM 2911 C CA . LEU B 1 155 ? -2.788 3.409 -14.709 1.00 26.96 201 LEU B CA 1
ATOM 2912 C C . LEU B 1 155 ? -2.921 4.054 -16.068 1.00 28.12 201 LEU B C 1
ATOM 2913 O O . LEU B 1 155 ? -2.723 3.407 -17.090 1.00 30.13 201 LEU B O 1
ATOM 2918 N N . ASP B 1 156 ? -3.265 5.335 -16.096 1.00 26.05 202 ASP B N 1
ATOM 2919 C CA . ASP B 1 156 ? -3.514 6.019 -17.358 1.00 23.47 202 ASP B CA 1
ATOM 2920 C C . ASP B 1 156 ? -2.797 7.361 -17.307 1.00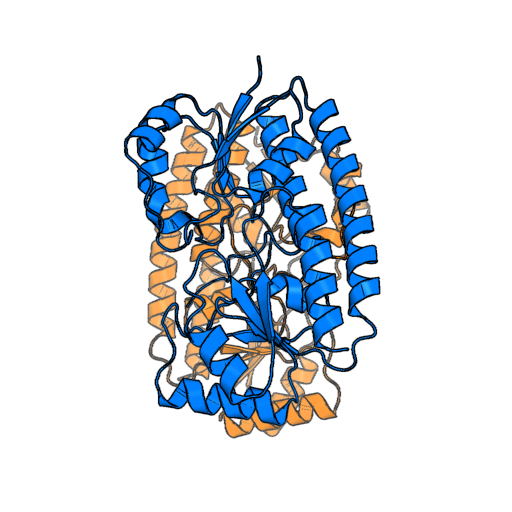 25.61 202 ASP B C 1
ATOM 2921 O O . ASP B 1 156 ? -3.433 8.396 -17.296 1.00 25.45 202 ASP B O 1
ATOM 2926 N N . PRO B 1 157 ? -1.449 7.342 -17.285 1.00 28.40 203 PRO B N 1
ATOM 2927 C CA . PRO B 1 157 ? -0.536 8.509 -17.223 1.00 27.97 203 PRO B CA 1
ATOM 2928 C C . PRO B 1 157 ? -0.832 9.622 -18.245 1.00 28.03 203 PRO B C 1
ATOM 2929 O O . PRO B 1 157 ? -0.681 10.805 -17.953 1.00 29.56 203 PRO B O 1
ATOM 2933 N N . ASP B 1 158 ? -1.225 9.238 -19.451 1.00 25.95 204 ASP B N 1
ATOM 2934 C CA . ASP B 1 158 ? -1.536 10.215 -20.494 1.00 30.11 204 ASP B CA 1
ATOM 2935 C C . ASP B 1 158 ? -2.601 11.204 -20.014 1.00 28.41 204 ASP B C 1
ATOM 2936 O O . ASP B 1 158 ? -2.621 12.343 -20.439 1.00 25.63 204 ASP B O 1
ATOM 2941 N N . ASN B 1 159 ? -3.495 10.777 -19.127 1.00 24.25 205 ASN B N 1
ATOM 2942 C CA . ASN B 1 159 ? -4.557 11.679 -18.699 1.00 22.23 205 ASN B CA 1
ATOM 2943 C C . ASN B 1 159 ? -4.418 12.202 -17.274 1.00 22.61 205 ASN B C 1
ATOM 2944 O O . ASN B 1 159 ? -5.400 12.617 -16.669 1.00 20.68 205 ASN B O 1
ATOM 2949 N N . ARG B 1 160 ? -3.198 12.186 -16.733 1.00 20.80 206 ARG B N 1
ATOM 2950 C CA . ARG B 1 160 ? -2.970 12.641 -15.383 1.00 20.98 206 ARG B CA 1
ATOM 2951 C C . ARG B 1 160 ? -3.516 14.042 -15.105 1.00 21.76 206 ARG B C 1
ATOM 2952 O O . ARG B 1 160 ? -4.118 14.279 -14.045 1.00 21.44 206 ARG B O 1
ATOM 2960 N N . ASP B 1 161 ? -3.304 14.984 -16.024 1.00 19.76 207 ASP B N 1
ATOM 2961 C CA . ASP B 1 161 ? -3.801 16.334 -15.760 1.00 20.55 207 ASP B CA 1
ATOM 2962 C C . ASP B 1 161 ? -5.320 16.385 -15.634 1.00 22.38 207 ASP B C 1
ATOM 2963 O O . ASP B 1 161 ? -5.874 17.171 -14.866 1.00 20.50 207 ASP B O 1
ATOM 2968 N N . GLN B 1 162 ? -6.006 15.549 -16.388 1.00 19.28 208 GLN B N 1
ATOM 2969 C CA . GLN B 1 162 ? -7.449 15.555 -16.327 1.00 21.30 208 GLN B CA 1
ATOM 2970 C C . GLN B 1 162 ? -7.923 14.955 -14.980 1.00 21.46 208 GLN B C 1
ATOM 2971 O O . GLN B 1 162 ? -8.846 15.469 -14.352 1.00 20.21 208 GLN B O 1
ATOM 2977 N N . TYR B 1 163 ? -7.290 13.883 -14.519 1.00 15.94 209 TYR B N 1
ATOM 2978 C CA . TYR B 1 163 ? -7.727 13.312 -13.227 1.00 15.10 209 TYR B CA 1
ATOM 2979 C C . TYR B 1 163 ? -7.517 14.320 -12.123 1.00 14.26 209 TYR B C 1
ATOM 2980 O O . TYR B 1 163 ? -8.369 14.471 -11.264 1.00 18.51 209 TYR B O 1
ATOM 2989 N N . GLU B 1 164 ? -6.346 14.953 -12.139 1.00 16.00 210 GLU B N 1
ATOM 2990 C CA . GLU B 1 164 ? -5.999 15.981 -11.166 1.00 17.38 210 GLU B CA 1
ATOM 2991 C C . GLU B 1 164 ? -6.985 17.115 -11.161 1.00 16.21 210 GLU B C 1
ATOM 2992 O O . GLU B 1 164 ? -7.346 17.606 -10.096 1.00 17.80 210 GLU B O 1
ATOM 2998 N N . ALA B 1 165 ? -7.378 17.584 -12.350 1.00 17.76 211 ALA B N 1
ATOM 2999 C CA . ALA B 1 165 ? -8.356 18.689 -12.446 1.00 18.75 211 ALA B CA 1
ATOM 3000 C C . ALA B 1 165 ? -9.722 18.250 -11.921 1.00 17.98 211 ALA B C 1
ATOM 3001 O O . ALA B 1 165 ? -10.397 18.982 -11.209 1.00 17.98 211 ALA B O 1
ATOM 3003 N N . ASN B 1 166 ? -10.148 17.050 -12.295 1.00 15.53 212 ASN B N 1
ATOM 3004 C CA . ASN B 1 166 ? -11.439 16.557 -11.827 1.00 16.72 212 ASN B CA 1
ATOM 3005 C C . ASN B 1 166 ? -11.422 16.352 -10.321 1.00 14.23 212 ASN B C 1
ATOM 3006 O O . ASN B 1 166 ? -12.411 16.629 -9.632 1.00 16.52 212 ASN B O 1
ATOM 3011 N N . LEU B 1 167 ? -10.319 15.796 -9.809 1.00 14.20 213 LEU B N 1
ATOM 3012 C CA . LEU B 1 167 ? -10.211 15.585 -8.364 1.00 16.64 213 LEU B CA 1
ATOM 3013 C C . LEU B 1 167 ? -10.355 16.930 -7.669 1.00 15.55 213 LEU B C 1
ATOM 3014 O O . LEU B 1 167 ? -11.139 17.086 -6.724 1.00 15.74 213 LEU B O 1
ATOM 3019 N N . ALA B 1 168 ? -9.529 17.893 -8.088 1.00 15.00 214 ALA B N 1
ATOM 3020 C CA . ALA B 1 168 ? -9.561 19.192 -7.350 1.00 16.65 214 ALA B CA 1
ATOM 3021 C C . ALA B 1 168 ? -10.963 19.820 -7.379 1.00 15.51 214 ALA B C 1
ATOM 3022 O O . ALA B 1 168 ? -11.414 20.395 -6.390 1.00 15.37 214 ALA B O 1
ATOM 3024 N N . ALA B 1 169 ? -11.668 19.670 -8.502 1.00 15.38 215 ALA B N 1
ATOM 3025 C CA . ALA B 1 169 ? -13.004 20.220 -8.580 1.00 17.91 215 ALA B CA 1
ATOM 3026 C C . ALA B 1 169 ? -13.885 19.513 -7.568 1.00 16.72 215 ALA B C 1
ATOM 3027 O O . ALA B 1 169 ? -14.689 20.115 -6.872 1.00 17.18 215 ALA B O 1
ATOM 3029 N N . PHE B 1 170 ? -13.770 18.191 -7.520 1.00 16.47 216 PHE B N 1
ATOM 3030 C CA . PHE B 1 170 ? -14.597 17.453 -6.574 1.00 13.40 216 PHE B CA 1
ATOM 3031 C C . PHE B 1 170 ? -14.248 17.843 -5.138 1.00 10.91 216 PHE B C 1
ATOM 3032 O O . PHE B 1 170 ? -15.135 17.961 -4.287 1.00 17.21 216 PHE B O 1
ATOM 3040 N N . LEU B 1 171 ? -12.963 18.020 -4.828 1.00 13.26 217 LEU B N 1
ATOM 3041 C CA . LEU B 1 171 ? -12.623 18.425 -3.465 1.00 12.93 217 LEU B CA 1
ATOM 3042 C C . LEU B 1 171 ? -13.283 19.748 -3.065 1.00 13.74 217 LEU B C 1
ATOM 3043 O O . LEU B 1 171 ? -13.706 19.916 -1.909 1.00 15.07 217 LEU B O 1
ATOM 3048 N N . ALA B 1 172 ? -13.378 20.685 -4.013 1.00 15.00 218 ALA B N 1
ATOM 3049 C CA . ALA B 1 172 ? -14.060 21.959 -3.704 1.00 16.99 218 ALA B CA 1
ATOM 3050 C C . ALA B 1 172 ? -15.536 21.722 -3.457 1.00 15.60 218 ALA B C 1
ATOM 3051 O O . ALA B 1 172 ? -16.136 22.373 -2.628 1.00 17.91 218 ALA B O 1
ATOM 3053 N N . GLU B 1 173 ? -16.130 20.771 -4.186 1.00 16.61 219 GLU B N 1
ATOM 3054 C CA . GLU B 1 173 ? -17.546 20.468 -3.978 1.00 16.75 219 GLU B CA 1
ATOM 3055 C C . GLU B 1 173 ? -17.721 19.838 -2.599 1.00 13.49 219 GLU B C 1
ATOM 3056 O O . GLU B 1 173 ? -18.710 20.099 -1.897 1.00 14.88 219 GLU B O 1
ATOM 3062 N N . LEU B 1 174 ? -16.768 19.000 -2.219 1.00 15.88 220 LEU B N 1
ATOM 3063 C CA . LEU B 1 174 ? -16.851 18.322 -0.932 1.00 17.38 220 LEU B CA 1
ATOM 3064 C C . LEU B 1 174 ? -16.721 19.281 0.258 1.00 19.23 220 LEU B C 1
ATOM 3065 O O . LEU B 1 174 ? -17.360 19.087 1.309 1.00 14.46 220 LEU B O 1
ATOM 3070 N N . GLU B 1 175 ? -15.872 20.291 0.077 1.00 20.88 221 GLU B N 1
ATOM 3071 C CA . GLU B 1 175 ? -15.660 21.323 1.080 1.00 20.18 221 GLU B CA 1
ATOM 3072 C C . GLU B 1 175 ? -16.978 22.074 1.284 1.00 19.42 221 GLU B C 1
ATOM 3073 O O . GLU B 1 175 ? -17.383 22.327 2.429 1.00 22.95 221 GLU B O 1
ATOM 3079 N N . ARG B 1 176 ? -17.669 22.418 0.192 1.00 16.89 222 ARG B N 1
ATOM 3080 C CA . ARG B 1 176 ? -18.962 23.115 0.306 1.00 22.04 222 ARG B CA 1
ATOM 3081 C C . ARG B 1 176 ? -20.047 22.237 0.918 1.00 21.30 222 ARG B C 1
ATOM 3082 O O . ARG B 1 176 ? -20.831 22.679 1.778 1.00 19.15 222 ARG B O 1
ATOM 3090 N N . LEU B 1 177 ? -20.099 20.975 0.488 1.00 20.29 223 LEU B N 1
ATOM 3091 C CA . LEU B 1 177 ? -21.112 20.063 1.035 1.00 17.21 223 LEU B CA 1
ATOM 3092 C C . LEU B 1 177 ? -20.914 19.937 2.552 1.00 16.59 223 LEU B C 1
ATOM 3093 O O . LEU B 1 177 ? -21.871 19.991 3.331 1.00 15.68 223 LEU B O 1
ATOM 3098 N N . ASN B 1 178 ? -19.659 19.787 2.977 1.00 13.36 224 ASN B N 1
ATOM 3099 C CA . ASN B 1 178 ? -19.393 19.640 4.411 1.00 19.05 224 ASN B CA 1
ATOM 3100 C C . ASN B 1 178 ? -19.947 20.820 5.215 1.00 20.53 224 ASN B C 1
ATOM 3101 O O . ASN B 1 178 ? -20.529 20.637 6.267 1.00 19.37 224 ASN B O 1
ATOM 3106 N N . GLN B 1 179 ? -19.734 22.031 4.720 1.00 21.30 225 GLN B N 1
ATOM 3107 C CA . GLN B 1 179 ? -20.252 23.226 5.388 1.00 21.69 225 GLN B CA 1
ATOM 3108 C C . GLN B 1 179 ? -21.790 23.204 5.415 1.00 20.97 225 GLN B C 1
ATOM 3109 O O . GLN B 1 179 ? -22.397 23.540 6.434 1.00 24.37 225 GLN B O 1
ATOM 3115 N N . GLU B 1 180 ? -22.413 22.837 4.285 1.00 20.22 226 GLU B N 1
ATOM 3116 C CA . GLU B 1 180 ? -23.868 22.749 4.199 1.00 24.45 226 GLU B CA 1
ATOM 3117 C C . GLU B 1 180 ? -24.462 21.821 5.259 1.00 20.24 226 GLU B C 1
ATOM 3118 O O . GLU B 1 180 ? -25.405 22.171 5.970 1.00 18.13 226 GLU B O 1
ATOM 3124 N N . LEU B 1 181 ? -23.900 20.620 5.352 1.00 20.28 227 LEU B N 1
ATOM 3125 C CA . LEU B 1 181 ? -24.397 19.631 6.296 1.00 17.90 227 LEU B CA 1
ATOM 3126 C C . LEU B 1 181 ? -24.236 20.111 7.738 1.00 15.71 227 LEU B C 1
ATOM 3127 O O . LEU B 1 181 ? -25.128 19.931 8.565 1.00 17.90 227 LEU B O 1
ATOM 3132 N N . GLY B 1 182 ? -23.073 20.689 8.019 1.00 22.46 228 GLY B N 1
ATOM 3133 C CA . GLY B 1 182 ? -22.779 21.197 9.343 1.00 23.27 228 GLY B CA 1
ATOM 3134 C C . GLY B 1 182 ? -23.796 22.258 9.703 1.00 26.29 228 GLY B C 1
ATOM 3135 O O . GLY B 1 182 ? -24.273 22.296 10.852 1.00 24.08 228 GLY B O 1
ATOM 3136 N N . GLN B 1 183 ? -24.160 23.090 8.730 1.00 25.86 229 GLN B N 1
ATOM 3137 C CA . GLN B 1 183 ? -25.143 24.157 8.984 1.00 32.52 229 GLN B CA 1
ATOM 3138 C C . GLN B 1 183 ? -26.488 23.581 9.365 1.00 28.61 229 GLN B C 1
ATOM 3139 O O . GLN B 1 183 ? -27.163 24.092 10.249 1.00 26.59 229 GLN B O 1
ATOM 3145 N N . ILE B 1 184 ? -26.884 22.520 8.671 1.00 23.57 230 ILE B N 1
ATOM 3146 C CA . ILE B 1 184 ? -28.163 21.870 8.943 1.00 23.76 230 ILE B CA 1
ATOM 3147 C C . ILE B 1 184 ? -28.172 21.156 10.297 1.00 21.32 230 ILE B C 1
ATOM 3148 O O . ILE B 1 184 ? -29.164 21.193 11.031 1.00 21.62 230 ILE B O 1
ATOM 3153 N N . LEU B 1 185 ? -27.056 20.526 10.637 1.00 18.22 231 LEU B N 1
ATOM 3154 C CA . LEU B 1 185 ? -26.998 19.706 11.835 1.00 26.90 231 LEU B CA 1
ATOM 3155 C C . LEU B 1 185 ? -26.540 20.361 13.131 1.00 22.91 231 LEU B C 1
ATOM 3156 O O . LEU B 1 185 ? -26.815 19.872 14.190 1.00 23.30 231 LEU B O 1
ATOM 3161 N N . GLN B 1 186 ? -25.853 21.470 13.054 1.00 26.36 232 GLN B N 1
ATOM 3162 C CA . GLN B 1 186 ? -25.404 22.042 14.296 1.00 29.46 232 GLN B CA 1
ATOM 3163 C C . GLN B 1 186 ? -26.414 22.604 15.288 1.00 23.49 232 GLN B C 1
ATOM 3164 O O . GLN B 1 186 ? -26.268 22.405 16.480 1.00 28.64 232 GLN B O 1
ATOM 3170 N N . PRO B 1 187 ? -27.498 23.217 14.838 1.00 27.11 233 PRO B N 1
ATOM 3171 C CA . PRO B 1 187 ? -28.282 23.685 15.987 1.00 29.30 233 PRO B CA 1
ATOM 3172 C C . PRO B 1 187 ? -29.241 22.741 16.703 1.00 31.24 233 PRO B C 1
ATOM 3173 O O . PRO B 1 187 ? -29.912 23.147 17.644 1.00 31.27 233 PRO B O 1
ATOM 3177 N N . LEU B 1 188 ? -29.279 21.480 16.305 1.00 22.20 234 LEU B N 1
ATOM 3178 C CA . LEU B 1 188 ? -30.230 20.547 16.878 1.00 23.97 234 LEU B CA 1
ATOM 3179 C C . LEU B 1 188 ? -30.073 20.247 18.351 1.00 23.92 234 LEU B C 1
ATOM 3180 O O . LEU B 1 188 ? -29.008 19.832 18.814 1.00 23.01 234 LEU B O 1
ATOM 3185 N N . PRO B 1 189 ? -31.149 20.432 19.127 1.00 26.17 235 PRO B N 1
ATOM 3186 C CA . PRO B 1 189 ? -30.984 20.133 20.553 1.00 24.85 235 PRO B CA 1
ATOM 3187 C C . PRO B 1 189 ? -30.782 18.629 20.821 1.00 25.65 235 PRO B C 1
ATOM 3188 O O . PRO B 1 189 ? -30.040 18.233 21.734 1.00 28.99 235 PRO B O 1
ATOM 3192 N N . GLN B 1 190 ? -31.409 17.782 20.008 1.00 22.45 236 GLN B N 1
ATOM 3193 C CA . GLN B 1 190 ? -31.307 16.311 20.193 1.00 22.15 236 GLN B CA 1
ATOM 3194 C C . GLN B 1 190 ? -30.187 15.833 19.272 1.00 20.18 236 GLN B C 1
ATOM 3195 O O . GLN B 1 190 ? -30.230 16.094 18.086 1.00 18.48 236 GLN B O 1
ATOM 3201 N N . ARG B 1 191 ? -29.184 15.154 19.818 1.00 15.96 237 ARG B N 1
ATOM 3202 C CA . ARG B 1 191 ? -28.056 14.703 18.993 1.00 20.39 237 ARG B CA 1
ATOM 3203 C C . ARG B 1 191 ? -28.124 13.212 18.658 1.00 18.08 237 ARG B C 1
ATOM 3204 O O . ARG B 1 191 ? -27.390 12.733 17.823 1.00 15.52 237 ARG B O 1
ATOM 3212 N N . LYS B 1 192 ? -29.022 12.513 19.320 1.00 17.21 238 LYS B N 1
ATOM 3213 C CA . LYS B 1 192 ? -29.157 11.090 19.163 1.00 20.29 238 LYS B CA 1
ATOM 3214 C C . LYS B 1 192 ? -30.186 10.710 18.121 1.00 23.08 238 LYS B C 1
ATOM 3215 O O . LYS B 1 192 ? -31.152 11.447 17.931 1.00 17.48 238 LYS B O 1
ATOM 3221 N N . PHE B 1 193 ? -29.963 9.576 17.437 1.00 18.10 239 PHE B N 1
ATOM 3222 C CA . PHE B 1 193 ? -30.985 9.083 16.509 1.00 15.83 239 PHE B CA 1
ATOM 3223 C C . PHE B 1 193 ? -30.854 7.582 16.521 1.00 18.87 239 PHE B C 1
ATOM 3224 O O . PHE B 1 193 ? -29.762 7.052 16.679 1.00 16.79 239 PHE B O 1
ATOM 3232 N N . ILE B 1 194 ? -31.984 6.898 16.423 1.00 16.59 240 ILE B N 1
ATOM 3233 C CA . ILE B 1 194 ? -31.968 5.450 16.443 1.00 15.33 240 ILE B CA 1
ATOM 3234 C C . ILE B 1 194 ? -32.134 5.044 14.984 1.00 19.49 240 ILE B C 1
ATOM 3235 O O . ILE B 1 194 ? -33.012 5.579 14.256 1.00 19.04 240 ILE B O 1
ATOM 3240 N N . VAL B 1 195 ? -31.304 4.103 14.564 1.00 18.62 241 VAL B N 1
ATOM 3241 C CA . VAL B 1 195 ? -31.313 3.604 13.191 1.00 16.71 241 VAL B CA 1
ATOM 3242 C C . VAL B 1 195 ? -31.200 2.098 13.254 1.00 18.83 241 VAL B C 1
ATOM 3243 O O . VAL B 1 195 ? -30.629 1.556 14.197 1.00 16.37 241 VAL B O 1
ATOM 3247 N N . PHE B 1 196 ? -31.721 1.401 12.250 1.00 16.18 242 PHE B N 1
ATOM 3248 C CA . PHE B 1 196 ? -31.614 -0.040 12.329 1.00 16.13 242 PHE B CA 1
ATOM 3249 C C . PHE B 1 196 ? -30.167 -0.506 12.148 1.00 18.96 242 PHE B C 1
ATOM 3250 O O . PHE B 1 196 ? -29.557 -1.046 13.044 1.00 19.36 242 PHE B O 1
ATOM 3258 N N . HIS B 1 197 ? -29.624 -0.300 10.955 1.00 15.95 243 HIS B N 1
ATOM 3259 C CA . HIS B 1 197 ? -28.265 -0.764 10.676 1.00 16.47 243 HIS B CA 1
ATOM 3260 C C . HIS B 1 197 ? -27.320 0.394 10.893 1.00 16.39 243 HIS B C 1
ATOM 3261 O O . HIS B 1 197 ? -27.547 1.494 10.367 1.00 13.69 243 HIS B O 1
ATOM 3268 N N . PRO B 1 198 ? -26.221 0.165 11.676 1.00 18.19 244 PRO B N 1
ATOM 3269 C CA . PRO B 1 198 ? -25.280 1.259 11.942 1.00 14.24 244 PRO B CA 1
ATOM 3270 C C . PRO B 1 198 ? -24.298 1.611 10.853 1.00 16.50 244 PRO B C 1
ATOM 3271 O O . PRO B 1 198 ? -23.125 1.264 10.950 1.00 16.86 244 PRO B O 1
ATOM 3275 N N A SER B 1 199 ? -24.765 2.313 9.822 0.50 16.32 245 SER B N 1
ATOM 3276 N N B SER B 1 199 ? -24.735 2.322 9.827 0.50 16.99 245 SER B N 1
ATOM 3277 C CA A SER B 1 199 ? -23.899 2.702 8.704 0.50 12.85 245 SER B CA 1
ATOM 3278 C CA B SER B 1 199 ? -23.807 2.671 8.763 0.50 13.65 245 SER B CA 1
ATOM 3279 C C A SER B 1 199 ? -23.402 4.137 8.883 0.50 11.07 245 SER B C 1
ATOM 3280 C C B SER B 1 199 ? -23.378 4.130 8.896 0.50 11.60 245 SER B C 1
ATOM 3281 O O A SER B 1 199 ? -24.084 5.087 8.308 0.50 28.05 245 SER B O 1
ATOM 3282 O O B SER B 1 199 ? -23.303 4.478 10.137 0.50 28.05 245 SER B O 1
ATOM 3287 N N . TRP B 1 200 ? -23.881 4.811 9.916 1.00 11.79 246 TRP B N 1
ATOM 3288 C CA . TRP B 1 200 ? -23.615 6.233 10.072 1.00 10.98 246 TRP B CA 1
ATOM 3289 C C . TRP B 1 200 ? -22.613 6.740 11.087 1.00 13.82 246 TRP B C 1
ATOM 3290 O O . TRP B 1 200 ? -22.635 7.903 11.368 1.00 14.42 246 TRP B O 1
ATOM 3301 N N . ALA B 1 201 ? -21.747 5.880 11.597 1.00 15.41 247 ALA B N 1
ATOM 3302 C CA . ALA B 1 201 ? -20.779 6.317 12.620 1.00 15.26 247 ALA B CA 1
ATOM 3303 C C . ALA B 1 201 ? -19.863 7.442 12.164 1.00 16.97 247 ALA B C 1
ATOM 3304 O O . ALA B 1 201 ? -19.638 8.332 12.936 1.00 17.99 247 ALA B O 1
ATOM 3306 N N . TYR B 1 202 ? -19.314 7.395 10.939 1.00 12.13 248 TYR B N 1
ATOM 3307 C CA . TYR B 1 202 ? -18.398 8.442 10.493 1.00 11.35 248 TYR B CA 1
ATOM 3308 C C . TYR B 1 202 ? -19.145 9.745 10.259 1.00 15.32 248 TYR B C 1
ATOM 3309 O O . TYR B 1 202 ? -18.695 10.804 10.615 1.00 15.12 248 TYR B O 1
ATOM 3318 N N . PHE B 1 203 ? -20.319 9.649 9.650 1.00 15.93 249 PHE B N 1
ATOM 3319 C CA . PHE B 1 203 ? -21.195 10.808 9.445 1.00 15.89 249 PHE B CA 1
ATOM 3320 C C . PHE B 1 203 ? -21.529 11.402 10.826 1.00 11.92 249 PHE B C 1
ATOM 3321 O O . PHE B 1 203 ? -21.428 12.599 11.054 1.00 13.60 249 PHE B O 1
ATOM 3329 N N . ALA B 1 204 ? -21.930 10.547 11.751 1.00 12.51 250 ALA B N 1
ATOM 3330 C CA . ALA B 1 204 ? -22.280 11.038 13.077 1.00 18.90 250 ALA B CA 1
ATOM 3331 C C . ALA B 1 204 ? -21.088 11.688 13.792 1.00 19.18 250 ALA B C 1
ATOM 3332 O O . ALA B 1 204 ? -21.264 12.690 14.491 1.00 20.75 250 ALA B O 1
ATOM 3334 N N . ARG B 1 205 ? -19.899 11.110 13.638 1.00 18.33 251 ARG B N 1
ATOM 3335 C CA . ARG B 1 205 ? -18.703 11.681 14.295 1.00 19.86 251 ARG B CA 1
ATOM 3336 C C . ARG B 1 205 ? -18.423 13.068 13.723 1.00 21.56 251 ARG B C 1
ATOM 3337 O O . ARG B 1 205 ? -18.121 14.037 14.475 1.00 20.44 251 ARG B O 1
ATOM 3345 N N . ASP B 1 206 ? -18.557 13.198 12.404 1.00 18.02 252 ASP B N 1
ATOM 3346 C CA . ASP B 1 206 ? -18.309 14.497 11.760 1.00 18.09 252 ASP B CA 1
ATOM 3347 C C . ASP B 1 206 ? -19.257 15.613 12.196 1.00 23.03 252 ASP B C 1
ATOM 3348 O O . ASP B 1 206 ? -18.848 16.774 12.293 1.00 20.24 252 ASP B O 1
ATOM 3353 N N . TYR B 1 207 ? -20.530 15.287 12.440 1.00 17.27 253 TYR B N 1
ATOM 3354 C CA . TYR B 1 207 ? -21.479 16.344 12.753 1.00 21.74 253 TYR B CA 1
ATOM 3355 C C . TYR B 1 207 ? -21.985 16.341 14.164 1.00 19.90 253 TYR B C 1
ATOM 3356 O O . TYR B 1 207 ? -23.046 16.891 14.460 1.00 23.00 253 TYR B O 1
ATOM 3365 N N . ASN B 1 208 ? -21.239 15.664 15.005 1.00 16.79 254 ASN B N 1
ATOM 3366 C CA . ASN B 1 208 ? -21.592 15.592 16.390 1.00 20.71 254 ASN B CA 1
ATOM 3367 C C . ASN B 1 208 ? -22.932 15.000 16.688 1.00 20.67 254 ASN B C 1
ATOM 3368 O O . ASN B 1 208 ? -23.700 15.589 17.442 1.00 20.01 254 ASN B O 1
ATOM 3373 N N . LEU B 1 209 ? -23.227 13.839 16.094 1.00 17.22 255 LEU B N 1
ATOM 3374 C CA . LEU B 1 209 ? -24.468 13.153 16.421 1.00 13.93 255 LEU B CA 1
ATOM 3375 C C . LEU B 1 209 ? -24.082 11.866 17.080 1.00 15.02 255 LEU B C 1
ATOM 3376 O O . LEU B 1 209 ? -22.934 11.475 17.067 1.00 18.27 255 LEU B O 1
ATOM 3381 N N . VAL B 1 210 ? -25.063 11.193 17.663 1.00 16.55 256 VAL B N 1
ATOM 3382 C CA . VAL B 1 210 ? -24.840 9.937 18.322 1.00 17.91 256 VAL B CA 1
ATOM 3383 C C . VAL B 1 210 ? -25.781 8.910 17.675 1.00 18.15 256 VAL B C 1
ATOM 3384 O O . VAL B 1 210 ? -26.998 9.021 17.786 1.00 20.14 256 VAL B O 1
ATOM 3388 N N . GLN B 1 211 ? -25.217 7.959 16.960 1.00 15.46 257 GLN B N 1
ATOM 3389 C CA . GLN B 1 211 ? -25.995 6.911 16.365 1.00 18.80 257 GLN B CA 1
ATOM 3390 C C . GLN B 1 211 ? -26.333 5.817 17.397 1.00 19.03 257 GLN B C 1
ATOM 3391 O O . GLN B 1 211 ? -25.466 5.360 18.105 1.00 16.17 257 GLN B O 1
ATOM 3397 N N . ILE B 1 212 ? -27.600 5.442 17.530 1.00 16.43 258 ILE B N 1
ATOM 3398 C CA . ILE B 1 212 ? -27.987 4.354 18.443 1.00 15.55 258 ILE B CA 1
ATOM 3399 C C . ILE B 1 212 ? -28.520 3.255 17.528 1.00 18.08 258 ILE B C 1
ATOM 3400 O O . ILE B 1 212 ? -29.636 3.362 16.979 1.00 20.20 258 ILE B O 1
ATOM 3405 N N . PRO B 1 213 ? -27.759 2.178 17.359 1.00 16.36 259 PRO B N 1
ATOM 3406 C CA . PRO B 1 213 ? -28.236 1.115 16.470 1.00 18.67 259 PRO B CA 1
ATOM 3407 C C . PRO B 1 213 ? -29.189 0.118 17.083 1.00 19.65 259 PRO B C 1
ATOM 3408 O O . PRO B 1 213 ? -29.137 -0.171 18.261 1.00 18.83 259 PRO B O 1
ATOM 3412 N N . ILE B 1 214 ? -30.093 -0.400 16.256 1.00 19.36 260 ILE B N 1
ATOM 3413 C CA . ILE B 1 214 ? -31.051 -1.382 16.711 1.00 16.64 260 ILE B CA 1
ATOM 3414 C C . ILE B 1 214 ? -30.454 -2.770 16.455 1.00 20.84 260 ILE B C 1
ATOM 3415 O O . ILE B 1 214 ? -30.568 -3.651 17.313 1.00 21.01 260 ILE B O 1
ATOM 3420 N N . GLU B 1 215 ? -29.837 -2.982 15.286 1.00 20.24 261 GLU B N 1
ATOM 3421 C CA . GLU B 1 215 ? -29.330 -4.327 15.005 1.00 28.98 261 GLU B CA 1
ATOM 3422 C C . GLU B 1 215 ? -28.110 -4.614 15.870 1.00 33.81 261 GLU B C 1
ATOM 3423 O O . GLU B 1 215 ? -27.322 -3.733 16.122 1.00 29.72 261 GLU B O 1
ATOM 3429 N N . VAL B 1 216 ? -27.978 -5.844 16.342 1.00 36.94 262 VAL B N 1
ATOM 3430 C CA . VAL B 1 216 ? -26.836 -6.174 17.187 1.00 45.11 262 VAL B CA 1
ATOM 3431 C C . VAL B 1 216 ? -26.007 -7.242 16.492 1.00 44.44 262 VAL B C 1
ATOM 3432 O O . VAL B 1 216 ? -26.540 -8.268 16.094 1.00 44.23 262 VAL B O 1
ATOM 3436 N N . GLU B 1 217 ? -24.718 -6.973 16.317 1.00 47.34 263 GLU B N 1
ATOM 3437 C CA . GLU B 1 217 ? -23.846 -7.927 15.664 1.00 48.31 263 GLU B CA 1
ATOM 3438 C C . GLU B 1 217 ? -24.510 -8.478 14.424 1.00 47.26 263 GLU B C 1
ATOM 3439 O O . GLU B 1 217 ? -24.776 -9.675 14.324 1.00 49.74 263 GLU B O 1
ATOM 3440 N N . GLY B 1 218 ? -24.805 -7.586 13.486 1.00 44.67 264 GLY B N 1
ATOM 3441 C CA . GLY B 1 218 ? -25.427 -7.983 12.240 1.00 40.01 264 GLY B CA 1
ATOM 3442 C C . GLY B 1 218 ? -26.723 -8.729 12.422 1.00 41.94 264 GLY B C 1
ATOM 3443 O O . GLY B 1 218 ? -27.215 -9.397 11.497 1.00 42.86 264 GLY B O 1
ATOM 3444 N N . GLN B 1 219 ? -27.309 -8.624 13.605 1.00 40.55 265 GLN B N 1
ATOM 3445 C CA . GLN B 1 219 ? -28.553 -9.326 13.809 1.00 42.57 265 GLN B CA 1
ATOM 3446 C C . GLN B 1 219 ? -29.640 -8.575 14.547 1.00 37.88 265 GLN B C 1
ATOM 3447 O O . GLN B 1 219 ? -29.403 -7.638 15.303 1.00 34.53 265 GLN B O 1
ATOM 3453 N N . GLU B 1 220 ? -30.848 -9.029 14.271 1.00 37.12 266 GLU B N 1
ATOM 3454 C CA . GLU B 1 220 ? -32.087 -8.535 14.832 1.00 33.33 266 GLU B CA 1
ATOM 3455 C C . GLU B 1 220 ? -31.982 -8.602 16.360 1.00 36.47 266 GLU B C 1
ATOM 3456 O O . GLU B 1 220 ? -31.412 -9.548 16.920 1.00 33.77 266 GLU B O 1
ATOM 3462 N N . PRO B 1 221 ? -32.495 -7.584 17.066 1.00 33.45 267 PRO B N 1
ATOM 3463 C CA . PRO B 1 221 ? -32.426 -7.621 18.536 1.00 37.31 267 PRO B CA 1
ATOM 3464 C C . PRO B 1 221 ? -33.415 -8.630 19.161 1.00 36.99 267 PRO B C 1
ATOM 3465 O O . PRO B 1 221 ? -34.446 -8.956 18.583 1.00 35.13 267 PRO B O 1
ATOM 3469 N N . SER B 1 222 ? -33.088 -9.120 20.350 1.00 40.75 268 SER B N 1
ATOM 3470 C CA . SER B 1 222 ? -33.964 -10.056 21.051 1.00 44.10 268 SER B CA 1
ATOM 3471 C C . SER B 1 222 ? -35.114 -9.225 21.618 1.00 45.36 268 SER B C 1
ATOM 3472 O O . SER B 1 222 ? -35.049 -7.999 21.616 1.00 40.39 268 SER B O 1
ATOM 3475 N N . ALA B 1 223 ? -36.158 -9.890 22.108 1.00 46.24 269 ALA B N 1
ATOM 3476 C CA . ALA B 1 223 ? -37.307 -9.202 22.704 1.00 44.09 269 ALA B CA 1
ATOM 3477 C C . ALA B 1 223 ? -36.840 -8.250 23.796 1.00 43.60 269 ALA B C 1
ATOM 3478 O O . ALA B 1 223 ? -37.294 -7.117 23.889 1.00 45.25 269 ALA B O 1
ATOM 3480 N N . GLN B 1 224 ? -35.917 -8.728 24.621 1.00 46.42 270 GLN B N 1
ATOM 3481 C CA . GLN B 1 224 ? -35.386 -7.958 25.736 1.00 47.08 270 GLN B CA 1
ATOM 3482 C C . GLN B 1 224 ? -34.499 -6.797 25.315 1.00 45.41 270 GLN B C 1
ATOM 3483 O O . GLN B 1 224 ? -34.446 -5.764 25.982 1.00 45.07 270 GLN B O 1
ATOM 3489 N N . GLU B 1 225 ? -33.795 -6.957 24.207 1.00 43.41 271 GLU B N 1
ATOM 3490 C CA . GLU B 1 225 ? -32.950 -5.878 23.730 1.00 40.73 271 GLU B CA 1
ATOM 3491 C C . GLU B 1 225 ? -33.867 -4.809 23.169 1.00 37.06 271 GLU B C 1
ATOM 3492 O O . GLU B 1 225 ? -33.656 -3.610 23.376 1.00 35.24 271 GLU B O 1
ATOM 3498 N N . LEU B 1 226 ? -34.904 -5.254 22.466 1.00 34.43 272 LEU B N 1
ATOM 3499 C CA . LEU B 1 226 ? -35.832 -4.314 21.882 1.00 31.24 272 LEU B CA 1
ATOM 3500 C C . LEU B 1 226 ? -36.452 -3.442 22.950 1.00 32.21 272 LEU B C 1
ATOM 3501 O O . LEU B 1 226 ? -36.544 -2.220 22.790 1.00 30.20 272 LEU B O 1
ATOM 3506 N N . LYS B 1 227 ? -36.856 -4.070 24.053 1.00 33.75 273 LYS B N 1
ATOM 3507 C CA . LYS B 1 227 ? -37.514 -3.360 25.156 1.00 34.67 273 LYS B CA 1
ATOM 3508 C C . LYS B 1 227 ? -36.606 -2.298 25.715 1.00 33.90 273 LYS B C 1
ATOM 3509 O O . LYS B 1 227 ? -37.059 -1.224 26.081 1.00 28.86 273 LYS B O 1
ATOM 3511 N N . GLN B 1 228 ? -35.322 -2.614 25.779 1.00 33.93 274 GLN B N 1
ATOM 3512 C CA . GLN B 1 228 ? -34.353 -1.668 26.274 1.00 37.41 274 GLN B CA 1
ATOM 3513 C C . GLN B 1 228 ? -34.233 -0.503 25.271 1.00 36.61 274 GLN B C 1
ATOM 3514 O O . GLN B 1 228 ? -34.013 0.639 25.651 1.00 31.40 274 GLN B O 1
ATOM 3520 N N . LEU B 1 229 ? -34.384 -0.808 23.986 1.00 28.77 275 LEU B N 1
ATOM 3521 C CA . LEU B 1 229 ? -34.305 0.223 22.969 1.00 30.49 275 LEU B CA 1
ATOM 3522 C C . LEU B 1 229 ? -35.526 1.165 23.102 1.00 26.37 275 LEU B C 1
ATOM 3523 O O . LEU B 1 229 ? -35.426 2.404 22.995 1.00 23.44 275 LEU B O 1
ATOM 3528 N N . ILE B 1 230 ? -36.688 0.576 23.348 1.00 24.70 276 ILE B N 1
ATOM 3529 C CA . ILE B 1 230 ? -37.891 1.391 23.499 1.00 28.06 276 ILE B CA 1
ATOM 3530 C C . ILE B 1 230 ? -37.762 2.354 24.692 1.00 25.20 276 ILE B C 1
ATOM 3531 O O . ILE B 1 230 ? -38.143 3.541 24.596 1.00 25.53 276 ILE B O 1
ATOM 3536 N N . ASP B 1 231 ? -37.205 1.854 25.800 1.00 25.81 277 ASP B N 1
ATOM 3537 C CA . ASP B 1 231 ? -37.043 2.697 26.985 1.00 28.67 277 ASP B CA 1
ATOM 3538 C C . ASP B 1 231 ? -36.146 3.867 26.629 1.00 25.30 277 ASP B C 1
ATOM 3539 O O . ASP B 1 231 ? -36.468 5.001 26.927 1.00 26.87 277 ASP B O 1
ATOM 3544 N N . THR B 1 232 ? -35.041 3.574 25.950 1.00 28.92 278 THR B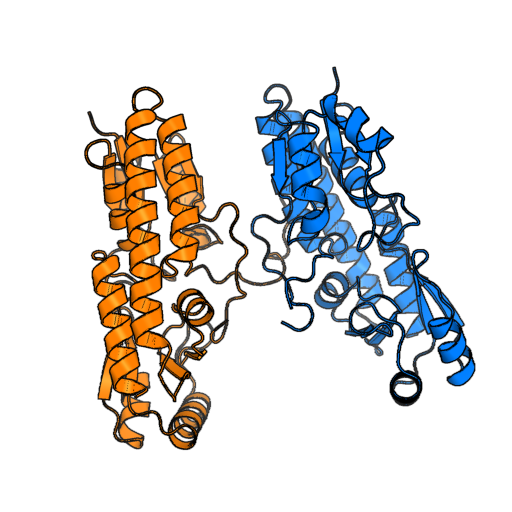 N 1
ATOM 3545 C CA . THR B 1 232 ? -34.086 4.602 25.549 1.00 30.12 278 THR B CA 1
ATOM 3546 C C . THR B 1 232 ? -34.761 5.642 24.678 1.00 26.82 278 THR B C 1
ATOM 3547 O O . THR B 1 232 ? -34.558 6.849 24.821 1.00 26.22 278 THR B O 1
ATOM 3551 N N . ALA B 1 233 ? -35.600 5.175 23.764 1.00 27.25 279 ALA B N 1
ATOM 3552 C CA . ALA B 1 233 ? -36.315 6.095 22.894 1.00 25.93 279 ALA B CA 1
ATOM 3553 C C . ALA B 1 233 ? -37.277 6.957 23.696 1.00 25.46 279 ALA B C 1
ATOM 3554 O O . ALA B 1 233 ? -37.421 8.160 23.416 1.00 28.40 279 ALA B O 1
ATOM 3556 N N . LYS B 1 234 ? -37.976 6.358 24.665 1.00 20.86 280 LYS B N 1
ATOM 3557 C CA . LYS B 1 234 ? -38.882 7.157 25.481 1.00 27.48 280 LYS B CA 1
ATOM 3558 C C . LYS B 1 234 ? -38.103 8.148 26.368 1.00 29.20 280 LYS B C 1
ATOM 3559 O O . LYS B 1 234 ? -38.403 9.337 26.404 1.00 31.57 280 LYS B O 1
ATOM 3565 N N . GLU B 1 235 ? -37.095 7.660 27.087 1.00 32.07 281 GLU B N 1
ATOM 3566 C CA . GLU B 1 235 ? -36.342 8.562 27.954 1.00 34.78 281 GLU B CA 1
ATOM 3567 C C . GLU B 1 235 ? -35.765 9.727 27.152 1.00 35.82 281 GLU B C 1
ATOM 3568 O O . GLU B 1 235 ? -35.725 10.842 27.645 1.00 38.57 281 GLU B O 1
ATOM 3570 N N . ASN B 1 236 ? -35.354 9.492 25.904 1.00 33.31 282 ASN B N 1
ATOM 3571 C CA . ASN B 1 236 ? -34.801 10.575 25.101 1.00 31.14 282 ASN B CA 1
ATOM 3572 C C . ASN B 1 236 ? -35.846 11.314 24.268 1.00 34.07 282 ASN B C 1
ATOM 3573 O O . ASN B 1 236 ? -35.510 12.211 23.496 1.00 33.99 282 ASN B O 1
ATOM 3578 N N . ASN B 1 237 ? -37.119 10.963 24.429 1.00 30.60 283 ASN B N 1
ATOM 3579 C CA . ASN B 1 237 ? -38.148 11.643 23.657 1.00 29.57 283 ASN B CA 1
ATOM 3580 C C . ASN B 1 237 ? -37.865 11.639 22.165 1.00 23.70 283 ASN B C 1
ATOM 3581 O O . ASN B 1 237 ? -38.051 12.671 21.483 1.00 26.53 283 ASN B O 1
ATOM 3586 N N . LEU B 1 238 ? -37.407 10.513 21.633 1.00 25.05 284 LEU B N 1
ATOM 3587 C CA . LEU B 1 238 ? -37.167 10.496 20.192 1.00 27.20 284 LEU B CA 1
ATOM 3588 C C . LEU B 1 238 ? -38.534 10.534 19.521 1.00 29.04 284 LEU B C 1
ATOM 3589 O O . LEU B 1 238 ? -39.522 9.988 20.022 1.00 28.27 284 LEU B O 1
ATOM 3594 N N . THR B 1 239 ? -38.566 11.196 18.382 1.00 24.65 285 THR B N 1
ATOM 3595 C CA . THR B 1 239 ? -39.775 11.431 17.627 1.00 24.57 285 THR B CA 1
ATOM 3596 C C . THR B 1 239 ? -39.907 10.579 16.339 1.00 20.32 285 THR B C 1
ATOM 3597 O O . THR B 1 239 ? -40.975 10.498 15.703 1.00 21.68 285 THR B O 1
ATOM 3601 N N . MET B 1 240 ? -38.803 9.983 15.922 1.00 19.60 286 MET B N 1
ATOM 3602 C CA . MET B 1 240 ? -38.766 9.167 14.691 1.00 17.65 286 MET B CA 1
ATOM 3603 C C . MET B 1 240 ? -37.807 8.020 14.904 1.00 21.28 286 MET B C 1
ATOM 3604 O O . MET B 1 240 ? -36.905 8.105 15.738 1.00 19.61 286 MET B O 1
ATOM 3609 N N . VAL B 1 241 ? -37.999 6.950 14.149 1.00 15.05 287 VAL B N 1
ATOM 3610 C CA . VAL B 1 241 ? -37.091 5.818 14.232 1.00 17.09 287 VAL B CA 1
ATOM 3611 C C . VAL B 1 241 ? -36.648 5.613 12.776 1.00 18.38 287 VAL B C 1
ATOM 3612 O O . VAL B 1 241 ? -37.487 5.575 11.875 1.00 21.89 287 VAL B O 1
ATOM 3616 N N . PHE B 1 242 ? -35.350 5.463 12.532 1.00 12.45 288 PHE B N 1
ATOM 3617 C CA . PHE B 1 242 ? -34.921 5.321 11.145 1.00 12.02 288 PHE B CA 1
ATOM 3618 C C . PHE B 1 242 ? -34.661 3.893 10.766 1.00 17.91 288 PHE B C 1
ATOM 3619 O O . PHE B 1 242 ? -34.221 3.123 11.582 1.00 23.19 288 PHE B O 1
ATOM 3627 N N . GLY B 1 243 ? -34.948 3.553 9.515 1.00 19.15 289 GLY B N 1
ATOM 3628 C CA . GLY B 1 243 ? -34.690 2.209 9.049 1.00 15.26 289 GLY B CA 1
ATOM 3629 C C . GLY B 1 243 ? -33.947 2.427 7.763 1.00 14.77 289 GLY B C 1
ATOM 3630 O O . GLY B 1 243 ? -33.736 3.590 7.335 1.00 17.88 289 GLY B O 1
ATOM 3631 N N . GLU B 1 244 ? -33.544 1.330 7.145 1.00 20.96 290 GLU B N 1
ATOM 3632 C CA . GLU B 1 244 ? -32.817 1.389 5.884 1.00 22.49 290 GLU B CA 1
ATOM 3633 C C . GLU B 1 244 ? -33.514 0.447 4.941 1.00 23.69 290 GLU B C 1
ATOM 3634 O O . GLU B 1 244 ? -34.049 -0.582 5.365 1.00 25.17 290 GLU B O 1
ATOM 3640 N N . THR B 1 245 ? -33.485 0.837 3.673 1.00 26.04 291 THR B N 1
ATOM 3641 C CA . THR B 1 245 ? -34.078 0.137 2.533 1.00 32.01 291 THR B CA 1
ATOM 3642 C C . THR B 1 245 ? -33.666 -1.315 2.442 1.00 28.12 291 THR B C 1
ATOM 3643 O O . THR B 1 245 ? -34.502 -2.199 2.202 1.00 29.72 291 THR B O 1
ATOM 3647 N N . GLN B 1 246 ? -32.367 -1.526 2.651 1.00 26.89 292 GLN B N 1
ATOM 3648 C CA . GLN B 1 246 ? -31.721 -2.830 2.542 1.00 19.29 292 GLN B CA 1
ATOM 3649 C C . GLN B 1 246 ? -32.028 -3.825 3.613 1.00 19.98 292 GLN B C 1
ATOM 3650 O O . GLN B 1 246 ? -31.590 -4.986 3.516 1.00 20.81 292 GLN B O 1
ATOM 3656 N N . PHE B 1 247 ? -32.693 -3.393 4.678 1.00 18.05 293 PHE B N 1
ATOM 3657 C CA . PHE B 1 247 ? -32.954 -4.337 5.757 1.00 18.36 293 PHE B CA 1
ATOM 3658 C C . PHE B 1 247 ? -34.403 -4.234 6.191 1.00 20.48 293 PHE B C 1
ATOM 3659 O O . PHE B 1 247 ? -35.074 -3.241 5.942 1.00 22.64 293 PHE B O 1
ATOM 3667 N N . SER B 1 248 ? -34.882 -5.249 6.892 1.00 19.92 294 SER B N 1
ATOM 3668 C CA . SER B 1 248 ? -36.257 -5.205 7.379 1.00 21.97 294 SER B CA 1
ATOM 3669 C C . SER B 1 248 ? -36.452 -3.978 8.311 1.00 18.74 294 SER B C 1
ATOM 3670 O O . SER B 1 248 ? -35.554 -3.629 9.070 1.00 19.34 294 SER B O 1
ATOM 3673 N N . THR B 1 249 ? -37.619 -3.329 8.236 1.00 18.96 295 THR B N 1
ATOM 3674 C CA . THR B 1 249 ? -37.919 -2.181 9.114 1.00 18.49 295 THR B CA 1
ATOM 3675 C C . THR B 1 249 ? -38.834 -2.654 10.248 1.00 15.41 295 THR B C 1
ATOM 3676 O O . THR B 1 249 ? -39.291 -1.885 11.096 1.00 18.69 295 THR B O 1
ATOM 3680 N N . LYS B 1 250 ? -39.090 -3.945 10.306 1.00 16.57 296 LYS B N 1
ATOM 3681 C CA . LYS B 1 250 ? -40.007 -4.412 11.341 1.00 17.09 296 LYS B CA 1
ATOM 3682 C C . LYS B 1 250 ? -39.674 -4.111 12.781 1.00 21.03 296 LYS B C 1
ATOM 3683 O O . LYS B 1 250 ? -40.572 -3.801 13.564 1.00 19.21 296 LYS B O 1
ATOM 3689 N N . SER B 1 251 ? -38.405 -4.174 13.181 1.00 20.36 297 SER B N 1
ATOM 3690 C CA . SER B 1 251 ? -38.167 -3.823 14.585 1.00 22.67 297 SER B CA 1
ATOM 3691 C C . SER B 1 251 ? -38.180 -2.304 14.753 1.00 21.00 297 SER B C 1
ATOM 3692 O O . SER B 1 251 ? -38.459 -1.781 15.833 1.00 21.61 297 SER B O 1
ATOM 3695 N N . SER B 1 252 ? -37.896 -1.573 13.677 1.00 17.13 298 SER B N 1
ATOM 3696 C CA . SER B 1 252 ? -37.967 -0.126 13.741 1.00 15.31 298 SER B CA 1
ATOM 3697 C C . SER B 1 252 ? -39.446 0.209 13.939 1.00 17.24 298 SER B C 1
ATOM 3698 O O . SER B 1 252 ? -39.794 1.061 14.763 1.00 16.77 298 SER B O 1
ATOM 3701 N N . GLU B 1 253 ? -40.318 -0.458 13.167 1.00 13.38 299 GLU B N 1
ATOM 3702 C CA . GLU B 1 253 ? -41.754 -0.207 13.307 1.00 14.85 299 GLU B CA 1
ATOM 3703 C C . GLU B 1 253 ? -42.284 -0.577 14.697 1.00 18.43 299 GLU B C 1
ATOM 3704 O O . GLU B 1 253 ? -43.226 0.065 15.205 1.00 15.94 299 GLU B O 1
ATOM 3710 N N . ALA B 1 254 ? -41.693 -1.613 15.303 1.00 15.66 300 ALA B N 1
ATOM 3711 C CA . ALA B 1 254 ? -42.146 -2.081 16.606 1.00 19.00 300 ALA B CA 1
ATOM 3712 C C . ALA B 1 254 ? -41.827 -1.021 17.642 1.00 17.78 300 ALA B C 1
ATOM 3713 O O . ALA B 1 254 ? -42.628 -0.745 18.537 1.00 19.22 300 ALA B O 1
ATOM 3715 N N . ILE B 1 255 ? -40.658 -0.410 17.512 1.00 16.44 301 ILE B N 1
ATOM 3716 C CA . ILE B 1 255 ? -40.299 0.629 18.462 1.00 18.31 301 ILE B CA 1
ATOM 3717 C C . ILE B 1 255 ? -41.216 1.832 18.257 1.00 19.66 301 ILE B C 1
ATOM 3718 O O . ILE B 1 255 ? -41.796 2.384 19.215 1.00 21.58 301 ILE B O 1
ATOM 3723 N N . ALA B 1 256 ? -41.356 2.232 17.001 1.00 16.87 302 ALA B N 1
ATOM 3724 C CA . ALA B 1 256 ? -42.167 3.397 16.661 1.00 19.89 302 ALA B CA 1
ATOM 3725 C C . ALA B 1 256 ? -43.591 3.309 17.180 1.00 17.04 302 ALA B C 1
ATOM 3726 O O . ALA B 1 256 ? -44.179 4.312 17.599 1.00 19.37 302 ALA B O 1
ATOM 3728 N N . ALA B 1 257 ? -44.134 2.097 17.195 1.00 16.11 303 ALA B N 1
ATOM 3729 C CA . ALA B 1 257 ? -45.531 1.899 17.597 1.00 17.25 303 ALA B CA 1
ATOM 3730 C C . ALA B 1 257 ? -45.790 2.244 19.062 1.00 23.81 303 ALA B C 1
ATOM 3731 O O . ALA B 1 257 ? -46.864 2.695 19.424 1.00 27.22 303 ALA B O 1
ATOM 3733 N N . GLU B 1 258 ? -44.802 2.034 19.916 1.00 23.19 304 GLU B N 1
ATOM 3734 C CA . GLU B 1 258 ? -45.004 2.356 21.329 1.00 27.74 304 GLU B CA 1
ATOM 3735 C C . GLU B 1 258 ? -44.850 3.839 21.614 1.00 26.65 304 GLU B C 1
ATOM 3736 O O . GLU B 1 258 ? -45.483 4.380 22.521 1.00 25.35 304 GLU B O 1
ATOM 3742 N N . ILE B 1 259 ? -44.015 4.509 20.830 1.00 23.65 305 ILE B N 1
ATOM 3743 C CA . ILE B 1 259 ? -43.744 5.902 21.121 1.00 22.83 305 ILE B CA 1
ATOM 3744 C C . ILE B 1 259 ? -44.394 6.928 20.247 1.00 24.12 305 ILE B C 1
ATOM 3745 O O . ILE B 1 259 ? -44.109 8.112 20.376 1.00 19.84 305 ILE B O 1
ATOM 3750 N N . GLY B 1 260 ? -45.296 6.501 19.373 1.00 23.89 306 GLY B N 1
ATOM 3751 C CA . GLY B 1 260 ? -45.937 7.468 18.503 1.00 18.93 306 GLY B CA 1
ATOM 3752 C C . GLY B 1 260 ? -44.922 8.104 17.556 1.00 23.98 306 GLY B C 1
ATOM 3753 O O . GLY B 1 260 ? -44.889 9.322 17.365 1.00 24.69 306 GLY B O 1
ATOM 3754 N N . ALA B 1 261 ? -44.067 7.291 16.950 1.00 21.57 307 ALA B N 1
ATOM 3755 C CA . ALA B 1 261 ? -43.084 7.851 16.038 1.00 21.42 307 ALA B CA 1
ATOM 3756 C C . ALA B 1 261 ? -43.341 7.433 14.590 1.00 19.05 307 ALA B C 1
ATOM 3757 O O . ALA B 1 261 ? -44.064 6.469 14.321 1.00 17.33 307 ALA B O 1
ATOM 3759 N N . GLY B 1 262 ? -42.774 8.197 13.664 1.00 20.92 308 GLY B N 1
ATOM 3760 C CA . GLY B 1 262 ? -42.872 7.833 12.268 1.00 20.12 308 GLY B CA 1
ATOM 3761 C C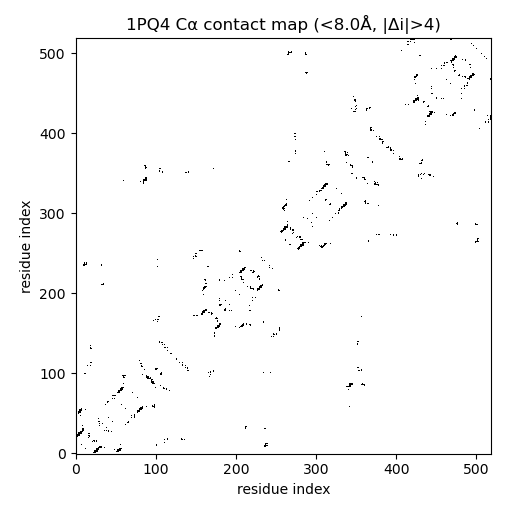 . GLY B 1 262 ? -41.626 7.004 12.010 1.00 22.73 308 GLY B C 1
ATOM 3762 O O . GLY B 1 262 ? -40.645 7.077 12.761 1.00 21.65 308 GLY B O 1
ATOM 3763 N N . VAL B 1 263 ? -41.675 6.174 10.978 1.00 18.60 309 VAL B N 1
ATOM 3764 C CA . VAL B 1 263 ? -40.527 5.393 10.591 1.00 19.38 309 VAL B CA 1
ATOM 3765 C C . VAL B 1 263 ? -40.075 6.024 9.288 1.00 21.76 309 VAL B C 1
ATOM 3766 O O . VAL B 1 263 ? -40.853 6.102 8.316 1.00 17.88 309 VAL B O 1
ATOM 3770 N N . GLU B 1 264 ? -38.818 6.446 9.254 1.00 18.25 310 GLU B N 1
ATOM 3771 C CA . GLU B 1 264 ? -38.244 7.103 8.069 1.00 22.23 310 GLU B CA 1
ATOM 3772 C C . GLU B 1 264 ? -37.120 6.249 7.534 1.00 22.47 310 GLU B C 1
ATOM 3773 O O . GLU B 1 264 ? -36.429 5.569 8.294 1.00 19.38 310 GLU B O 1
ATOM 3779 N N . LEU B 1 265 ? -36.902 6.328 6.240 1.00 20.03 311 LEU B N 1
ATOM 3780 C CA . LEU B 1 265 ? -35.858 5.534 5.603 1.00 22.82 311 LEU B CA 1
ATOM 3781 C C . LEU B 1 265 ? -34.605 6.347 5.273 1.00 23.25 311 LEU B C 1
ATOM 3782 O O . LEU B 1 265 ? -34.699 7.487 4.775 1.00 22.62 311 LEU B O 1
ATOM 3787 N N . LEU B 1 266 ? -33.442 5.792 5.611 1.00 20.69 312 LEU B N 1
ATOM 3788 C CA . LEU B 1 266 ? -32.158 6.397 5.244 1.00 18.76 312 LEU B CA 1
ATOM 3789 C C . LEU B 1 266 ? -31.519 5.382 4.283 1.00 23.26 312 LEU B C 1
ATOM 3790 O O . LEU B 1 266 ? -31.640 4.154 4.446 1.00 25.23 312 LEU B O 1
ATOM 3795 N N . ASP B 1 267 ? -30.875 5.866 3.242 1.00 17.30 313 ASP B N 1
ATOM 3796 C CA . ASP B 1 267 ? -30.307 4.922 2.309 1.00 16.95 313 ASP B CA 1
ATOM 3797 C C . ASP B 1 267 ? -28.813 5.141 2.268 1.00 16.43 313 ASP B C 1
ATOM 3798 O O . ASP B 1 267 ? -28.350 6.079 1.657 1.00 16.46 313 ASP B O 1
ATOM 3803 N N . PRO B 1 268 ? -28.034 4.251 2.889 1.00 14.67 314 PRO B N 1
ATOM 3804 C CA . PRO B 1 268 ? -26.575 4.428 2.886 1.00 11.64 314 PRO B CA 1
ATOM 3805 C C . PRO B 1 268 ? -25.979 4.110 1.537 1.00 15.47 314 PRO B C 1
ATOM 3806 O O . PRO B 1 268 ? -24.832 4.469 1.259 1.00 16.02 314 PRO B O 1
ATOM 3810 N N . LEU B 1 269 ? -26.756 3.420 0.690 1.00 17.74 315 LEU B N 1
ATOM 3811 C CA . LEU B 1 269 ? -26.244 3.016 -0.607 1.00 15.22 315 LEU B CA 1
ATOM 3812 C C . LEU B 1 269 ? -26.726 3.805 -1.831 1.00 15.80 315 LEU B C 1
ATOM 3813 O O . LEU B 1 269 ? -26.470 3.395 -2.964 1.00 17.67 315 LEU B O 1
ATOM 3818 N N . ALA B 1 270 ? -27.366 4.946 -1.601 1.00 12.43 316 ALA B N 1
ATOM 3819 C CA . ALA B 1 270 ? -27.811 5.800 -2.707 1.00 17.23 316 ALA B CA 1
ATOM 3820 C C . ALA B 1 270 ? -26.654 6.182 -3.635 1.00 18.04 316 ALA B C 1
ATOM 3821 O O . ALA B 1 270 ? -25.591 6.590 -3.204 1.00 14.17 316 ALA B O 1
ATOM 3823 N N . ALA B 1 271 ? -26.868 6.072 -4.945 1.00 15.01 317 ALA B N 1
ATOM 3824 C CA . ALA B 1 271 ? -25.838 6.430 -5.913 1.00 15.18 317 ALA B CA 1
ATOM 3825 C C . ALA B 1 271 ? -25.793 7.933 -6.086 1.00 15.72 317 ALA B C 1
ATOM 3826 O O . ALA B 1 271 ? -24.759 8.487 -6.457 1.00 20.55 317 ALA B O 1
ATOM 3828 N N . ASP B 1 272 ? -26.920 8.594 -5.852 1.00 13.58 318 ASP B N 1
ATOM 3829 C CA . ASP B 1 272 ? -26.986 10.043 -6.004 1.00 15.81 318 ASP B CA 1
ATOM 3830 C C . ASP B 1 272 ? -26.503 10.554 -4.640 1.00 14.83 318 ASP B C 1
ATOM 3831 O O . ASP B 1 272 ? -27.239 11.161 -3.848 1.00 13.22 318 ASP B O 1
ATOM 3836 N N . TRP B 1 273 ? -25.205 10.335 -4.437 1.00 14.10 319 TRP B N 1
ATOM 3837 C CA . TRP B 1 273 ? -24.564 10.547 -3.155 1.00 14.68 319 TRP B CA 1
ATOM 3838 C C . TRP B 1 273 ? -24.718 11.865 -2.434 1.00 15.04 319 TRP B C 1
ATOM 3839 O O . TRP B 1 273 ? -25.105 11.896 -1.250 1.00 14.90 319 TRP B O 1
ATOM 3850 N N . SER B 1 274 ? -24.416 12.940 -3.135 1.00 12.04 320 SER B N 1
ATOM 3851 C CA . SER B 1 274 ? -24.493 14.251 -2.517 1.00 15.06 320 SER B CA 1
ATOM 3852 C C . SER B 1 274 ? -25.911 14.651 -2.140 1.00 16.79 320 SER B C 1
ATOM 3853 O O . SER B 1 274 ? -26.145 15.074 -1.027 1.00 16.02 320 SER B O 1
ATOM 3856 N N . SER B 1 275 ? -26.878 14.521 -3.049 1.00 15.60 321 SER B N 1
ATOM 3857 C CA . SER B 1 275 ? -28.205 14.940 -2.647 1.00 18.39 321 SER B CA 1
ATOM 3858 C C . SER B 1 275 ? -28.761 13.999 -1.604 1.00 20.04 321 SER B C 1
ATOM 3859 O O . SER B 1 275 ? -29.541 14.433 -0.742 1.00 16.96 321 SER B O 1
ATOM 3862 N N . ASN B 1 276 ? -28.394 12.704 -1.657 1.00 15.02 322 ASN B N 1
ATOM 3863 C CA . ASN B 1 276 ? -28.909 11.800 -0.618 1.00 15.35 322 ASN B CA 1
ATOM 3864 C C . ASN B 1 276 ? -28.397 12.235 0.754 1.00 13.03 322 ASN B C 1
ATOM 3865 O O . ASN B 1 276 ? -29.155 12.230 1.721 1.00 16.04 322 ASN B O 1
ATOM 3870 N N . LEU B 1 277 ? -27.124 12.632 0.864 1.00 14.38 323 LEU B N 1
ATOM 3871 C CA . LEU B 1 277 ? -26.635 13.030 2.185 1.00 15.63 323 LEU B CA 1
ATOM 3872 C C . LEU B 1 277 ? -27.380 14.235 2.676 1.00 17.05 323 LEU B C 1
ATOM 3873 O O . LEU B 1 277 ? -27.674 14.338 3.867 1.00 14.08 323 LEU B O 1
ATOM 3878 N N . LYS B 1 278 ? -27.640 15.192 1.782 1.00 15.66 324 LYS B N 1
ATOM 3879 C CA . LYS B 1 278 ? -28.424 16.350 2.221 1.00 20.38 324 LYS B CA 1
ATOM 3880 C C . LYS B 1 278 ? -29.823 15.915 2.696 1.00 19.53 324 LYS B C 1
ATOM 3881 O O . LYS B 1 278 ? -30.338 16.450 3.676 1.00 19.26 324 LYS B O 1
ATOM 3887 N N . ALA B 1 279 ? -30.454 14.971 1.984 1.00 19.22 325 ALA B N 1
ATOM 3888 C CA . ALA B 1 279 ? -31.803 14.506 2.401 1.00 19.88 325 ALA B CA 1
ATOM 3889 C C . ALA B 1 279 ? -31.712 13.824 3.764 1.00 21.90 325 ALA B C 1
ATOM 3890 O O . ALA B 1 279 ? -32.606 13.969 4.628 1.00 16.94 325 ALA B O 1
ATOM 3892 N N . VAL B 1 280 ? -30.643 13.047 3.961 1.00 16.89 326 VAL B N 1
ATOM 3893 C CA . VAL B 1 280 ? -30.473 12.382 5.265 1.00 15.24 326 VAL B CA 1
ATOM 3894 C C . VAL B 1 280 ? -30.341 13.480 6.372 1.00 16.63 326 VAL B C 1
ATOM 3895 O O . VAL B 1 280 ? -31.024 13.434 7.393 1.00 15.98 326 VAL B O 1
ATOM 3899 N N . ALA B 1 281 ? -29.498 14.487 6.143 1.00 16.29 327 ALA B N 1
ATOM 3900 C CA . ALA B 1 281 ? -29.358 15.547 7.168 1.00 18.25 327 ALA B CA 1
ATOM 3901 C C . ALA B 1 281 ? -30.721 16.212 7.476 1.00 17.99 327 ALA B C 1
ATOM 3902 O O . ALA B 1 281 ? -31.084 16.410 8.640 1.00 21.26 327 ALA B O 1
ATOM 3904 N N . GLN B 1 282 ? -31.499 16.530 6.441 1.00 18.15 328 GLN B N 1
ATOM 3905 C CA . GLN B 1 282 ? -32.825 17.152 6.662 1.00 21.26 328 GLN B CA 1
ATOM 3906 C C . GLN B 1 282 ? -33.760 16.259 7.435 1.00 19.65 328 GLN B C 1
ATOM 3907 O O . GLN B 1 282 ? -34.471 16.729 8.316 1.00 17.35 328 GLN B O 1
ATOM 3913 N N . LYS B 1 283 ? -33.743 14.953 7.148 1.00 16.22 329 LYS B N 1
ATOM 3914 C CA . LYS B 1 283 ? -34.661 14.074 7.892 1.00 17.70 329 LYS B CA 1
ATOM 3915 C C . LYS B 1 283 ? -34.321 14.014 9.374 1.00 17.21 329 LYS B C 1
ATOM 3916 O O . LYS B 1 283 ? -35.221 14.016 10.251 1.00 18.71 329 LYS B O 1
ATOM 3922 N N . ILE B 1 284 ? -33.022 13.943 9.665 1.00 16.64 330 ILE B N 1
ATOM 3923 C CA . ILE B 1 284 ? -32.556 13.935 11.038 1.00 16.82 330 ILE B CA 1
ATOM 3924 C C . ILE B 1 284 ? -32.859 15.315 11.656 1.00 18.38 330 ILE B C 1
ATOM 3925 O O . ILE B 1 284 ? -33.297 15.397 12.789 1.00 21.44 330 ILE B O 1
ATOM 3930 N N . ALA B 1 285 ? -32.636 16.393 10.904 1.00 17.31 331 ALA B N 1
ATOM 3931 C CA . ALA B 1 285 ? -32.931 17.737 11.447 1.00 19.55 331 ALA B CA 1
ATOM 3932 C C . ALA B 1 285 ? -34.431 17.829 11.800 1.00 21.35 331 ALA B C 1
ATOM 3933 O O . ALA B 1 285 ? -34.783 18.356 12.847 1.00 23.98 331 ALA B O 1
ATOM 3935 N N . ASN B 1 286 ? -35.316 17.303 10.947 1.00 21.99 332 ASN B N 1
ATOM 3936 C CA . ASN B 1 286 ? -36.738 17.335 11.271 1.00 20.50 332 ASN B CA 1
ATOM 3937 C C . ASN B 1 286 ? -37.009 16.559 12.524 1.00 20.64 332 ASN B C 1
ATOM 3938 O O . ASN B 1 286 ? -37.713 17.025 13.426 1.00 21.64 332 ASN B O 1
ATOM 3943 N N . ALA B 1 287 ? -36.457 15.357 12.616 1.00 18.05 333 ALA B N 1
ATOM 3944 C CA . ALA B 1 287 ? -36.713 14.559 13.805 1.00 18.26 333 ALA B CA 1
ATOM 3945 C C . ALA B 1 287 ? -36.115 15.134 15.108 1.00 19.41 333 ALA B C 1
ATOM 3946 O O . ALA B 1 287 ? -36.727 15.043 16.174 1.00 21.27 333 ALA B O 1
ATOM 3948 N N . ASN B 1 288 ? -34.936 15.725 15.005 1.00 17.15 334 ASN B N 1
ATOM 3949 C CA . ASN B 1 288 ? -34.197 16.182 16.175 1.00 20.21 334 ASN B CA 1
ATOM 3950 C C . ASN B 1 288 ? -34.346 17.645 16.553 1.00 23.14 334 ASN B C 1
ATOM 3951 O O . ASN B 1 288 ? -33.571 18.127 17.370 1.00 23.31 334 ASN B O 1
ATOM 3956 N N . SER B 1 289 ? -35.303 18.332 15.933 1.00 21.81 335 SER B N 1
ATOM 3957 C CA . SER B 1 289 ? -35.567 19.735 16.216 1.00 28.88 335 SER B CA 1
ATOM 3958 C C . SER B 1 289 ? -36.566 19.778 17.395 1.00 31.69 335 SER B C 1
ATOM 3959 O O . SER B 1 289 ? -37.022 18.698 17.826 1.00 28.05 335 SER B O 1
#

CATH classification: 3.40.50.1980 (+1 more: 3.40.50.1980)

Foldseek 3Di:
DAAEEEEAFLQVVLLCCLLQPPNHDYDYFDDLQADLQPDDGDPVVLQVLQRHQAYEYLDQCSCVVCVVSNCVSHVRHHYQDLQPPPDFDADVVCGGQSLQSLALVSVLSSSVSVLVVVCVVPVVCNVSSVVSSVVSNVVSVVLLVLLLVLQVPQPQQEAEEADPSCPNVCVSNVHHYHYQADPVHHDDPVSLVVVLVVCLVRVWAEHEYESNDDCVSSVVSCVSNVHYYYYQRSRDNVNSVSSSVVSNVVSVGSD/DAAEEEEAFLQVVLLCCLLQPPNHDYDYQDDLLADQQPDDGDPVVLQVLQRHQAYEYLDLCSCVVCVVSNCVSHVRHHYQDLCPPPDFWFDFFLTVDDPVPDGRGQSLQSLALVSVLSSSVSVLVVVCVVVVVCNVSSVVSSVVVNVVSVVLLVVLLVLQPPFPAQEAEEADPSCNNVSVSNVHGYGYQAGPNHHDDPVSLVVVLVVCVVSVFAEHEYESNDDCVSSVVSCVVRVHYYYYQRSRDNVNSVSSVVVSVVVSVRRD

Sequence (519 aa):
DAMDITVSIPPQQYFLEKIGGDLVRVSVLVPGNNDPHTYEPKPQQLAALSEAEAYVLIGLGFEQPWLEKLKAANANMKLIDSAQGITPLEMEKMVADPHIWLSPTLVKRQATTIAKELAELDPDNRDQYEANLAAFLAELERLNQELGQILQPLPQRKFIVFHPSWAYFARDYNLVQIPIEVEGQEPSAQELKQLIDTAKENNLTMVFGETQFSTKSSEAIAAEIGAGVELLDPLAADWSSNLKAVAQKIANANSDAMDITVSIPPQQYFLEKIGGDLVRVSVLVPGNNDPHTYEPKPQQLAALSEAEAYVLIGLGFEQPWLEKLKAANANMKLIDSAQGITPLEMEKHDEKAKGALMVADPHIWLSPTLVKRQATTIAKELAELDPDNRDQYEANLAAFLAELERLNQELGQILQPLPQRKFIVFHPSSWAYFARDYNLVQIPIEVEGQEPSAQELKQLIDTAKENNLTMVFGETQFSTKSSEAIAAEIGAGVELLDPLAADWSSNLKAVAQKIANANS

Nearest PDB structures (foldseek):
  1pq4-assembly2_B  TM=1.004E+00  e=3.828E-53  Synechocystis sp. PCC 6803
  1pq4-assembly1_A  TM=9.927E-01  e=7.591E-48  Synechocystis sp. PCC 6803
  2ov3-assembly1_A  TM=9.670E-01  e=2.014E-45  Synechocystis sp.
  7lm7-assembly1_A  TM=8.723E-01  e=1.307E-19  Streptococcus pseudopneumoniae 5247
  5zha-assembly1_A  TM=8.621E-01  e=1.844E-18  Candidatus Liberibacter asiaticus str. psy62

InterPro domains:
  IPR006127 Periplasmic solute binding protein, ZnuA-like [PF01297] (51-333)
  IPR050492 Bacterial metal-binding protein 9 [PTHR42953] (16-321)

Solvent-accessible surface area: 22945 Å² total; per-residue (Å²): 188,14,21,35,1,14,0,0,0,15,0,4,56,36,2,0,84,73,0,1,19,131,45,10,125,35,63,54,9,0,48,32,110,48,31,7,69,110,21,120,12,88,102,114,42,42,69,64,11,77,129,9,74,0,0,0,18,1,8,30,52,14,4,67,93,3,52,121,89,0,90,91,33,14,93,142,13,36,64,2,51,1,7,57,49,11,8,14,39,98,81,94,190,120,34,26,5,8,2,0,2,1,0,0,6,2,0,2,87,4,0,61,7,1,4,109,46,0,4,97,71,23,82,139,45,88,121,92,0,94,57,27,22,44,56,3,5,61,54,2,64,163,7,30,124,54,0,12,128,40,0,100,98,18,126,41,54,70,3,0,0,12,14,27,1,0,25,0,0,5,105,32,6,93,12,74,30,25,53,1,20,57,88,66,125,82,18,44,89,136,60,41,49,129,23,31,92,46,0,58,87,29,132,12,60,36,0,1,0,0,72,18,35,66,32,160,9,0,90,44,0,4,87,123,29,73,22,34,63,61,75,1,40,6,3,17,46,94,3,24,54,29,0,55,40,2,0,94,61,0,15,106,4,18,104,190,24,14,47,2,14,0,0,0,15,0,4,57,40,1,0,91,67,0,1,19,140,42,11,117,34,66,49,7,0,42,29,106,50,29,8,68,101,20,139,17,98,121,46,45,35,65,70,6,68,127,9,90,0,0,0,17,3,7,32,50,14,4,65,91,7,51,134,111,0,98,90,31,20,94,143,13,34,57,5,64,2,7,82,43,7,68,4,23,59,46,126,55,20,64,106,36,37,64,58,27,38,16,104,16,2,10,2,0,2,3,0,0,62,12,0,57,137,5,0,61,11,1,4,113,36,0,10,112,61,25,90,142,45,145,123,89,0,80,59,28,17,59,59,4,51,49,61,2,76,145,8,43,104,73,1,15,136,65,0,93,106,15,111,38,54,69,4,3,0,8,8,5,1,2,1,0,1,3,101,41,9,94,12,62,1,39,19,1,14,60,72,67,116,92,17,56,87,155,64,32,54,120,26,21,90,43,1,115,87,34,128,14,70,26,1,1,0,1,75,18,34,49,33,151,12,0,83,42,1,5,85,114,36,74,20,32,54,46,82,2,38,6,2,20,44,94,4,24,57,30,1,78,43,4,0,109,71,0,18,105,8,6,101

Secondary structure (DSSP, 8-state):
-PEEEEESSHHHHHHHHHHHGGGEEEEESS-TTS-GGG----HHHHHHGGG-SEEEE--TTTTTTTHHHHHHH-SSSEEEETTTTPPPPBS----B---GGG-HHHHHHHHHHHHHHHHHH-GGGHHHHHHHHHHHHHHHHHHHHHHHHHHTT-S--EEEESS---HHHHHHTT-EEEES-BTTBPPPHHHHHHHHHHHHTTT--EEEEETTS--HHHHHHHHHHT-EEEEE-TT-SSHHHHHHHHHHHHHHHH-/-PEEEEESSHHHHHHHHHHHGGGEEEEESS-TTS-GGG----HHHHHHGGG-SEEEE--TTTTGGGHHHHHHH-TTSEEEETTTT-PPPBSSS-----SS-SSPBP--GGG-HHHHHHHHHHHHHHHHHH-GGGHHHHHHHHHHHHHHHHHHHHHHHHHHTT-S--EEEESS---HHHHHHTT-EEEESSBTTBPPPHHHHHHHHHHHHHTT--EEEEETTS--HHHHHHHHHHT-EEEEE-TT-SSHHHHHHHHHHHHHHHH-

Organism: Synechocystis sp. (strain ATCC 27184 / PCC 6803 / Kazusa) (NCBI:txid1111708)

Radius of gyration: 25.4 Å; Cα contacts (8 Å, |Δi|>4): 902; chains: 2; bounding box: 70×43×76 Å